Protein AF-A0A7G8BH97-F1 (afdb_monomer)

Secondary structure (DSSP, 8-state):
-PPPPHHHHHHHHHHHHTTS-TTTHHHHHHHHHHHHHHHHHHS-HHHHHHHHHHHHHHHHHHHHHHHHHHHHHTTTTTSSHHHHHHHHHHHHHHHHHHHHHSHHHHHHHSPPSSTTTTTEEEEEETT--SSPPS-EEHHHHHHHHHHTTTTEEEEEEEEEEEEEEE-SSS-EEEEEEEEEETTHHHHHT-TTS---GGG--SS-EEEEEHHHHHHHSTT-TT-TT-EEEETTEEEEEEEEEPTT---SSS--SEEEEE-HHHHTTS-TT-EEEEEEEE-GGG---TT--EEEEEEE-TTS-EEEEEEEEHHHHHHHHHHHHHHHHHHHHHHHHHHS-----B----TTT--HHHHHHHHHHHHHHHHHHHHHHHHHHHHHHTTSSSHHHHHHHHHHHHHHHHHHHHHHHHHTB-TTT-PBPEEEEEES---TTTS--SEEEEE-TTSS-EEEEESS--SS--S-EEE---GGGHHHH---STTS--

Foldseek 3Di:
DDQDPLVVLLVLLVVLLVLADPVCSVVLSVVLVVVLVVCPVPHDSNVSRVSSVCSNVVSNVNSVVVCVQVVVVVCPQVLALVSVLVVLQVLLVVLVVLLCVDLQNVLLVDPAQFDPLQLKWKKAFPPPPVARDLHDFQLNVVVCVPVVVVWFVDKKWWAWDWWWWDLVPPDTDTFTEIEMAQCPVVQRVGPQWDFQPVLDDPDKEKEFEPVCCCPRVVVDPPQAQDWTQIPNDTYGYGTYGHRSNDLDHDDGGMYTHDYPVVSVPDDRRDGTMMMTGTDPVPCPDPPDQKDKDWDQDPVRDITIMIIGRSNVSSCVLVVLLVVLLVVLVVCQVVPDPPDLFAEDDDPVQDDPVLQVVLVVSLVSLVVSQSSSQSSNLQSVLVVDPRSSVSSSVSSNVSSNVSVRVSSVLSSQADSRSRGGFDDWDFDDDLDPVHRDTQFTWTADLQQQWIKTQGPDQDPVRNTIYTDGDDPVCPCVNDPPDVPPDD

Organism: NCBI:txid2763107

Nearest PDB structures (foldseek):
  3ftj-assembly1_A  TM=6.880E-01  e=2.647E-05  Aggregatibacter actinomycetemcomitans
  5ws4-assembly1_B  TM=3.949E-01  e=1.319E-08  Acinetobacter baumannii
  5nik-assembly1_J  TM=3.940E-01  e=8.508E-07  Escherichia coli K-12
  5lj8-assembly2_B  TM=5.097E-01  e=2.513E-05  Escherichia coli K-12
  5xu1-assembly1_M  TM=3.498E-01  e=1.509E-06  Streptococcus pneumoniae R6

Mean predicted aligned error: 13.75 Å

Structure (mmCIF, N/CA/C/O backbone):
data_AF-A0A7G8BH97-F1
#
_entry.id   AF-A0A7G8BH97-F1
#
loop_
_atom_site.group_PDB
_atom_site.id
_atom_site.type_symbol
_atom_site.label_atom_id
_atom_site.label_alt_id
_atom_site.label_comp_id
_atom_site.label_asym_id
_atom_site.label_entity_id
_atom_site.label_seq_id
_atom_site.pdbx_PDB_ins_code
_atom_site.Cartn_x
_atom_site.Cartn_y
_atom_site.Cartn_z
_atom_site.occupancy
_atom_site.B_iso_or_equiv
_atom_site.auth_seq_id
_atom_site.auth_comp_id
_atom_site.auth_asym_id
_atom_site.auth_atom_id
_atom_site.pdbx_PDB_model_num
ATOM 1 N N . MET A 1 1 ? 49.726 -21.648 -3.087 1.00 52.53 1 MET A N 1
ATOM 2 C CA . MET A 1 1 ? 48.914 -22.779 -3.603 1.00 52.53 1 MET A CA 1
ATOM 3 C C . MET A 1 1 ? 49.781 -23.532 -4.598 1.00 52.53 1 MET A C 1
ATOM 5 O O . MET A 1 1 ? 50.508 -22.866 -5.314 1.00 52.53 1 MET A O 1
ATOM 9 N N . ARG A 1 2 ? 49.786 -24.873 -4.624 1.00 63.53 2 ARG A N 1
ATOM 10 C CA . ARG A 1 2 ? 50.615 -25.608 -5.601 1.00 63.53 2 ARG A CA 1
ATOM 11 C C . ARG A 1 2 ? 50.065 -25.394 -7.023 1.00 63.53 2 ARG A C 1
ATOM 13 O O . ARG A 1 2 ? 48.845 -25.481 -7.176 1.00 63.53 2 ARG A O 1
ATOM 20 N N . PRO A 1 3 ? 50.914 -25.141 -8.035 1.00 68.94 3 PRO A N 1
ATOM 21 C CA . PRO A 1 3 ? 50.463 -24.987 -9.412 1.00 68.94 3 PRO A CA 1
ATOM 22 C C . PRO A 1 3 ? 49.822 -26.284 -9.915 1.00 68.94 3 PRO A C 1
ATOM 24 O O . PRO A 1 3 ? 50.323 -27.387 -9.690 1.00 68.94 3 PRO A O 1
ATOM 27 N N . LEU A 1 4 ? 48.683 -26.139 -10.582 1.00 73.50 4 LEU A N 1
ATOM 28 C CA . LEU A 1 4 ? 47.936 -27.221 -11.200 1.00 73.50 4 LEU A CA 1
ATOM 29 C C . LEU A 1 4 ? 48.650 -27.635 -12.487 1.00 73.50 4 LEU A C 1
ATOM 31 O O . LEU A 1 4 ? 49.098 -26.780 -13.254 1.00 73.50 4 LEU A O 1
ATOM 35 N N . PRO A 1 5 ? 48.715 -28.938 -12.772 1.00 81.81 5 PRO A N 1
ATOM 36 C CA . PRO A 1 5 ? 49.214 -29.407 -14.050 1.00 81.81 5 PRO A CA 1
ATOM 37 C C . PRO A 1 5 ? 48.247 -29.017 -15.181 1.00 81.81 5 PRO A C 1
ATOM 39 O O . PRO A 1 5 ? 47.036 -28.906 -14.978 1.00 81.81 5 PRO A O 1
ATOM 42 N N . LEU A 1 6 ? 48.764 -28.866 -16.404 1.00 80.38 6 LEU A N 1
ATOM 43 C CA . LEU A 1 6 ? 48.004 -28.382 -17.567 1.00 80.38 6 LEU A CA 1
ATOM 44 C C . LEU A 1 6 ? 46.699 -29.164 -17.819 1.00 80.38 6 LEU A C 1
ATOM 46 O O . LEU A 1 6 ? 45.683 -28.580 -18.190 1.00 80.38 6 LEU A O 1
ATOM 50 N N . HIS A 1 7 ? 46.687 -30.477 -17.563 1.00 83.88 7 HIS A N 1
ATOM 51 C CA . HIS A 1 7 ? 45.486 -31.308 -17.698 1.00 83.88 7 HIS A CA 1
ATOM 52 C C . HIS A 1 7 ? 44.376 -30.932 -16.700 1.00 83.88 7 HIS A C 1
ATOM 54 O O . HIS A 1 7 ? 43.196 -31.003 -17.044 1.00 83.88 7 HIS A O 1
ATOM 60 N N . ALA A 1 8 ? 44.732 -30.479 -15.495 1.00 83.62 8 ALA A N 1
ATOM 61 C CA . ALA A 1 8 ? 43.777 -29.990 -14.507 1.00 83.62 8 ALA A CA 1
ATOM 62 C C . ALA A 1 8 ? 43.230 -28.604 -14.897 1.00 83.62 8 ALA A C 1
ATOM 64 O O . ALA A 1 8 ? 42.023 -28.387 -14.803 1.00 83.62 8 ALA A O 1
ATOM 65 N N . CYS A 1 9 ? 44.059 -27.710 -15.450 1.00 84.06 9 CYS A N 1
ATOM 66 C CA . CYS A 1 9 ? 43.582 -26.447 -16.035 1.00 84.06 9 CYS A CA 1
ATOM 67 C C . CYS A 1 9 ? 42.620 -26.688 -17.215 1.00 84.06 9 CYS A C 1
ATOM 69 O O . CYS A 1 9 ? 41.584 -26.036 -17.331 1.00 84.06 9 CYS A O 1
ATOM 71 N N . MET A 1 10 ? 42.891 -27.694 -18.051 1.00 86.56 10 MET A N 1
ATOM 72 C CA . MET A 1 10 ? 41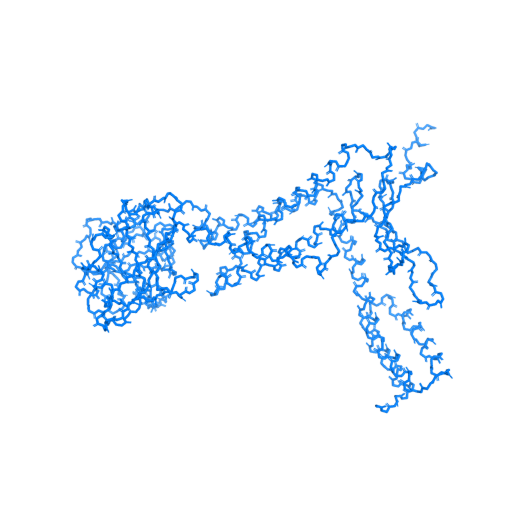.987 -28.103 -19.134 1.00 86.56 10 MET A CA 1
ATOM 73 C C . MET A 1 10 ? 40.655 -28.665 -18.617 1.00 86.56 10 MET A C 1
ATOM 75 O O . MET A 1 10 ? 39.614 -28.454 -19.245 1.00 86.56 10 MET A O 1
ATOM 79 N N . ALA A 1 11 ? 40.658 -29.366 -17.479 1.00 86.75 11 ALA A N 1
ATOM 80 C CA . ALA A 1 11 ? 39.432 -29.809 -16.820 1.00 86.75 11 ALA A CA 1
ATOM 81 C C . ALA A 1 11 ? 38.620 -28.615 -16.292 1.00 86.75 11 ALA A C 1
ATOM 83 O O . ALA A 1 11 ? 37.411 -28.562 -16.516 1.00 86.75 11 ALA A O 1
ATOM 84 N N . VAL A 1 12 ? 39.282 -27.621 -15.690 1.00 87.62 12 VAL A N 1
ATOM 85 C CA . VAL A 1 12 ? 38.661 -26.360 -15.250 1.00 87.62 12 VAL A CA 1
ATOM 86 C C . VAL A 1 12 ? 37.947 -25.653 -16.408 1.00 87.62 12 VAL A C 1
ATOM 88 O O . VAL A 1 12 ? 36.770 -25.320 -16.274 1.00 87.62 12 VAL A O 1
ATOM 91 N N . LEU A 1 13 ? 38.587 -25.524 -17.577 1.00 88.81 13 LEU A N 1
ATOM 92 C CA . LEU A 1 13 ? 37.951 -24.940 -18.768 1.00 88.81 13 LEU A CA 1
ATOM 93 C C . LEU A 1 13 ? 36.722 -25.733 -19.234 1.00 88.81 13 LEU A C 1
ATOM 95 O O . LEU A 1 13 ? 35.706 -25.149 -19.615 1.00 88.81 13 LEU A O 1
ATOM 99 N N . ARG A 1 14 ? 36.773 -27.072 -19.183 1.00 88.19 14 ARG A N 1
ATOM 100 C CA . ARG A 1 14 ? 35.616 -27.918 -19.527 1.00 88.19 14 ARG A CA 1
ATOM 101 C C . ARG A 1 14 ? 34.447 -27.689 -18.572 1.00 88.19 14 ARG A C 1
ATOM 103 O O . ARG A 1 14 ? 33.322 -27.567 -19.051 1.00 88.19 14 ARG A O 1
ATOM 110 N N . PHE A 1 15 ? 34.698 -27.582 -17.269 1.00 89.88 15 PHE A N 1
ATOM 111 C CA . PHE A 1 15 ? 33.651 -27.280 -16.291 1.00 89.88 15 PHE A CA 1
ATOM 112 C C . PHE A 1 15 ? 33.088 -25.865 -16.464 1.00 89.88 15 PHE A C 1
ATOM 114 O O . PHE A 1 15 ? 31.870 -25.698 -16.498 1.00 89.88 15 PHE A O 1
ATOM 121 N N . ALA A 1 16 ? 33.943 -24.859 -16.663 1.00 88.12 16 ALA A N 1
ATOM 122 C CA . ALA A 1 16 ? 33.507 -23.487 -16.923 1.00 88.12 16 ALA A CA 1
ATOM 123 C C . ALA A 1 16 ? 32.647 -23.381 -18.199 1.00 88.12 16 ALA A C 1
ATOM 125 O O . ALA A 1 16 ? 31.632 -22.684 -18.210 1.00 88.12 16 ALA A O 1
ATOM 126 N N . SER A 1 17 ? 32.960 -24.164 -19.239 1.00 89.88 17 SER A N 1
ATOM 127 C CA . SER A 1 17 ? 32.210 -24.169 -20.504 1.00 89.88 17 SER A CA 1
ATOM 128 C C . SER A 1 17 ? 30.733 -24.559 -20.370 1.00 89.88 17 SER A C 1
ATOM 130 O O . SER A 1 17 ? 29.916 -24.199 -21.218 1.00 89.88 17 SER A O 1
ATOM 132 N N . TRP A 1 18 ? 30.350 -25.274 -19.306 1.00 89.50 18 TRP A N 1
ATOM 133 C CA . TRP A 1 18 ? 28.951 -25.639 -19.059 1.00 89.50 18 TRP A CA 1
ATOM 134 C C . TRP A 1 18 ? 28.086 -24.430 -18.689 1.00 89.50 18 TRP A C 1
ATOM 136 O O . TRP A 1 18 ? 26.863 -24.464 -18.855 1.00 89.50 18 TRP A O 1
ATOM 146 N N . ILE A 1 19 ? 28.712 -23.343 -18.233 1.00 87.56 19 ILE A N 1
ATOM 147 C CA . ILE A 1 19 ? 28.041 -22.070 -17.976 1.00 87.56 19 ILE A CA 1
ATOM 148 C C . ILE A 1 19 ? 27.696 -21.375 -19.305 1.00 87.56 19 ILE A C 1
ATOM 150 O O . ILE A 1 19 ? 26.645 -20.736 -19.385 1.00 87.56 19 ILE A O 1
ATOM 154 N N . VAL A 1 20 ? 28.492 -21.565 -20.360 1.00 84.94 20 VAL A N 1
ATOM 155 C CA . VAL A 1 20 ? 28.268 -20.982 -21.693 1.00 84.94 20 VAL A CA 1
ATOM 156 C C . VAL A 1 20 ? 27.111 -21.696 -22.427 1.00 84.94 20 VAL A C 1
ATOM 158 O O . VAL A 1 20 ? 26.997 -22.932 -22.335 1.00 84.94 20 VAL A O 1
ATOM 161 N N . PRO A 1 21 ? 26.230 -20.956 -23.141 1.00 81.06 21 PRO A N 1
ATOM 162 C CA . PRO A 1 21 ? 25.197 -21.530 -24.009 1.00 81.06 21 PRO A CA 1
ATOM 163 C C . PRO A 1 21 ? 25.754 -22.536 -25.024 1.00 81.06 21 PRO A C 1
ATOM 165 O O . PRO A 1 21 ? 26.911 -22.460 -25.425 1.00 81.06 21 PRO A O 1
ATOM 168 N N . SER A 1 22 ? 24.936 -23.510 -25.433 1.00 81.81 22 SER A N 1
ATOM 169 C CA . SER A 1 22 ? 25.379 -24.631 -26.277 1.00 81.81 22 SER A CA 1
ATOM 170 C C . SER A 1 22 ? 25.891 -24.219 -27.657 1.00 81.81 22 SER A C 1
ATOM 172 O O . SER A 1 22 ? 26.728 -24.930 -28.209 1.00 81.81 22 SER A O 1
ATOM 174 N N . GLU A 1 23 ? 25.397 -23.103 -28.190 1.00 76.94 23 GLU A N 1
ATOM 175 C CA . GLU A 1 23 ? 25.738 -22.577 -29.517 1.00 76.94 23 GLU A CA 1
ATOM 176 C C . GLU A 1 23 ? 27.171 -22.019 -29.537 1.00 76.94 23 GLU A C 1
ATOM 178 O O . GLU A 1 23 ? 27.977 -22.436 -30.366 1.00 76.94 23 GLU A O 1
ATOM 183 N N . ASP A 1 24 ? 27.537 -21.214 -28.534 1.00 79.25 24 ASP A N 1
ATOM 184 C CA . ASP A 1 24 ? 28.844 -20.538 -28.463 1.00 79.25 24 ASP A CA 1
ATOM 185 C C . ASP A 1 24 ? 29.925 -21.357 -27.736 1.00 79.25 24 ASP A C 1
ATOM 187 O O . ASP A 1 24 ? 31.122 -21.088 -27.843 1.00 79.25 24 ASP A O 1
ATOM 191 N N . ARG A 1 25 ? 29.533 -22.409 -27.000 1.00 85.75 25 ARG A N 1
ATOM 192 C CA . ARG A 1 25 ? 30.443 -23.216 -26.163 1.00 85.75 25 ARG A CA 1
ATOM 193 C C . ARG A 1 25 ? 31.651 -23.757 -26.925 1.00 85.75 25 ARG A C 1
ATOM 195 O O . ARG A 1 25 ? 32.735 -23.865 -26.355 1.00 85.75 25 ARG A O 1
ATOM 202 N N . ARG A 1 26 ? 31.461 -24.171 -28.183 1.00 83.81 26 ARG A N 1
ATOM 203 C CA . ARG A 1 26 ? 32.534 -24.768 -28.999 1.00 83.81 26 ARG A CA 1
ATOM 204 C C . ARG A 1 26 ? 33.600 -23.748 -29.368 1.00 83.81 26 ARG A C 1
ATOM 206 O O . ARG A 1 26 ? 34.776 -24.101 -29.388 1.00 83.81 26 ARG A O 1
ATOM 213 N N . GLU A 1 27 ? 33.181 -22.531 -29.679 1.00 80.88 27 GLU A N 1
ATOM 214 C CA . GLU A 1 27 ? 34.065 -21.437 -30.057 1.00 80.88 27 GLU A CA 1
ATOM 215 C C . GLU A 1 27 ? 34.796 -20.889 -28.835 1.00 80.88 27 GLU A C 1
ATOM 217 O O . GLU A 1 27 ? 36.025 -20.902 -28.820 1.00 80.88 27 GLU A O 1
ATOM 222 N N . TRP A 1 28 ? 34.056 -20.624 -27.757 1.00 87.31 28 TRP A N 1
ATOM 223 C CA . TRP A 1 28 ? 34.606 -20.212 -26.466 1.00 87.31 28 TRP A CA 1
ATOM 224 C C . TRP A 1 28 ? 35.658 -21.196 -25.926 1.00 87.31 28 TRP A C 1
ATOM 226 O O . TRP A 1 28 ? 36.745 -20.810 -25.508 1.00 87.31 28 TRP A O 1
ATOM 236 N N . LEU A 1 29 ? 35.387 -22.510 -25.990 1.00 89.38 29 LEU A N 1
ATOM 237 C CA . LEU A 1 29 ? 36.363 -23.530 -25.584 1.00 89.38 29 LEU A CA 1
ATOM 238 C C . LEU A 1 29 ? 37.603 -23.563 -26.479 1.00 89.38 29 LEU A C 1
ATOM 240 O O . LEU A 1 29 ? 38.647 -24.030 -26.029 1.00 89.38 29 LEU A O 1
ATOM 244 N N . ARG A 1 30 ? 37.486 -23.196 -27.757 1.00 85.81 30 ARG A N 1
ATOM 245 C CA . ARG A 1 30 ? 38.610 -23.208 -28.699 1.00 85.81 30 ARG A CA 1
ATOM 246 C C . ARG A 1 30 ? 39.559 -22.055 -28.392 1.00 85.81 30 ARG A C 1
ATOM 248 O O . ARG A 1 30 ? 40.761 -22.286 -28.311 1.00 85.81 30 ARG A O 1
ATOM 255 N N . GLU A 1 31 ? 38.995 -20.877 -28.162 1.00 83.38 31 GLU A N 1
ATOM 256 C CA . GLU A 1 31 ? 39.698 -19.659 -27.764 1.00 83.38 31 GLU A CA 1
ATOM 257 C C . GLU A 1 31 ? 40.444 -19.855 -26.440 1.00 83.38 31 GLU A C 1
ATOM 259 O O . GLU A 1 31 ? 41.673 -19.846 -26.418 1.00 83.38 31 GLU A O 1
ATOM 264 N N . TRP A 1 32 ? 39.733 -20.220 -25.369 1.00 88.44 32 TRP A N 1
ATOM 265 C CA . TRP A 1 32 ? 40.340 -20.417 -24.047 1.00 88.44 32 TRP A CA 1
ATOM 266 C C . TRP A 1 32 ? 41.418 -21.508 -24.012 1.00 88.44 32 TRP A C 1
ATOM 268 O O . TRP A 1 32 ? 42.365 -21.431 -23.229 1.00 88.44 32 TRP A O 1
ATOM 278 N N . LYS A 1 33 ? 41.306 -22.544 -24.855 1.00 87.38 33 LYS A N 1
ATOM 279 C CA . LYS A 1 33 ? 42.363 -23.560 -24.989 1.00 87.38 33 LYS A CA 1
ATOM 280 C C . LYS A 1 33 ? 43.610 -23.009 -25.671 1.00 87.38 33 LYS A C 1
ATOM 282 O O . LYS A 1 33 ? 44.709 -23.379 -25.264 1.00 87.38 33 LYS A O 1
ATOM 287 N N . ALA A 1 34 ? 43.445 -22.179 -26.700 1.00 82.50 34 ALA A N 1
ATOM 288 C CA . ALA A 1 34 ? 44.563 -21.552 -27.396 1.00 82.50 34 ALA A CA 1
ATOM 289 C C . ALA A 1 34 ? 45.306 -20.585 -26.462 1.00 82.50 34 ALA A C 1
ATOM 291 O O . ALA A 1 34 ? 46.531 -20.647 -26.358 1.00 82.50 34 ALA A O 1
ATOM 292 N N . GLU A 1 35 ? 44.567 -19.776 -25.704 1.00 83.44 35 GLU A N 1
ATOM 293 C CA . GLU A 1 35 ? 45.145 -18.840 -24.739 1.00 83.44 35 GLU A CA 1
ATOM 294 C C . GLU A 1 35 ? 45.828 -19.551 -23.570 1.00 83.44 35 GLU A C 1
ATOM 296 O O . GLU A 1 35 ? 46.955 -19.210 -23.215 1.00 83.44 35 GLU A O 1
ATOM 301 N N . LEU A 1 36 ? 45.205 -20.595 -23.010 1.00 84.88 36 LEU A N 1
ATOM 302 C CA . LEU A 1 36 ? 45.817 -21.383 -21.939 1.00 84.88 36 LEU A CA 1
ATOM 303 C C . LEU A 1 36 ? 47.116 -22.054 -22.404 1.00 84.88 36 LEU A C 1
ATOM 305 O O . LEU A 1 36 ? 48.079 -22.104 -21.641 1.00 84.88 36 LEU A O 1
ATOM 309 N N . TRP A 1 37 ? 47.160 -22.560 -23.641 1.00 84.06 37 TRP A N 1
ATOM 310 C CA . TRP A 1 37 ? 48.375 -23.141 -24.215 1.00 84.06 37 TRP A CA 1
ATOM 311 C C . TRP A 1 37 ? 49.487 -22.093 -24.352 1.00 84.06 37 TRP A C 1
ATOM 313 O O . TRP A 1 37 ? 50.623 -22.360 -23.970 1.00 84.06 37 TRP A O 1
ATOM 323 N N . HIS A 1 38 ? 49.148 -20.883 -24.803 1.00 79.31 38 HIS A N 1
ATOM 324 C CA . HIS A 1 38 ? 50.090 -19.769 -24.922 1.00 79.31 38 HIS A CA 1
ATOM 325 C C . HIS A 1 38 ? 50.625 -19.300 -23.554 1.00 79.31 38 HIS A C 1
ATOM 327 O O . HIS A 1 38 ? 51.834 -19.145 -23.372 1.00 79.31 38 HIS A O 1
ATOM 333 N N . VAL A 1 39 ? 49.749 -19.140 -22.555 1.00 80.00 39 VAL A N 1
ATOM 334 C CA . VAL A 1 39 ? 50.135 -18.754 -21.184 1.00 80.00 39 VAL A CA 1
ATOM 335 C C . VAL A 1 39 ? 51.002 -19.830 -20.530 1.00 80.00 39 VAL A C 1
ATOM 337 O O . VAL A 1 39 ? 51.993 -19.503 -19.883 1.00 80.00 39 VAL A O 1
ATOM 340 N N . ALA A 1 40 ? 50.677 -21.109 -20.734 1.00 79.38 40 ALA A N 1
ATOM 341 C CA . ALA A 1 40 ? 51.441 -22.221 -20.177 1.00 79.38 40 ALA A CA 1
ATOM 342 C C . ALA A 1 40 ? 52.850 -22.369 -20.779 1.00 79.38 40 ALA A C 1
ATOM 344 O O . ALA A 1 40 ? 53.711 -22.966 -20.140 1.00 79.38 40 ALA A O 1
ATOM 345 N N . GLN A 1 41 ? 53.089 -21.854 -21.990 1.00 79.50 41 GLN A N 1
ATOM 346 C CA . GLN A 1 41 ? 54.410 -21.885 -22.625 1.00 79.50 41 GLN A CA 1
ATOM 347 C C . GLN A 1 41 ? 55.304 -20.711 -22.238 1.00 79.50 41 GLN A C 1
ATOM 349 O O . GLN A 1 41 ? 56.515 -20.878 -22.128 1.00 79.50 41 GLN A O 1
ATOM 354 N N . LEU A 1 42 ? 54.722 -19.525 -22.064 1.00 75.44 42 LEU A N 1
ATOM 355 C CA . LEU A 1 42 ? 55.487 -18.294 -21.864 1.00 75.44 42 LEU A CA 1
ATOM 356 C C . LEU A 1 42 ? 55.642 -17.900 -20.396 1.00 75.44 42 LEU A C 1
ATOM 358 O O . LEU A 1 42 ? 56.461 -17.036 -20.090 1.00 75.44 42 LEU A O 1
ATOM 362 N N . ARG A 1 43 ? 54.839 -18.472 -19.491 1.00 72.44 43 ARG A N 1
ATOM 363 C CA . ARG A 1 43 ? 54.747 -18.022 -18.096 1.00 72.44 43 ARG A CA 1
ATOM 364 C C . ARG A 1 43 ? 54.852 -19.165 -17.092 1.00 72.44 43 ARG A C 1
ATOM 366 O O . ARG A 1 43 ? 54.715 -20.338 -17.429 1.00 72.44 43 ARG A O 1
ATOM 373 N N . ALA A 1 44 ? 55.097 -18.809 -15.831 1.00 73.31 44 ALA A N 1
ATOM 374 C CA . ALA A 1 44 ? 55.190 -19.768 -14.736 1.00 73.31 44 ALA A CA 1
ATOM 375 C C . ALA A 1 44 ? 53.859 -20.515 -14.520 1.00 73.31 44 ALA A C 1
ATOM 377 O O . ALA A 1 44 ? 52.773 -19.964 -14.704 1.00 73.31 44 ALA A O 1
ATOM 378 N N . ALA A 1 45 ? 53.934 -21.769 -14.064 1.00 69.81 45 ALA A N 1
ATOM 379 C CA . ALA A 1 45 ? 52.766 -22.638 -13.894 1.00 69.81 45 ALA A CA 1
ATOM 380 C C . ALA A 1 45 ? 51.696 -22.067 -12.937 1.00 69.81 45 ALA A C 1
ATOM 382 O O . ALA A 1 45 ? 50.510 -22.357 -13.088 1.00 69.81 45 ALA A O 1
ATOM 383 N N . GLU A 1 46 ? 52.090 -21.226 -11.976 1.00 70.62 46 GLU A N 1
ATOM 384 C CA . GLU A 1 46 ? 51.161 -20.535 -11.074 1.00 70.62 46 GLU A CA 1
ATOM 385 C C . GLU A 1 46 ? 50.271 -19.529 -11.824 1.00 70.62 46 GLU A C 1
ATOM 387 O O . GLU A 1 46 ? 49.064 -19.473 -11.582 1.00 70.62 46 GLU A O 1
ATOM 392 N N . GLU A 1 47 ? 50.809 -18.819 -12.816 1.00 74.25 47 GLU A N 1
ATOM 393 C CA . GLU A 1 47 ? 50.038 -17.874 -13.630 1.00 74.25 47 GLU A CA 1
ATOM 394 C C . GLU A 1 47 ? 49.030 -18.585 -14.538 1.00 74.25 47 GLU A C 1
ATOM 396 O O . GLU A 1 47 ? 47.903 -18.118 -14.689 1.00 74.25 47 GLU A O 1
ATOM 401 N N . ALA A 1 48 ? 49.379 -19.763 -15.065 1.00 76.75 48 ALA A N 1
ATOM 402 C CA . ALA A 1 48 ? 48.456 -20.586 -15.849 1.00 76.75 48 ALA A CA 1
ATOM 403 C C . ALA A 1 48 ? 47.253 -21.072 -15.016 1.00 76.75 48 ALA A C 1
ATOM 405 O O . ALA A 1 48 ? 46.139 -21.184 -15.535 1.00 76.75 48 ALA A O 1
ATOM 406 N N . THR A 1 49 ? 47.444 -21.327 -13.715 1.00 80.25 49 THR A N 1
ATOM 407 C CA . THR A 1 49 ? 46.328 -21.679 -12.821 1.00 80.25 49 THR A CA 1
ATOM 408 C C . THR A 1 49 ? 45.407 -20.511 -12.520 1.00 80.25 49 THR A C 1
ATOM 410 O O . THR A 1 49 ? 44.186 -20.668 -12.573 1.00 80.25 49 THR A O 1
ATOM 413 N N . ALA A 1 50 ? 45.981 -19.339 -12.238 1.00 79.62 50 ALA A N 1
ATOM 414 C CA . ALA A 1 50 ? 45.218 -18.124 -11.997 1.00 79.62 50 ALA A CA 1
ATOM 415 C C . ALA A 1 50 ? 44.423 -17.730 -13.252 1.00 79.62 50 ALA A C 1
ATOM 417 O O . ALA A 1 50 ? 43.240 -17.400 -13.157 1.00 79.62 50 ALA A O 1
ATOM 418 N N . PHE A 1 51 ? 45.043 -17.868 -14.428 1.00 82.25 51 PHE A N 1
ATOM 419 C CA . PHE A 1 51 ? 44.410 -17.661 -15.725 1.00 82.25 51 PHE A CA 1
ATOM 420 C C . PHE A 1 51 ? 43.213 -18.601 -15.940 1.00 82.25 51 PHE A C 1
ATOM 422 O O . PHE A 1 51 ? 42.106 -18.135 -16.201 1.00 82.25 51 PHE A O 1
ATOM 429 N N . ALA A 1 52 ? 43.388 -19.913 -15.732 1.00 83.12 52 ALA A N 1
ATOM 430 C CA . ALA A 1 52 ? 42.299 -20.887 -15.860 1.00 83.12 52 ALA A CA 1
ATOM 431 C C . ALA A 1 52 ? 41.136 -20.623 -14.880 1.00 83.12 52 ALA A C 1
ATOM 433 O O . ALA A 1 52 ? 39.978 -20.868 -15.218 1.00 83.12 52 ALA A O 1
ATOM 434 N N . GLY A 1 53 ? 41.416 -20.081 -13.688 1.00 80.31 53 GLY A N 1
ATOM 435 C CA . GLY A 1 53 ? 40.388 -19.649 -12.734 1.00 80.31 53 GLY A CA 1
ATOM 436 C C . GLY A 1 53 ? 39.511 -18.497 -13.248 1.00 80.31 53 GLY A C 1
ATOM 437 O O . GLY A 1 53 ? 38.326 -18.427 -12.913 1.00 80.31 53 GLY A O 1
ATOM 438 N N . GLY A 1 54 ? 40.054 -17.637 -14.117 1.00 82.81 54 GLY A N 1
ATOM 439 C CA . GLY A 1 54 ? 39.325 -16.544 -14.769 1.00 82.81 54 GLY A CA 1
ATOM 440 C C . GLY A 1 54 ? 38.201 -17.011 -15.700 1.00 82.81 54 GLY A C 1
ATOM 441 O O . GLY A 1 54 ? 37.212 -16.296 -15.870 1.00 82.81 54 GLY A O 1
ATOM 442 N N . ALA A 1 55 ? 38.289 -18.241 -16.214 1.00 86.69 55 ALA A N 1
ATOM 443 C CA . ALA A 1 55 ? 37.340 -18.796 -17.176 1.00 86.69 55 ALA A CA 1
ATOM 444 C C . ALA A 1 55 ? 35.905 -18.910 -16.630 1.00 86.69 55 ALA A C 1
ATOM 446 O O . ALA A 1 55 ? 34.941 -18.760 -17.375 1.00 86.69 55 ALA A O 1
ATOM 447 N N . PHE A 1 56 ? 35.728 -19.127 -15.322 1.00 83.75 56 PHE A N 1
ATOM 448 C CA . PHE A 1 56 ? 34.392 -19.150 -14.709 1.00 83.75 56 PHE A CA 1
ATOM 449 C C . PHE A 1 56 ? 33.725 -17.775 -14.713 1.00 83.75 56 PHE A C 1
ATOM 451 O O . PHE A 1 56 ? 32.524 -17.664 -14.972 1.00 83.75 56 PHE A O 1
ATOM 458 N N . ARG A 1 57 ? 34.502 -16.725 -14.420 1.00 77.31 57 ARG A N 1
ATOM 459 C CA . ARG A 1 57 ? 34.013 -15.345 -14.434 1.00 77.31 57 ARG A CA 1
ATOM 460 C C . ARG A 1 57 ? 33.645 -14.937 -15.855 1.00 77.31 57 ARG A C 1
ATOM 462 O O . ARG A 1 57 ? 32.570 -14.379 -16.050 1.00 77.31 57 ARG A O 1
ATOM 469 N N . ASP A 1 58 ? 34.502 -15.257 -16.815 1.00 81.81 58 ASP A N 1
ATOM 470 C CA . ASP A 1 58 ? 34.272 -14.982 -18.230 1.00 81.81 58 ASP A CA 1
ATOM 471 C C . ASP A 1 58 ? 33.024 -15.706 -18.762 1.00 81.81 58 ASP A C 1
ATOM 473 O O . ASP A 1 58 ? 32.089 -15.067 -19.242 1.00 81.81 58 ASP A O 1
ATOM 477 N N . ALA A 1 59 ? 32.915 -17.018 -18.526 1.00 83.44 59 ALA A N 1
ATOM 478 C CA . ALA A 1 59 ? 31.747 -17.803 -18.920 1.00 83.44 59 ALA A CA 1
ATOM 479 C C . ALA A 1 59 ? 30.436 -17.281 -18.298 1.00 83.44 59 ALA A C 1
ATOM 481 O O . ALA A 1 59 ? 29.381 -17.293 -18.941 1.00 83.44 59 ALA A O 1
ATOM 482 N N . TYR A 1 60 ? 30.482 -16.807 -17.047 1.00 78.44 60 TYR A N 1
ATOM 483 C CA . TYR A 1 60 ? 29.332 -16.190 -16.384 1.00 78.44 60 TYR A CA 1
ATOM 484 C C . TYR A 1 60 ? 28.952 -14.840 -17.007 1.00 78.44 60 TYR A C 1
ATOM 486 O O . TYR A 1 60 ? 27.763 -14.593 -17.239 1.00 78.44 60 TYR A O 1
ATOM 494 N N . LEU A 1 61 ? 29.936 -13.984 -17.300 1.00 74.12 61 LEU A N 1
ATOM 495 C CA . LEU A 1 61 ? 29.719 -12.692 -17.954 1.00 74.12 61 LEU A CA 1
ATOM 496 C C . LEU A 1 61 ? 29.145 -12.880 -19.362 1.00 74.12 61 LEU A C 1
ATOM 498 O O . LEU A 1 61 ? 28.079 -12.332 -19.646 1.00 74.12 61 LEU A O 1
ATOM 502 N N . LEU A 1 62 ? 29.742 -13.761 -20.168 1.00 75.31 62 LEU A N 1
ATOM 503 C CA . LEU A 1 62 ? 29.267 -14.101 -21.508 1.00 75.31 62 LEU A CA 1
ATOM 504 C C . LEU A 1 62 ? 27.820 -14.609 -21.481 1.00 75.31 62 LEU A C 1
ATOM 506 O O . LEU A 1 62 ? 26.964 -14.115 -22.215 1.00 75.31 62 LEU A O 1
ATOM 510 N N . ARG A 1 63 ? 27.481 -15.538 -20.574 1.00 74.06 63 ARG A N 1
ATOM 511 C CA . ARG A 1 63 ? 26.094 -16.011 -20.417 1.00 74.06 63 ARG A CA 1
ATOM 512 C C . ARG A 1 63 ? 25.148 -14.875 -20.019 1.00 74.06 63 ARG A C 1
ATOM 514 O O . ARG A 1 63 ? 24.000 -14.844 -20.467 1.00 74.06 63 ARG A O 1
ATOM 521 N N . ALA A 1 64 ? 25.584 -13.960 -19.154 1.00 66.00 64 ALA A N 1
ATOM 522 C CA . ALA A 1 64 ? 24.783 -12.816 -18.732 1.00 66.00 64 ALA A CA 1
ATOM 523 C C . ALA A 1 64 ? 24.574 -11.794 -19.864 1.00 66.00 64 ALA A C 1
ATOM 525 O O . ALA A 1 64 ? 23.506 -11.177 -19.919 1.00 66.00 64 ALA A O 1
ATOM 526 N N . ASP A 1 65 ? 25.547 -11.619 -20.757 1.00 64.50 65 ASP A N 1
ATOM 527 C CA . ASP A 1 65 ? 25.461 -10.735 -21.922 1.00 64.50 65 ASP A CA 1
ATOM 528 C C . ASP A 1 65 ? 24.633 -11.349 -23.054 1.00 64.50 65 ASP A C 1
ATOM 530 O O . ASP A 1 65 ? 23.712 -10.699 -23.552 1.00 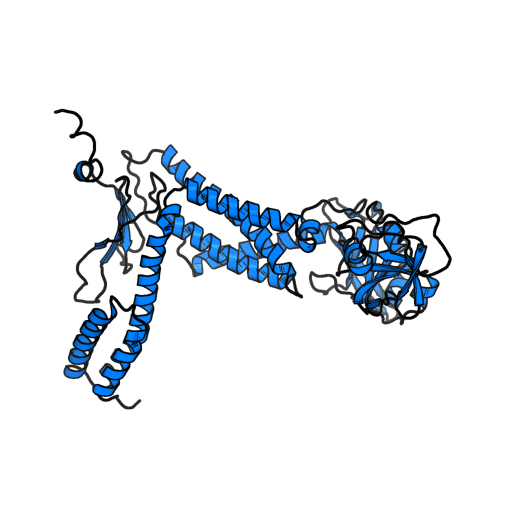64.50 65 ASP A O 1
ATOM 534 N N . LEU A 1 66 ? 24.817 -12.636 -23.352 1.00 63.12 66 LEU A N 1
ATOM 535 C CA . LEU A 1 66 ? 23.985 -13.372 -24.309 1.00 63.12 66 LEU A CA 1
ATOM 536 C C . LEU A 1 66 ? 22.528 -13.467 -23.844 1.00 63.12 66 LEU A C 1
ATOM 538 O O . LEU A 1 66 ? 21.609 -13.267 -24.634 1.00 63.12 66 LEU A O 1
ATOM 542 N N . ARG A 1 67 ? 22.270 -13.662 -22.542 1.00 58.94 67 ARG A N 1
ATOM 543 C CA . ARG A 1 67 ? 20.908 -13.554 -21.983 1.00 58.94 67 ARG A CA 1
ATOM 544 C C . ARG A 1 67 ? 20.328 -12.150 -22.141 1.00 58.94 67 ARG A C 1
ATOM 546 O O . ARG A 1 67 ? 19.135 -12.018 -22.407 1.00 58.94 67 ARG A O 1
ATOM 553 N N . ARG A 1 68 ? 21.140 -11.096 -21.993 1.00 55.12 68 ARG A N 1
ATOM 554 C CA . ARG A 1 68 ? 20.718 -9.705 -22.236 1.00 55.12 68 ARG A CA 1
ATOM 555 C C . ARG A 1 68 ? 20.442 -9.441 -23.720 1.00 55.12 68 ARG A C 1
ATOM 557 O O . ARG A 1 68 ? 19.524 -8.676 -24.013 1.00 55.12 68 ARG A O 1
ATOM 564 N N . ALA A 1 69 ? 21.183 -10.065 -24.633 1.00 51.78 69 ALA A N 1
ATOM 565 C CA . ALA A 1 69 ? 20.953 -9.999 -26.075 1.00 51.78 69 ALA A CA 1
ATOM 566 C C . ALA A 1 69 ? 19.698 -10.792 -26.492 1.00 51.78 69 ALA A C 1
ATOM 568 O O . ALA A 1 69 ? 18.813 -10.236 -27.137 1.00 51.78 69 ALA A O 1
ATOM 569 N N . GLY A 1 70 ? 19.545 -12.034 -26.026 1.00 49.06 70 GLY A N 1
ATOM 570 C CA . GLY A 1 70 ? 18.382 -12.890 -26.290 1.00 49.06 70 GLY A CA 1
ATOM 571 C C . GLY A 1 70 ? 17.083 -12.376 -25.659 1.00 49.06 70 GLY A C 1
ATOM 572 O O . GLY A 1 70 ? 16.029 -12.400 -26.289 1.00 49.06 70 GLY A O 1
ATOM 573 N N . SER A 1 71 ? 17.139 -11.786 -24.459 1.00 49.16 71 SER A N 1
ATOM 574 C CA . SER A 1 71 ? 15.983 -11.112 -23.843 1.00 49.16 71 SER A CA 1
ATOM 575 C C . SER A 1 71 ? 15.445 -9.963 -24.708 1.00 49.16 71 SER A C 1
ATOM 577 O O . SER A 1 71 ? 14.237 -9.718 -24.701 1.00 49.16 71 SER A O 1
ATOM 579 N N . ARG A 1 72 ? 16.295 -9.296 -25.504 1.00 51.72 72 ARG A N 1
ATOM 580 C CA . ARG A 1 72 ? 15.869 -8.228 -26.423 1.00 51.72 72 ARG A CA 1
ATOM 581 C C . ARG A 1 72 ? 15.083 -8.751 -27.636 1.00 51.72 72 ARG A C 1
ATOM 583 O O . ARG A 1 72 ? 14.316 -7.971 -28.196 1.00 51.72 72 ARG A O 1
ATOM 590 N N . SER A 1 73 ? 15.191 -10.034 -28.013 1.00 44.50 73 SER A N 1
ATOM 591 C CA . SER A 1 73 ? 14.447 -10.600 -29.157 1.00 44.50 73 SER A CA 1
ATOM 592 C C . SER A 1 73 ? 12.979 -10.919 -28.823 1.00 44.50 73 SER A C 1
ATOM 594 O O . SER A 1 73 ? 12.095 -10.678 -29.643 1.00 44.50 73 SER A O 1
ATOM 596 N N . SER A 1 74 ? 12.682 -11.317 -27.578 1.00 43.34 74 SER A N 1
ATOM 597 C CA . SER A 1 74 ? 11.307 -11.572 -27.091 1.00 43.34 74 SER A CA 1
ATOM 598 C C . SER A 1 74 ? 10.409 -10.318 -27.013 1.00 43.34 74 SER A C 1
ATOM 600 O O . SER A 1 74 ? 9.207 -10.402 -26.765 1.00 43.34 74 SER A O 1
ATOM 602 N N . HIS A 1 75 ? 10.965 -9.129 -27.267 1.00 51.50 75 HIS A N 1
ATOM 603 C CA . HIS A 1 75 ? 10.268 -7.842 -27.224 1.00 51.50 75 HIS A CA 1
ATOM 604 C C . HIS A 1 75 ? 9.663 -7.394 -28.560 1.00 51.50 75 HIS A C 1
ATOM 606 O O . HIS A 1 75 ? 9.337 -6.214 -28.707 1.00 51.50 75 HIS A O 1
ATOM 612 N N . ALA A 1 76 ? 9.442 -8.304 -29.515 1.00 49.47 76 ALA A N 1
ATOM 613 C CA . ALA A 1 76 ? 8.819 -7.960 -30.794 1.00 49.47 76 ALA A CA 1
ATOM 614 C C . ALA A 1 76 ? 7.488 -7.186 -30.635 1.00 49.47 76 ALA A C 1
ATOM 616 O O . ALA A 1 76 ? 7.244 -6.253 -31.396 1.00 49.47 76 ALA A O 1
ATOM 617 N N . VAL A 1 77 ? 6.709 -7.485 -29.584 1.00 49.12 77 VAL A N 1
ATOM 618 C CA . VAL A 1 77 ? 5.448 -6.801 -29.221 1.00 49.12 77 VAL A CA 1
ATOM 619 C C . VAL A 1 77 ? 5.668 -5.497 -28.420 1.00 49.12 77 VAL A C 1
ATOM 621 O O . VAL A 1 77 ? 4.826 -4.607 -28.444 1.00 49.12 77 VAL A O 1
ATOM 624 N N . ARG A 1 78 ? 6.812 -5.301 -27.744 1.00 58.72 78 ARG A N 1
ATOM 625 C CA . ARG A 1 78 ? 7.106 -4.082 -26.944 1.00 58.72 78 ARG A CA 1
ATOM 626 C C . ARG A 1 78 ? 7.905 -3.008 -27.686 1.00 58.72 78 ARG A C 1
ATOM 628 O O . ARG A 1 78 ? 8.244 -1.980 -27.087 1.00 58.72 78 ARG A O 1
ATOM 635 N N . SER A 1 79 ? 8.212 -3.204 -28.973 1.00 69.69 79 SER A N 1
ATOM 636 C CA . SER A 1 79 ? 8.924 -2.174 -29.736 1.00 69.69 79 SER A CA 1
ATOM 637 C C . SER A 1 79 ? 8.105 -0.902 -29.868 1.00 69.69 79 SER A C 1
ATOM 639 O O . SER A 1 79 ? 8.665 0.179 -29.683 1.00 69.69 79 SER A O 1
ATOM 641 N N . SER A 1 80 ? 6.789 -1.029 -30.067 1.00 86.88 80 SER A N 1
ATOM 642 C CA . SER A 1 80 ? 5.896 0.120 -30.181 1.00 86.88 80 SER A CA 1
ATOM 643 C C . SER A 1 80 ? 5.778 0.884 -28.857 1.00 86.88 80 SER A C 1
ATOM 645 O O . SER A 1 80 ? 5.530 0.267 -27.815 1.00 86.88 80 SER A O 1
ATOM 647 N N . PRO A 1 81 ? 5.903 2.227 -28.866 1.00 90.00 81 PRO A N 1
ATOM 648 C CA . PRO A 1 81 ? 5.677 3.038 -27.674 1.00 90.00 81 PRO A CA 1
ATOM 649 C C . PRO A 1 81 ? 4.230 2.918 -27.172 1.00 90.00 81 PRO A C 1
ATOM 651 O O . PRO A 1 81 ? 4.009 2.926 -25.965 1.00 90.00 81 PRO A O 1
ATOM 654 N N . VAL A 1 82 ? 3.259 2.732 -28.074 1.00 90.44 82 VAL A N 1
ATOM 655 C CA . VAL A 1 82 ? 1.841 2.569 -27.712 1.00 90.44 82 VAL A CA 1
ATOM 656 C C . VAL A 1 82 ? 1.628 1.261 -26.958 1.00 90.44 82 VAL A C 1
ATOM 658 O O . VAL A 1 82 ? 1.063 1.273 -25.872 1.00 90.44 82 VAL A O 1
ATOM 661 N N . LEU A 1 83 ? 2.149 0.144 -27.475 1.00 90.19 83 LEU A N 1
ATOM 662 C CA . LEU A 1 83 ? 2.032 -1.159 -26.809 1.00 90.19 83 LEU A CA 1
ATOM 663 C C . LEU A 1 83 ? 2.751 -1.174 -25.454 1.00 90.19 83 LEU A C 1
ATOM 665 O O . LEU A 1 83 ? 2.262 -1.781 -24.505 1.00 90.19 83 LEU A O 1
ATOM 669 N N . CYS A 1 84 ? 3.874 -0.458 -25.334 1.00 90.81 84 CYS A N 1
ATOM 670 C CA . CYS A 1 84 ? 4.554 -0.260 -24.056 1.00 90.81 84 CYS A CA 1
ATOM 671 C C . CYS A 1 84 ? 3.639 0.440 -23.035 1.00 90.81 84 CYS A C 1
ATOM 673 O O . CYS A 1 84 ? 3.421 -0.099 -21.950 1.00 90.81 84 CYS A O 1
ATOM 675 N N . LEU A 1 85 ? 3.039 1.581 -23.397 1.00 94.00 85 LEU A N 1
ATOM 676 C CA . LEU A 1 85 ? 2.115 2.297 -22.510 1.00 94.00 85 LEU A CA 1
ATOM 677 C C . LEU A 1 85 ? 0.861 1.486 -22.192 1.00 94.00 85 LEU A C 1
ATOM 679 O O . LEU A 1 85 ? 0.468 1.446 -21.034 1.00 94.00 85 LEU A O 1
ATOM 683 N N . LEU A 1 86 ? 0.272 0.798 -23.174 1.00 94.44 86 LEU A N 1
ATOM 684 C CA . LEU A 1 86 ? -0.884 -0.071 -22.948 1.00 94.44 86 LEU A CA 1
ATOM 685 C C . LEU A 1 86 ? -0.551 -1.198 -21.969 1.00 94.44 86 LEU A C 1
ATOM 687 O O . LEU A 1 86 ? -1.335 -1.464 -21.068 1.00 94.44 86 LEU A O 1
ATOM 691 N N . SER A 1 87 ? 0.626 -1.820 -22.082 1.00 92.62 87 SER A N 1
ATOM 692 C CA . SER A 1 87 ? 1.038 -2.859 -21.133 1.00 92.62 87 SER A CA 1
ATOM 693 C C . SER A 1 87 ? 1.212 -2.320 -19.710 1.00 92.62 87 SER A C 1
ATOM 695 O O . SER A 1 87 ? 0.785 -2.967 -18.760 1.00 92.62 87 SER A O 1
ATOM 697 N N . LEU A 1 88 ? 1.777 -1.118 -19.552 1.00 94.38 88 LEU A N 1
ATOM 698 C CA . LEU A 1 88 ? 1.915 -0.472 -18.244 1.00 94.38 88 LEU A CA 1
ATOM 699 C C . LEU A 1 88 ? 0.562 -0.042 -17.677 1.00 94.38 88 LEU A C 1
ATOM 701 O O . LEU A 1 88 ? 0.330 -0.207 -16.484 1.00 94.38 88 LEU A O 1
ATOM 705 N N . LEU A 1 89 ? -0.332 0.463 -18.529 1.00 96.19 89 LEU A N 1
ATOM 706 C CA . LEU A 1 89 ? -1.698 0.808 -18.158 1.00 96.19 89 LEU A CA 1
ATOM 707 C C . LEU A 1 89 ? -2.456 -0.431 -17.685 1.00 96.19 89 LEU A C 1
ATOM 709 O O . LEU A 1 89 ? -3.068 -0.387 -16.628 1.00 96.19 89 LEU A O 1
ATOM 713 N N . MET A 1 90 ? -2.363 -1.547 -18.410 1.00 96.00 90 MET A N 1
ATOM 714 C CA . MET A 1 90 ? -2.976 -2.807 -17.993 1.00 96.00 90 MET A CA 1
ATOM 715 C C . MET A 1 90 ? -2.432 -3.278 -16.645 1.00 96.00 90 MET A C 1
ATOM 717 O O . MET A 1 90 ? -3.220 -3.626 -15.774 1.00 96.00 90 MET A O 1
ATOM 721 N N . THR A 1 91 ? -1.115 -3.227 -16.428 1.00 94.88 91 THR A N 1
ATOM 722 C CA . THR A 1 91 ? -0.528 -3.564 -15.122 1.00 94.88 91 THR A CA 1
ATOM 723 C C . THR A 1 91 ? -1.051 -2.649 -14.013 1.00 94.88 91 THR A C 1
ATOM 725 O O . THR A 1 91 ? -1.440 -3.149 -12.963 1.00 94.88 91 THR A O 1
ATOM 728 N N . ALA A 1 92 ? -1.120 -1.334 -14.252 1.00 95.94 92 ALA A N 1
ATOM 729 C CA . ALA A 1 92 ? -1.637 -0.365 -13.286 1.00 95.94 92 ALA A CA 1
ATOM 730 C C . ALA A 1 92 ? -3.123 -0.599 -12.961 1.00 95.94 92 ALA A C 1
ATOM 732 O O . ALA A 1 92 ? -3.518 -0.560 -11.796 1.00 95.94 92 ALA A O 1
ATOM 733 N N . LEU A 1 93 ? -3.941 -0.889 -13.978 1.00 96.94 93 LEU A N 1
ATOM 734 C CA . LEU A 1 93 ? -5.360 -1.203 -13.817 1.00 96.94 93 LEU A CA 1
ATOM 735 C C . LEU A 1 93 ? -5.570 -2.518 -13.066 1.00 96.94 93 LEU A C 1
ATOM 737 O O . LEU A 1 93 ? -6.435 -2.579 -12.201 1.00 96.94 93 LEU A O 1
ATOM 741 N N . VAL A 1 94 ? -4.768 -3.549 -13.346 1.00 96.25 94 VAL A N 1
ATOM 742 C CA . VAL A 1 94 ? -4.830 -4.828 -12.623 1.00 96.25 94 VAL A CA 1
ATOM 743 C C . VAL A 1 94 ? -4.439 -4.642 -11.159 1.00 96.25 94 VAL A C 1
ATOM 745 O O . VAL A 1 94 ? -5.174 -5.100 -10.289 1.00 96.25 94 VAL A O 1
ATOM 748 N N . SER A 1 95 ? -3.344 -3.930 -10.867 1.00 94.81 95 SER A N 1
ATOM 749 C CA . SER A 1 95 ? -2.949 -3.648 -9.480 1.00 94.81 95 SER A CA 1
ATOM 750 C C . SER A 1 95 ? -3.997 -2.820 -8.737 1.00 94.81 95 SER A C 1
ATOM 752 O O . SER A 1 95 ? -4.303 -3.100 -7.587 1.00 94.81 95 SER A O 1
ATOM 754 N N . LEU A 1 96 ? -4.608 -1.833 -9.400 1.00 94.44 96 LEU A N 1
ATOM 755 C CA . LEU A 1 96 ? -5.676 -1.042 -8.793 1.00 94.44 96 LEU A CA 1
ATOM 756 C C . LEU A 1 96 ? -6.942 -1.884 -8.568 1.00 94.44 96 LEU A C 1
ATOM 758 O O . LEU A 1 96 ? -7.582 -1.777 -7.527 1.00 94.44 96 LEU A O 1
ATOM 762 N N . GLY A 1 97 ? -7.305 -2.729 -9.534 1.00 93.88 97 GLY A N 1
ATOM 763 C CA . GLY A 1 97 ? -8.455 -3.624 -9.437 1.00 93.88 97 GLY A CA 1
ATOM 764 C C . GLY A 1 97 ? -8.319 -4.613 -8.282 1.00 93.88 97 GLY A C 1
ATOM 765 O O . GLY A 1 97 ? -9.267 -4.785 -7.519 1.00 93.88 97 GLY A O 1
ATOM 766 N N . LEU A 1 98 ? -7.132 -5.203 -8.103 1.00 93.00 98 LEU A N 1
ATOM 767 C CA . LEU A 1 98 ? -6.828 -6.057 -6.952 1.00 93.00 98 LEU A CA 1
ATOM 768 C C . LEU A 1 98 ? -6.987 -5.295 -5.632 1.00 93.00 98 LEU A C 1
ATOM 770 O O . LEU A 1 98 ? -7.674 -5.796 -4.740 1.00 93.00 98 LEU A O 1
ATOM 774 N N . ALA A 1 99 ? -6.495 -4.058 -5.556 1.00 91.00 99 ALA A N 1
ATOM 775 C CA . ALA A 1 99 ? -6.633 -3.227 -4.364 1.00 91.00 99 ALA A CA 1
ATOM 776 C C . ALA A 1 99 ? -8.092 -2.876 -4.004 1.00 91.00 99 ALA A C 1
ATOM 778 O O . ALA A 1 99 ? -8.416 -2.657 -2.838 1.00 91.00 99 ALA A O 1
ATOM 779 N N . TYR A 1 100 ? -9.011 -2.860 -4.977 1.00 89.81 100 TYR A N 1
ATOM 780 C CA . TYR A 1 100 ? -10.448 -2.699 -4.715 1.00 89.81 100 TYR A CA 1
ATOM 781 C C . TYR A 1 100 ? -11.161 -3.997 -4.317 1.00 89.81 100 TYR A C 1
ATOM 783 O O . TYR A 1 100 ? -12.233 -3.931 -3.710 1.00 89.81 100 TYR A O 1
ATOM 791 N N . VAL A 1 101 ? -10.610 -5.161 -4.672 1.00 88.31 101 VAL A N 1
ATOM 792 C CA . VAL A 1 101 ? -11.204 -6.480 -4.394 1.00 88.31 101 VAL A CA 1
ATOM 793 C C . VAL A 1 101 ? -10.717 -7.041 -3.058 1.00 88.31 101 VAL A C 1
ATOM 795 O O . VAL A 1 101 ? -11.496 -7.670 -2.339 1.00 88.31 101 VAL A O 1
ATOM 798 N N . LEU A 1 102 ? -9.450 -6.817 -2.706 1.00 85.62 102 LEU A N 1
ATOM 799 C CA . LEU A 1 102 ? -8.848 -7.340 -1.484 1.00 85.62 102 LEU A CA 1
ATOM 800 C C . LEU A 1 102 ? -9.308 -6.531 -0.254 1.00 85.62 102 LEU A C 1
ATOM 802 O O . LEU A 1 102 ? -9.058 -5.327 -0.188 1.00 85.62 102 LEU A O 1
ATOM 806 N N . PRO A 1 103 ? -9.928 -7.161 0.768 1.00 76.31 103 PRO A N 1
ATOM 807 C CA . PRO A 1 103 ? -10.479 -6.440 1.924 1.00 76.31 103 PRO A CA 1
ATOM 808 C C . PRO A 1 103 ? -9.438 -5.612 2.690 1.00 76.31 103 PRO A C 1
ATOM 810 O O . PRO A 1 103 ? -9.730 -4.519 3.167 1.00 76.31 103 PRO A O 1
ATOM 813 N N . GLY A 1 104 ? -8.203 -6.120 2.787 1.00 75.69 104 GLY A N 1
ATOM 814 C CA . GLY A 1 104 ? -7.129 -5.464 3.537 1.00 75.69 104 GLY A CA 1
ATOM 815 C C . GLY A 1 104 ? -6.691 -4.118 2.949 1.00 75.69 104 GLY A C 1
ATOM 816 O O . GLY A 1 104 ? -6.351 -3.213 3.704 1.00 75.69 104 GLY A O 1
ATOM 817 N N . THR A 1 105 ? -6.727 -3.967 1.623 1.00 82.06 105 THR A N 1
ATOM 818 C CA . THR A 1 105 ? -6.277 -2.754 0.914 1.00 82.06 105 THR A CA 1
ATOM 819 C C . THR A 1 105 ? -7.438 -1.866 0.484 1.00 82.06 105 THR A C 1
ATOM 821 O O . THR A 1 105 ? -7.331 -0.640 0.477 1.00 82.06 105 THR A O 1
ATOM 824 N N . ARG A 1 106 ? -8.619 -2.443 0.261 1.00 84.38 106 ARG A N 1
ATOM 825 C CA . ARG A 1 106 ? -9.846 -1.687 -0.010 1.00 84.38 106 ARG A CA 1
ATOM 826 C C . ARG A 1 106 ? -10.163 -0.665 1.087 1.00 84.38 106 ARG A C 1
ATOM 828 O O . ARG A 1 106 ? -10.562 0.464 0.790 1.00 84.38 106 ARG A O 1
ATOM 835 N N . GLY A 1 107 ? -9.944 -1.034 2.352 1.00 78.00 107 GLY A N 1
ATOM 836 C CA . GLY A 1 107 ? -10.162 -0.164 3.510 1.00 78.00 107 GLY A CA 1
ATOM 837 C C . GLY A 1 107 ? -9.250 1.070 3.568 1.00 78.00 107 GLY A C 1
ATOM 838 O O . GLY A 1 107 ? -9.614 2.048 4.218 1.00 78.00 107 GLY A O 1
ATOM 839 N N . THR A 1 108 ? -8.106 1.076 2.878 1.00 81.25 108 THR A N 1
ATOM 840 C CA . THR A 1 108 ? -7.218 2.252 2.810 1.00 81.25 108 THR A CA 1
ATOM 841 C C . THR A 1 108 ? -7.584 3.193 1.662 1.00 81.25 108 THR A C 1
ATOM 843 O O . THR A 1 108 ? -7.301 4.385 1.738 1.00 81.25 108 THR A O 1
ATOM 846 N N . LEU A 1 109 ? -8.226 2.681 0.604 1.00 83.50 109 LEU A N 1
ATOM 847 C CA . LEU A 1 109 ? -8.649 3.471 -0.562 1.00 83.50 109 LEU A CA 1
ATOM 848 C C . LEU A 1 109 ? -9.991 4.177 -0.360 1.00 83.50 109 LEU A C 1
ATOM 850 O O . LEU A 1 109 ? -10.213 5.268 -0.885 1.00 83.50 109 LEU A O 1
ATOM 854 N N . LEU A 1 110 ? -10.909 3.546 0.369 1.00 83.25 110 LEU A N 1
ATOM 855 C CA . LEU A 1 110 ? -12.236 4.099 0.615 1.00 83.25 110 LEU A CA 1
ATOM 856 C C . LEU A 1 110 ? -12.207 5.153 1.733 1.00 83.25 110 LEU A C 1
ATOM 858 O O . LEU A 1 110 ? -11.405 5.043 2.662 1.00 83.25 110 LEU A O 1
ATOM 862 N N . PRO A 1 111 ? -13.122 6.140 1.729 1.00 81.12 111 PRO A N 1
ATOM 863 C CA . PRO A 1 111 ? -13.274 7.062 2.853 1.00 81.12 111 PRO A CA 1
ATOM 864 C C . PRO A 1 111 ? -13.595 6.302 4.147 1.00 81.12 111 PRO A C 1
ATOM 866 O O . PRO A 1 111 ? -14.185 5.218 4.104 1.00 81.12 111 PRO A O 1
ATOM 869 N N . SER A 1 112 ? -13.177 6.855 5.290 1.00 81.38 112 SER A N 1
ATOM 870 C CA . SER A 1 112 ? -13.429 6.255 6.608 1.00 81.38 112 SER A CA 1
ATOM 871 C C . SER A 1 112 ? -14.934 6.059 6.841 1.00 81.38 112 SER A C 1
ATOM 873 O O . SER A 1 112 ? -15.701 6.976 6.544 1.00 81.38 112 SER A O 1
ATOM 875 N N . PRO A 1 113 ? -15.371 4.906 7.383 1.00 84.06 113 PRO A N 1
ATOM 876 C CA . PRO A 1 113 ? -16.773 4.655 7.698 1.00 84.06 113 PRO A CA 1
ATOM 877 C C . PRO A 1 113 ? -17.214 5.349 8.995 1.00 84.06 113 PRO A C 1
ATOM 879 O O . PRO A 1 113 ? -18.405 5.332 9.308 1.00 84.06 113 PRO A O 1
ATOM 882 N N . TYR A 1 114 ? -16.275 5.906 9.767 1.00 86.75 114 TYR A N 1
ATOM 883 C CA . TYR A 1 114 ? -16.536 6.515 11.070 1.00 86.75 114 TYR A CA 1
ATOM 884 C C . TYR A 1 114 ? -16.947 7.972 10.935 1.00 86.75 114 TYR A C 1
ATOM 886 O O . TYR A 1 114 ? -16.313 8.750 10.210 1.00 86.75 114 TYR A O 1
ATOM 894 N N . ARG A 1 115 ? -17.981 8.353 11.684 1.00 81.19 115 ARG A N 1
ATOM 895 C CA . ARG A 1 115 ? -18.403 9.744 11.767 1.00 81.19 115 ARG A CA 1
ATOM 896 C C . ARG A 1 115 ? -17.368 10.542 12.551 1.00 81.19 115 ARG A C 1
ATOM 898 O O . ARG A 1 115 ? -16.945 10.155 13.639 1.00 81.19 115 ARG A O 1
ATOM 905 N N . ASP A 1 116 ? -16.949 11.651 11.949 1.00 78.88 116 ASP A N 1
ATOM 906 C CA . ASP A 1 116 ? -15.913 12.530 12.484 1.00 78.88 116 ASP A CA 1
ATOM 907 C C . ASP A 1 116 ? -14.620 11.785 12.877 1.00 78.88 116 ASP A C 1
ATOM 909 O O . ASP A 1 116 ? -14.119 11.858 13.996 1.00 78.88 116 ASP A O 1
ATOM 913 N N . ALA A 1 117 ? -14.044 11.058 11.915 1.00 78.56 117 ALA A N 1
ATOM 914 C CA . ALA A 1 117 ? -12.794 10.311 12.095 1.00 78.56 117 ALA A CA 1
ATOM 915 C C . ALA A 1 117 ? -11.580 11.174 12.520 1.00 78.56 117 ALA A C 1
ATOM 917 O O . ALA A 1 117 ? -10.507 10.629 12.769 1.00 78.56 117 ALA A O 1
ATOM 918 N N . ARG A 1 118 ? -11.723 12.507 12.562 1.00 77.25 118 ARG A N 1
ATOM 919 C CA . ARG A 1 118 ? -10.695 13.433 13.054 1.00 77.25 118 ARG A CA 1
ATOM 920 C C . ARG A 1 118 ? -10.639 13.449 14.580 1.00 77.25 118 ARG A C 1
ATOM 922 O O . ARG A 1 118 ? -9.541 13.429 15.120 1.00 77.25 118 ARG A O 1
ATOM 929 N N . THR A 1 119 ? -11.793 13.462 15.251 1.00 85.06 119 THR A N 1
ATOM 930 C CA . THR A 1 119 ? -11.879 13.452 16.724 1.00 85.06 119 THR A CA 1
ATOM 931 C C . THR A 1 119 ? -11.710 12.053 17.307 1.00 85.06 119 THR A C 1
ATOM 933 O O . THR A 1 119 ? -11.383 11.914 18.484 1.00 85.06 119 THR A O 1
ATOM 936 N N . LEU A 1 120 ? -11.888 11.016 16.485 1.00 88.94 120 LEU A N 1
ATOM 937 C CA . LEU A 1 120 ? -11.653 9.630 16.866 1.00 88.94 120 LEU A CA 1
ATOM 938 C C . LEU A 1 120 ? -10.153 9.300 16.844 1.00 88.94 120 LEU A C 1
ATOM 940 O O . LEU A 1 120 ? -9.507 9.341 15.790 1.00 88.94 120 LEU A O 1
ATOM 944 N N . VAL A 1 121 ? -9.616 8.932 18.005 1.00 88.69 121 VAL A N 1
ATOM 945 C CA . VAL A 1 121 ? -8.200 8.607 18.197 1.00 88.69 121 VAL A CA 1
ATOM 946 C C . VAL A 1 121 ? -8.009 7.226 18.799 1.00 88.69 121 VAL A C 1
ATOM 948 O O . VAL A 1 121 ? -8.818 6.755 19.597 1.00 88.69 121 VAL A O 1
ATOM 951 N N . VAL A 1 122 ? -6.900 6.591 18.436 1.00 89.19 122 VAL A N 1
ATOM 952 C CA . VAL A 1 122 ? -6.386 5.403 19.115 1.00 89.19 122 VAL A CA 1
ATOM 953 C C . VAL A 1 122 ? -5.254 5.844 20.030 1.00 89.19 122 VAL A C 1
ATOM 955 O O . VAL A 1 122 ? -4.349 6.564 19.604 1.00 89.19 122 VAL A O 1
ATOM 958 N N . VAL A 1 123 ? -5.316 5.425 21.289 1.00 87.00 123 VAL A N 1
ATOM 959 C CA . VAL A 1 123 ? -4.283 5.711 22.283 1.00 87.00 123 VAL A CA 1
ATOM 960 C C . VAL A 1 123 ? -3.254 4.587 22.269 1.00 87.00 123 VAL A C 1
ATOM 962 O O . VAL A 1 123 ? -3.587 3.421 22.489 1.00 87.00 123 VAL A O 1
ATOM 965 N N . ALA A 1 124 ? -1.999 4.951 22.041 1.00 82.94 124 ALA A N 1
ATOM 966 C CA . ALA A 1 124 ? -0.840 4.074 22.112 1.00 82.94 124 ALA A CA 1
ATOM 967 C C . ALA A 1 124 ? 0.179 4.635 23.113 1.00 82.94 124 ALA A C 1
ATOM 969 O O . ALA A 1 124 ? 0.233 5.837 23.370 1.00 82.94 124 ALA A O 1
ATOM 970 N N . ARG A 1 125 ? 0.993 3.771 23.715 1.00 83.06 125 ARG A N 1
ATOM 971 C CA . ARG A 1 125 ? 2.052 4.197 24.640 1.00 83.06 125 ARG A CA 1
ATOM 972 C C . ARG A 1 125 ? 3.219 4.811 23.858 1.00 83.06 125 ARG A C 1
ATOM 974 O O . ARG A 1 125 ? 3.612 4.263 22.833 1.00 83.06 125 ARG A O 1
ATOM 981 N N . ASN A 1 126 ? 3.782 5.935 24.315 1.00 71.69 126 ASN A N 1
ATOM 982 C CA . ASN A 1 126 ? 4.912 6.565 23.615 1.00 71.69 126 ASN A CA 1
ATOM 983 C C . ASN A 1 126 ? 6.080 5.573 23.470 1.00 71.69 126 ASN A C 1
ATOM 985 O O . ASN A 1 126 ? 6.400 4.841 24.404 1.00 71.69 126 ASN A O 1
ATOM 989 N N . GLY A 1 127 ? 6.718 5.563 22.297 1.00 58.66 127 GLY A N 1
ATOM 990 C CA . GLY A 1 127 ? 7.800 4.625 21.978 1.00 58.66 127 GLY A CA 1
ATOM 991 C C . GLY A 1 127 ? 7.331 3.268 21.444 1.00 58.66 127 GLY A C 1
ATOM 992 O O . GLY A 1 127 ? 8.172 2.467 21.041 1.00 58.66 127 GLY A O 1
ATOM 993 N N . SER A 1 128 ? 6.018 3.005 21.371 1.00 53.75 128 SER A N 1
ATOM 994 C CA . SER A 1 128 ? 5.516 1.923 20.523 1.00 53.75 128 SER A CA 1
ATOM 995 C C . SER A 1 128 ? 5.808 2.248 19.053 1.00 53.75 128 SER A C 1
ATOM 997 O O . SER A 1 128 ? 5.702 3.405 18.648 1.00 53.75 128 SER A O 1
ATOM 999 N N . SER A 1 129 ? 6.158 1.234 18.260 1.00 50.59 129 SER A N 1
ATOM 1000 C CA . SER A 1 129 ? 6.295 1.307 16.795 1.00 50.59 129 SER A CA 1
ATOM 1001 C C . SER A 1 129 ? 5.141 2.067 16.117 1.00 50.59 129 SER A C 1
ATOM 1003 O O . SER A 1 129 ? 4.055 2.153 16.684 1.00 50.59 129 SER A O 1
ATOM 1005 N N . HIS A 1 130 ? 5.327 2.521 14.872 1.00 53.09 130 HIS A N 1
ATOM 1006 C CA . HIS A 1 130 ? 4.269 3.154 14.061 1.00 53.09 130 HIS A CA 1
ATOM 1007 C C . HIS A 1 130 ? 2.956 2.340 14.008 1.00 53.09 130 HIS A C 1
ATOM 1009 O O . HIS A 1 130 ? 1.870 2.916 13.971 1.00 53.09 130 HIS A O 1
ATOM 1015 N N . THR A 1 131 ? 3.019 1.004 14.114 1.00 58.25 131 THR A N 1
ATOM 1016 C CA . THR A 1 131 ? 1.834 0.187 14.404 1.00 58.25 131 THR A CA 1
ATOM 1017 C C . THR A 1 131 ? 1.404 0.306 15.866 1.00 58.25 131 THR A C 1
ATOM 1019 O O . THR A 1 131 ? 2.187 -0.047 16.759 1.00 58.25 131 THR A O 1
ATOM 1022 N N . PRO A 1 132 ? 0.136 0.653 16.140 1.00 63.12 132 PRO A N 1
ATOM 1023 C CA . PRO A 1 132 ? -0.413 0.567 17.483 1.00 63.12 132 PRO A CA 1
ATOM 1024 C C . PRO A 1 132 ? -0.334 -0.883 17.929 1.00 63.12 132 PRO A C 1
ATOM 1026 O O . PRO A 1 132 ? -0.867 -1.779 17.271 1.00 63.12 132 PRO A O 1
ATOM 1029 N N . SER A 1 133 ? 0.346 -1.110 19.041 1.00 70.06 133 SER A N 1
ATOM 1030 C CA . SER A 1 133 ? 0.323 -2.390 19.736 1.00 70.06 133 SER A CA 1
ATOM 1031 C C . SER A 1 133 ? -0.679 -2.306 20.882 1.00 70.06 133 SER A C 1
ATOM 1033 O O . SER A 1 133 ? -0.977 -1.221 21.384 1.00 70.06 133 SER A O 1
ATOM 1035 N N . ALA A 1 134 ? -1.217 -3.454 21.289 1.00 78.88 134 ALA A N 1
ATOM 1036 C CA . ALA A 1 134 ? -2.020 -3.546 22.499 1.00 78.88 134 ALA A CA 1
ATOM 1037 C C . ALA A 1 134 ? -1.099 -3.284 23.701 1.00 78.88 134 ALA A C 1
ATOM 1039 O O . ALA A 1 134 ? -0.452 -4.201 24.199 1.00 78.88 134 ALA A O 1
ATOM 1040 N N . SER A 1 135 ? -0.962 -2.019 24.095 1.00 80.94 135 SER A N 1
ATOM 1041 C CA . SER A 1 135 ? 0.022 -1.563 25.085 1.00 80.94 135 SER A CA 1
ATOM 1042 C C . SER A 1 135 ? -0.608 -0.989 26.351 1.00 80.94 135 SER A C 1
ATOM 1044 O O . SER A 1 135 ? 0.118 -0.606 27.271 1.00 80.94 135 SER A O 1
ATOM 1046 N N . ILE A 1 136 ? -1.936 -0.851 26.376 1.00 86.12 136 ILE A N 1
ATOM 1047 C CA . ILE A 1 136 ? -2.661 -0.234 27.485 1.00 86.12 136 ILE A CA 1
ATOM 1048 C C . ILE A 1 136 ? -3.275 -1.333 28.336 1.00 86.12 136 ILE A C 1
ATOM 1050 O O . ILE A 1 136 ? -4.034 -2.161 27.830 1.00 86.12 136 ILE A O 1
ATOM 1054 N N . SER A 1 137 ? -2.937 -1.347 29.621 1.00 86.56 137 SER A N 1
ATOM 1055 C CA . SER A 1 137 ? -3.543 -2.280 30.563 1.00 86.56 137 SER A CA 1
ATOM 1056 C C . SER A 1 137 ? -4.960 -1.843 30.927 1.00 86.56 137 SER A C 1
ATOM 1058 O O . SER A 1 137 ? -5.302 -0.657 30.922 1.00 86.56 137 SER A O 1
ATOM 1060 N N . LEU A 1 138 ? -5.802 -2.804 31.293 1.00 82.75 138 LEU A N 1
ATOM 1061 C CA . LEU A 1 138 ? -7.167 -2.495 31.695 1.00 82.75 138 LEU A CA 1
ATOM 1062 C C . LEU A 1 138 ? -7.226 -1.613 32.956 1.00 82.75 138 LEU A C 1
ATOM 1064 O O . LEU A 1 138 ? -8.116 -0.772 33.079 1.00 82.75 138 LEU A O 1
ATOM 1068 N N . GLY A 1 139 ? -6.273 -1.769 33.880 1.00 82.19 139 GLY A N 1
ATOM 1069 C CA . GLY A 1 139 ? -6.162 -0.898 35.054 1.00 82.19 139 GLY A CA 1
ATOM 1070 C C . GLY A 1 139 ? -5.959 0.576 34.683 1.00 82.19 139 GLY A C 1
ATOM 1071 O O . GLY A 1 139 ? -6.612 1.451 35.253 1.00 82.19 139 GLY A O 1
ATOM 1072 N N . GLU A 1 140 ? -5.122 0.848 33.681 1.00 85.19 140 GLU A N 1
ATOM 1073 C CA . GLU A 1 140 ? -4.891 2.204 33.168 1.00 85.19 140 GLU A CA 1
ATOM 1074 C C . GLU A 1 140 ? -6.132 2.779 32.492 1.00 85.19 140 GLU A C 1
ATOM 1076 O O . GLU A 1 140 ? -6.505 3.918 32.765 1.00 85.19 140 GLU A O 1
ATOM 1081 N N . PHE A 1 141 ? -6.825 1.974 31.682 1.00 85.81 141 PHE A N 1
ATOM 1082 C CA . PHE A 1 141 ? -8.093 2.377 31.076 1.00 85.81 141 PHE A CA 1
ATOM 1083 C C . PHE A 1 141 ? -9.117 2.821 32.137 1.00 85.81 141 PHE A C 1
ATOM 1085 O O . PHE A 1 141 ? -9.720 3.886 32.004 1.00 85.81 141 PHE A O 1
ATOM 1092 N N . ARG A 1 142 ? -9.258 2.066 33.239 1.00 81.94 142 ARG A N 1
ATOM 1093 C CA . ARG A 1 142 ? -10.169 2.419 34.350 1.00 81.94 142 ARG A CA 1
ATOM 1094 C C . ARG A 1 142 ? -9.781 3.712 35.058 1.00 81.94 142 ARG A C 1
ATOM 1096 O O . ARG A 1 142 ? -10.650 4.416 35.579 1.00 81.94 142 ARG A O 1
ATOM 1103 N N . TYR A 1 143 ? -8.484 3.992 35.150 1.00 82.69 143 TYR A N 1
ATOM 1104 C CA . TYR A 1 143 ? -7.999 5.252 35.698 1.00 82.69 143 TYR A CA 1
ATOM 1105 C C . TYR A 1 143 ? -8.348 6.408 34.753 1.00 82.69 143 TYR A C 1
ATOM 1107 O O . TYR A 1 143 ? -8.931 7.398 35.192 1.00 82.69 143 TYR A O 1
ATOM 1115 N N . TRP A 1 144 ? -8.103 6.258 33.449 1.00 82.56 144 TRP A N 1
ATOM 1116 C CA . TRP A 1 144 ? -8.412 7.292 32.457 1.00 82.56 144 TRP A CA 1
ATOM 1117 C C . TRP A 1 144 ? -9.894 7.602 32.355 1.00 82.56 144 TRP A C 1
ATOM 1119 O O . TRP A 1 144 ? -10.250 8.777 32.317 1.00 82.56 144 TRP A O 1
ATOM 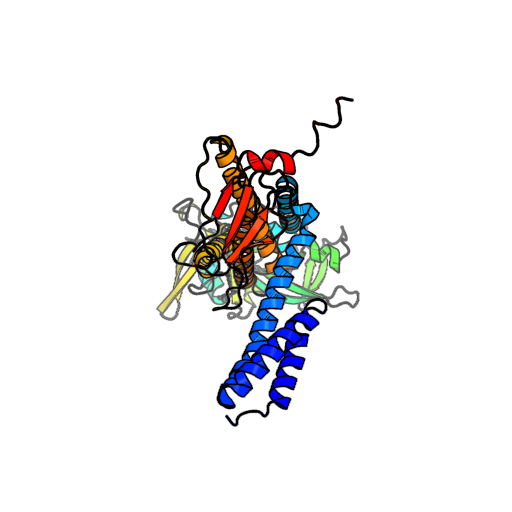1129 N N . GLN A 1 145 ? -10.758 6.589 32.389 1.00 80.19 145 GLN A N 1
ATOM 1130 C CA . GLN A 1 145 ? -12.208 6.784 32.341 1.00 80.19 145 GLN A CA 1
ATOM 1131 C C . GLN A 1 145 ? -12.709 7.741 33.442 1.00 80.19 145 GLN A C 1
ATOM 1133 O O . GLN A 1 145 ? -13.686 8.461 33.247 1.00 80.19 145 GLN A O 1
ATOM 1138 N N . ARG A 1 146 ? -12.005 7.798 34.582 1.00 79.62 146 ARG A N 1
ATOM 1139 C CA . ARG A 1 146 ? -12.269 8.746 35.674 1.00 79.62 146 ARG A CA 1
ATOM 1140 C C . ARG A 1 146 ? -11.477 10.049 35.541 1.00 79.62 146 ARG A C 1
ATOM 1142 O O . ARG A 1 146 ? -12.038 11.120 35.732 1.00 79.62 146 ARG A O 1
ATOM 1149 N N . ALA A 1 147 ? -10.189 9.970 35.214 1.00 77.06 147 ALA A N 1
ATOM 1150 C CA . ALA A 1 147 ? -9.267 11.107 35.262 1.00 77.06 147 ALA A CA 1
ATOM 1151 C C . ALA A 1 147 ? -9.305 12.023 34.021 1.00 77.06 147 ALA A C 1
ATOM 1153 O O . ALA A 1 147 ? -8.847 13.159 34.091 1.00 77.06 147 ALA A O 1
ATOM 1154 N N . THR A 1 148 ? -9.823 11.554 32.881 1.00 72.38 148 THR A N 1
ATOM 1155 C CA . THR A 1 148 ? -9.688 12.243 31.577 1.00 72.38 148 THR A CA 1
ATOM 1156 C C . THR A 1 148 ? -10.997 12.802 31.008 1.00 72.38 148 THR A C 1
ATOM 1158 O O . THR A 1 148 ? -11.063 13.128 29.823 1.00 72.38 148 THR A O 1
ATOM 1161 N N . GLN A 1 149 ? -12.021 12.996 31.849 1.00 72.12 149 GLN A N 1
ATOM 1162 C CA . GLN A 1 149 ? -13.341 13.515 31.442 1.00 72.12 149 GLN A CA 1
ATOM 1163 C C . GLN A 1 149 ? -13.293 14.909 30.780 1.00 72.12 149 GLN A C 1
ATOM 1165 O O . GLN A 1 149 ? -14.171 15.259 29.996 1.00 72.12 149 GLN A O 1
ATOM 1170 N N . GLY A 1 150 ? -12.254 15.706 31.055 1.00 75.31 150 GLY A N 1
ATOM 1171 C CA . GLY A 1 150 ? -12.026 16.998 30.395 1.00 75.31 150 GLY A CA 1
ATOM 1172 C C . GLY A 1 150 ? -11.334 16.914 29.028 1.00 75.31 150 GLY A C 1
ATOM 1173 O O . GLY A 1 150 ? -11.284 17.913 28.321 1.00 75.31 150 GLY A O 1
ATOM 1174 N N . VAL A 1 151 ? -10.781 15.754 28.652 1.00 79.69 151 VAL A N 1
ATOM 1175 C CA . VAL A 1 151 ? -9.997 15.565 27.415 1.00 79.69 151 VAL A CA 1
ATOM 1176 C C . VAL A 1 151 ? -10.767 14.747 26.385 1.00 79.69 151 VAL A C 1
ATOM 1178 O O . VAL A 1 151 ? -10.820 15.100 25.203 1.00 79.69 151 VAL A O 1
ATOM 1181 N N . PHE A 1 152 ? -11.393 13.663 26.837 1.00 85.69 152 PHE A N 1
ATOM 1182 C CA . PHE A 1 152 ? -12.177 12.775 25.994 1.00 85.69 152 PHE A CA 1
ATOM 1183 C C . PHE A 1 152 ? -13.652 12.873 26.364 1.00 85.69 152 PHE A C 1
ATOM 1185 O O . PHE A 1 152 ? -14.016 12.895 27.536 1.00 85.69 152 PHE A O 1
ATOM 1192 N N . SER A 1 153 ? -14.494 12.937 25.340 1.00 85.44 153 SER A N 1
ATOM 1193 C CA . SER A 1 153 ? -15.952 12.887 25.487 1.00 85.44 153 SER A CA 1
ATOM 1194 C C . SER A 1 153 ? -16.451 11.471 25.771 1.00 85.44 153 SER A C 1
ATOM 1196 O O . SER A 1 153 ? -17.398 11.300 26.530 1.00 85.44 153 SER A O 1
ATOM 1198 N N . ASP A 1 154 ? -15.792 10.467 25.191 1.00 87.88 154 ASP A N 1
ATOM 1199 C CA . ASP A 1 154 ? -16.103 9.054 25.382 1.00 87.88 154 ASP A CA 1
ATOM 1200 C C . ASP A 1 154 ? -14.846 8.201 25.115 1.00 87.88 154 ASP A C 1
ATOM 1202 O O . ASP A 1 154 ? -13.960 8.605 24.346 1.00 87.88 154 ASP A O 1
ATOM 1206 N N . LEU A 1 155 ? -14.746 7.044 25.777 1.00 90.12 155 LEU A N 1
ATOM 1207 C CA . LEU A 1 155 ? -13.636 6.096 25.661 1.00 90.12 155 LEU A CA 1
ATOM 1208 C C . LEU A 1 155 ? -14.145 4.654 25.640 1.00 90.12 155 LEU A C 1
ATOM 1210 O O . LEU A 1 155 ? -14.980 4.262 26.452 1.00 90.12 155 LEU A O 1
ATOM 1214 N N . ALA A 1 156 ? -13.546 3.830 24.788 1.00 90.75 156 ALA A N 1
ATOM 1215 C CA . ALA A 1 156 ? -13.799 2.401 24.721 1.00 90.75 156 ALA A CA 1
ATOM 1216 C C . ALA A 1 156 ? -12.489 1.609 24.765 1.00 90.75 156 ALA A C 1
ATOM 1218 O O . ALA A 1 156 ? -11.481 1.993 24.166 1.00 90.75 156 ALA A O 1
ATOM 1219 N N . PHE A 1 157 ? -12.527 0.472 25.451 1.00 90.75 157 PHE A N 1
ATOM 1220 C CA . PHE A 1 157 ? -11.433 -0.493 25.486 1.00 90.75 157 PHE A CA 1
ATOM 1221 C C . PHE A 1 157 ? -11.795 -1.691 24.622 1.00 90.75 157 PHE A C 1
ATOM 1223 O O . PHE A 1 157 ? -12.933 -2.165 24.661 1.00 90.75 157 PHE A O 1
ATOM 1230 N N . TYR A 1 158 ? -10.825 -2.215 23.878 1.00 91.19 158 TYR A N 1
ATOM 1231 C CA . TYR A 1 158 ? -10.966 -3.524 23.260 1.00 91.19 158 TYR A CA 1
ATOM 1232 C C . TYR A 1 158 ? -9.665 -4.317 23.285 1.00 91.19 158 TYR A C 1
ATOM 1234 O O . TYR A 1 158 ? -8.566 -3.780 23.160 1.00 91.19 158 TYR A O 1
ATOM 1242 N N . GLN A 1 159 ? -9.798 -5.630 23.400 1.00 90.25 159 GLN A N 1
ATOM 1243 C CA . GLN A 1 159 ? -8.706 -6.581 23.314 1.00 90.25 159 GLN A CA 1
ATOM 1244 C C . GLN A 1 159 ? -9.030 -7.621 22.249 1.00 90.25 159 GLN A C 1
ATOM 1246 O O . GLN A 1 159 ? -10.142 -8.142 22.184 1.00 90.25 159 GLN A O 1
ATOM 1251 N N . ILE A 1 160 ? -8.037 -7.958 21.433 1.00 89.31 160 ILE A N 1
ATOM 1252 C CA . ILE A 1 160 ? -8.167 -9.012 20.432 1.00 89.31 160 ILE A CA 1
ATOM 1253 C C . ILE A 1 160 ? -7.680 -10.324 21.038 1.00 89.31 160 ILE A C 1
ATOM 1255 O O . ILE A 1 160 ? -6.527 -10.435 21.456 1.00 89.31 160 ILE A O 1
ATOM 1259 N N . VAL A 1 161 ? -8.558 -11.322 21.072 1.00 88.06 161 VAL A N 1
ATOM 1260 C CA . VAL A 1 161 ? -8.268 -12.667 21.574 1.00 88.06 161 VAL A CA 1
ATOM 1261 C C . VAL A 1 161 ? -8.585 -13.705 20.506 1.00 88.06 161 VAL A C 1
ATOM 1263 O O . VAL A 1 161 ? -9.619 -13.635 19.848 1.00 88.06 161 VAL A O 1
ATOM 1266 N N . ARG A 1 162 ? -7.712 -14.702 20.339 1.00 87.50 162 ARG A N 1
ATOM 1267 C CA . ARG A 1 162 ? -7.997 -15.851 19.467 1.00 87.50 162 ARG A CA 1
ATOM 1268 C C . ARG A 1 162 ? -8.761 -16.913 20.234 1.00 87.50 162 ARG A C 1
ATOM 1270 O O . ARG A 1 162 ? -8.317 -17.325 21.310 1.00 87.50 162 ARG A O 1
ATOM 1277 N N . ARG A 1 163 ? -9.929 -17.309 19.736 1.00 85.44 163 ARG A N 1
ATOM 1278 C CA . ARG A 1 163 ? -10.848 -18.232 20.412 1.00 85.44 163 ARG A CA 1
ATOM 1279 C C . ARG A 1 163 ? -11.561 -19.122 19.414 1.00 85.44 163 ARG A C 1
ATOM 1281 O O . ARG A 1 163 ? -11.801 -18.723 18.283 1.00 85.44 163 ARG A O 1
ATOM 1288 N N . GLN A 1 164 ? -11.906 -20.323 19.853 1.00 84.00 164 GLN A N 1
ATOM 1289 C CA . GLN A 1 164 ? -12.690 -21.252 19.055 1.00 84.00 164 GLN A CA 1
ATOM 1290 C C . GLN A 1 164 ? -14.182 -20.943 19.206 1.00 84.00 164 GLN A C 1
ATOM 1292 O O . GLN A 1 164 ? -14.654 -20.663 20.310 1.00 84.00 164 GLN A O 1
ATOM 1297 N N . LEU A 1 165 ? -14.907 -20.984 18.091 1.00 81.06 165 LEU A N 1
ATOM 1298 C CA . LEU A 1 165 ? -16.365 -20.907 18.057 1.00 81.06 165 LEU A CA 1
ATOM 1299 C C . LEU A 1 165 ? -16.955 -22.297 17.834 1.00 81.06 165 LEU A C 1
ATOM 1301 O O . LEU A 1 165 ? -16.640 -22.954 16.838 1.00 81.06 165 LEU A O 1
ATOM 1305 N N . HIS A 1 166 ? -17.879 -22.691 18.710 1.00 76.38 166 HIS A N 1
ATOM 1306 C CA . HIS A 1 166 ? -18.665 -23.913 18.566 1.00 76.38 166 HIS A CA 1
ATOM 1307 C C . HIS A 1 166 ? -19.972 -23.603 17.833 1.00 76.38 166 HIS A C 1
ATOM 1309 O O . HIS A 1 166 ? -20.910 -23.039 18.394 1.00 76.38 166 HIS A O 1
ATOM 1315 N N . THR A 1 167 ? -20.056 -23.991 16.561 1.00 67.12 167 THR A N 1
ATOM 1316 C CA . THR A 1 167 ? -21.242 -23.764 15.705 1.00 67.12 167 THR A CA 1
ATOM 1317 C C . THR A 1 167 ? -22.340 -24.828 15.879 1.00 67.12 167 THR A C 1
ATOM 1319 O O . THR A 1 167 ? -23.351 -24.823 15.173 1.00 67.12 167 THR A O 1
ATOM 1322 N N . GLY A 1 168 ? -22.156 -25.768 16.813 1.00 64.44 168 GLY A N 1
ATOM 1323 C CA . GLY A 1 168 ? -23.067 -26.892 17.062 1.00 64.44 168 GLY A CA 1
ATOM 1324 C C . GLY A 1 168 ? -22.995 -28.022 16.024 1.00 64.44 168 GLY A C 1
ATOM 1325 O O . GLY A 1 168 ? -23.514 -29.096 16.288 1.00 64.44 168 GLY A O 1
ATOM 1326 N N . HIS A 1 169 ? -22.317 -27.821 14.885 1.00 63.25 169 HIS A N 1
ATOM 1327 C CA . HIS A 1 169 ? -22.154 -28.812 13.804 1.00 63.25 169 HIS A CA 1
ATOM 1328 C C . HIS A 1 169 ? -20.798 -29.553 13.851 1.00 63.25 169 HIS A C 1
ATOM 1330 O O . HIS A 1 169 ? -20.347 -30.100 12.851 1.00 63.25 169 HIS A O 1
ATOM 1336 N N . GLY A 1 170 ? -20.115 -29.553 15.002 1.00 56.25 170 GLY A N 1
ATOM 1337 C CA . GLY A 1 170 ? -18.869 -30.306 15.226 1.00 56.25 170 GLY A CA 1
ATOM 1338 C C . GLY A 1 170 ? -17.578 -29.675 14.684 1.00 56.25 170 GLY A C 1
ATOM 1339 O O . GLY A 1 170 ? -16.500 -30.142 15.032 1.00 56.25 170 GLY A O 1
ATOM 1340 N N . ALA A 1 171 ? -17.647 -28.600 13.892 1.00 61.41 171 ALA A N 1
ATOM 1341 C CA . ALA A 1 171 ? -16.461 -27.866 13.447 1.00 61.41 171 ALA A CA 1
ATOM 1342 C C . ALA A 1 171 ? -16.116 -26.721 14.418 1.00 61.41 171 ALA A C 1
ATOM 1344 O O . ALA A 1 171 ? -16.891 -25.770 14.563 1.00 61.41 171 ALA A O 1
ATOM 1345 N N . GLU A 1 172 ? -14.947 -26.803 15.061 1.00 73.69 172 GLU A N 1
ATOM 1346 C CA . GLU A 1 172 ? -14.343 -25.695 15.808 1.00 73.69 172 GLU A CA 1
ATOM 1347 C C . GLU A 1 172 ? -13.613 -24.761 14.841 1.00 73.69 172 GLU A C 1
ATOM 1349 O O . GLU A 1 172 ? -12.680 -25.165 14.146 1.00 73.69 172 GLU A O 1
ATOM 1354 N N . LEU A 1 173 ? -14.035 -23.498 14.791 1.00 81.12 173 LEU A N 1
ATOM 1355 C CA . LEU A 1 173 ? -13.392 -22.478 13.965 1.00 81.12 173 LEU A CA 1
ATOM 1356 C C . LEU A 1 173 ? -12.576 -21.543 14.858 1.00 81.12 173 LEU A C 1
ATOM 1358 O O . LEU A 1 173 ? -13.140 -20.925 15.759 1.00 81.12 173 LEU A O 1
ATOM 1362 N N . GLU A 1 174 ? -11.269 -21.422 14.612 1.00 86.62 174 GLU A N 1
ATOM 1363 C CA . GLU A 1 174 ? -10.443 -20.410 15.280 1.00 86.62 174 GLU A CA 1
ATOM 1364 C C . GLU A 1 174 ? -10.794 -19.021 14.731 1.00 86.62 174 GLU A C 1
ATOM 1366 O O . GLU A 1 174 ? -10.746 -18.778 13.523 1.00 86.62 174 GLU A O 1
ATOM 1371 N N . LEU A 1 175 ? -11.169 -18.117 15.631 1.00 88.88 175 LEU A N 1
ATOM 1372 C CA . LEU A 1 175 ? -11.604 -16.761 15.333 1.00 88.88 175 LEU A CA 1
ATOM 1373 C C . LEU A 1 175 ? -10.788 -15.745 16.111 1.00 88.88 175 LEU A C 1
ATOM 1375 O O . LEU A 1 175 ? -10.467 -15.945 17.283 1.00 88.88 175 LEU A O 1
ATOM 1379 N N . SER A 1 176 ? -10.536 -14.606 15.478 1.00 90.88 176 SER A N 1
ATOM 1380 C CA . SER A 1 176 ? -10.056 -13.409 16.153 1.00 90.88 176 SER A CA 1
ATOM 1381 C C . SER A 1 176 ? -11.247 -12.603 16.672 1.00 90.88 176 SER A C 1
ATOM 1383 O O . SER A 1 176 ? -12.007 -12.031 15.891 1.00 90.88 176 SER A O 1
ATOM 1385 N N . VAL A 1 177 ? -11.442 -12.562 17.988 1.00 91.19 177 VAL A N 1
ATOM 1386 C CA . VAL A 1 177 ? -12.578 -11.886 18.627 1.00 91.19 177 VAL A CA 1
ATOM 1387 C C . VAL A 1 177 ? -12.096 -10.615 19.311 1.00 91.19 177 VAL A C 1
ATOM 1389 O O . VAL A 1 177 ? -11.197 -10.663 20.150 1.00 91.19 177 VAL A O 1
ATOM 1392 N N . ALA A 1 178 ? -12.706 -9.478 18.979 1.00 92.06 178 ALA A N 1
ATOM 1393 C CA . ALA A 1 178 ? -12.527 -8.248 19.736 1.00 92.06 178 ALA A CA 1
ATOM 1394 C C . ALA A 1 178 ? -13.488 -8.257 20.923 1.00 92.06 178 ALA A C 1
ATOM 1396 O O . ALA A 1 178 ? -14.687 -8.046 20.752 1.00 92.06 178 ALA A O 1
ATOM 1397 N N . ARG A 1 179 ? -12.965 -8.509 22.122 1.00 90.56 179 ARG A N 1
ATOM 1398 C CA . ARG A 1 179 ? -13.702 -8.278 23.367 1.00 90.56 179 ARG A CA 1
ATOM 1399 C C . ARG A 1 179 ? -13.626 -6.805 23.693 1.00 90.56 179 ARG A C 1
ATOM 1401 O O . ARG A 1 179 ? -12.518 -6.273 23.770 1.00 90.56 179 ARG A O 1
ATOM 1408 N N . SER A 1 180 ? -14.759 -6.147 23.863 1.00 90.88 180 SER A N 1
ATOM 1409 C CA . SER A 1 180 ? -14.786 -4.706 24.073 1.00 90.88 180 SER A CA 1
ATOM 1410 C C . SER A 1 180 ? -15.801 -4.276 25.112 1.00 90.88 180 SER A C 1
ATOM 1412 O O . SER A 1 180 ? -16.739 -5.005 25.429 1.00 90.88 180 SER A O 1
ATOM 1414 N N . SER A 1 181 ? -15.648 -3.039 25.578 1.00 88.50 181 SER A N 1
ATOM 1415 C CA . SER A 1 181 ? -16.717 -2.349 26.290 1.00 88.50 181 SER A CA 1
ATOM 1416 C C . SER A 1 181 ? -17.955 -2.185 25.400 1.00 88.50 181 SER A C 1
ATOM 1418 O O . SER A 1 181 ? -17.851 -2.047 24.175 1.00 88.50 181 SER A O 1
ATOM 1420 N N . GLY A 1 182 ? -19.139 -2.204 26.017 1.00 85.38 182 GLY A N 1
ATOM 1421 C CA . GLY A 1 182 ? -20.423 -2.113 25.316 1.00 85.38 182 GLY A CA 1
ATOM 1422 C C . GLY A 1 182 ? -20.596 -0.847 24.470 1.00 85.38 182 GLY A C 1
ATOM 1423 O O . GLY A 1 182 ? -21.244 -0.884 23.428 1.00 85.38 182 GLY A O 1
ATOM 1424 N N . ASN A 1 183 ? -19.946 0.254 24.856 1.00 87.69 183 ASN A N 1
ATOM 1425 C CA . ASN A 1 183 ? -19.984 1.528 24.137 1.00 87.69 183 ASN A CA 1
ATOM 1426 C C . ASN A 1 183 ? -19.051 1.597 22.909 1.00 87.69 183 ASN A C 1
ATOM 1428 O O . ASN A 1 183 ? -19.010 2.626 22.240 1.00 87.69 183 ASN A O 1
ATOM 1432 N N . LEU A 1 184 ? -18.286 0.545 22.575 1.00 89.44 184 LEU A N 1
ATOM 1433 C CA . LEU A 1 184 ? -17.345 0.605 21.446 1.00 89.44 184 LEU A CA 1
ATOM 1434 C C . LEU A 1 184 ? -18.048 0.949 20.124 1.00 89.44 184 LEU A C 1
ATOM 1436 O O . LEU A 1 184 ? -17.570 1.796 19.373 1.00 89.44 184 LEU A O 1
ATOM 1440 N N . LEU A 1 185 ? -19.173 0.298 19.818 1.00 89.00 185 LEU A N 1
ATOM 1441 C CA . LEU A 1 185 ? -19.860 0.523 18.543 1.00 89.00 185 LEU A CA 1
ATOM 1442 C C . LEU A 1 185 ? -20.582 1.872 18.506 1.00 89.00 185 LEU A C 1
ATOM 1444 O O . LEU A 1 185 ? -20.588 2.515 17.455 1.00 89.00 185 LEU A O 1
ATOM 1448 N N . SER A 1 186 ? -21.128 2.325 19.641 1.00 87.19 186 SER A N 1
ATOM 1449 C CA . SER A 1 186 ? -21.712 3.664 19.752 1.00 87.19 186 SER A CA 1
ATOM 1450 C C . SER A 1 186 ? -20.647 4.743 19.574 1.00 87.19 186 SER A C 1
ATOM 1452 O O . SER A 1 186 ? -20.885 5.688 18.833 1.00 87.19 186 SER A O 1
ATOM 1454 N N . LEU A 1 187 ? -19.446 4.556 20.137 1.00 88.00 187 LEU A N 1
ATOM 1455 C CA . LEU A 1 187 ? -18.317 5.476 19.979 1.00 88.00 187 LEU A CA 1
ATOM 1456 C C . LEU A 1 187 ? -17.906 5.644 18.509 1.00 88.00 187 LEU A C 1
ATOM 1458 O O . LEU A 1 187 ? -17.555 6.746 18.092 1.00 88.00 187 LEU A O 1
ATOM 1462 N N . LEU A 1 188 ? -17.949 4.576 17.706 1.00 87.38 188 LEU A N 1
ATOM 1463 C CA . LEU A 1 188 ? -17.590 4.617 16.281 1.00 87.38 188 LEU A CA 1
ATOM 1464 C C . LEU A 1 188 ? -18.621 5.348 15.405 1.00 87.38 188 LEU A C 1
ATOM 1466 O O . LEU A 1 188 ? -18.283 5.732 14.280 1.00 87.38 188 LEU A O 1
ATOM 1470 N N . GLU A 1 189 ? -19.852 5.522 15.902 1.00 82.06 189 GLU A N 1
ATOM 1471 C CA . GLU A 1 189 ? -20.964 6.223 15.246 1.00 82.06 189 GLU A CA 1
ATOM 1472 C C . GLU A 1 189 ? -21.096 5.888 13.749 1.00 82.06 189 GLU A C 1
ATOM 1474 O O . GLU A 1 189 ? -21.089 6.766 12.882 1.00 82.06 189 GLU A O 1
ATOM 1479 N N . THR A 1 190 ? -21.165 4.598 13.410 1.00 78.56 190 THR A N 1
ATOM 1480 C CA . THR A 1 190 ? -21.204 4.158 12.010 1.00 78.56 190 THR A CA 1
ATOM 1481 C C . THR A 1 190 ? -22.406 3.277 11.702 1.00 78.56 190 THR A C 1
ATOM 1483 O O . THR A 1 190 ? -22.682 2.296 12.385 1.00 78.56 190 THR A O 1
ATOM 1486 N N . ALA A 1 191 ? -23.055 3.548 10.566 1.00 80.38 191 ALA A N 1
ATOM 1487 C CA . ALA A 1 191 ? -24.089 2.684 9.987 1.00 80.38 191 ALA A CA 1
ATOM 1488 C C . ALA A 1 191 ? -23.529 1.354 9.432 1.00 80.38 191 ALA A C 1
ATOM 1490 O O . ALA A 1 191 ? -24.231 0.606 8.741 1.00 80.38 191 ALA A O 1
ATOM 1491 N N . SER A 1 192 ? -22.238 1.094 9.650 1.00 81.81 192 SER A N 1
ATOM 1492 C CA . SER A 1 192 ? -21.553 -0.131 9.244 1.00 81.81 192 SER A CA 1
ATOM 1493 C C . SER A 1 192 ? -21.722 -1.265 10.254 1.00 81.81 192 SER A C 1
ATOM 1495 O O . SER A 1 192 ? -21.489 -2.412 9.889 1.00 81.81 192 SER A O 1
ATOM 1497 N N . PHE A 1 193 ? -22.185 -0.969 11.470 1.00 81.75 193 PHE A N 1
ATOM 1498 C CA . PHE A 1 193 ? -22.564 -1.958 12.477 1.00 81.75 193 PHE A CA 1
ATOM 1499 C C . PHE A 1 193 ? -24.069 -1.855 12.754 1.00 81.75 193 PHE A C 1
ATOM 1501 O O . PHE A 1 193 ? -24.468 -1.181 13.699 1.00 81.75 193 PHE A O 1
ATOM 1508 N N . PRO A 1 194 ? -24.930 -2.461 11.917 1.00 76.94 194 PRO A N 1
ATOM 1509 C CA . PRO A 1 194 ? -26.350 -2.530 12.223 1.00 76.94 194 PRO A CA 1
ATOM 1510 C C . PRO A 1 194 ? -26.538 -3.427 13.451 1.00 76.94 194 PRO A C 1
ATOM 1512 O O . PRO A 1 194 ? -26.296 -4.633 13.385 1.00 76.94 194 PRO A O 1
ATOM 1515 N N . VAL A 1 195 ? -26.931 -2.824 14.569 1.00 71.56 195 VAL A N 1
ATOM 1516 C CA . VAL A 1 195 ? -27.305 -3.528 15.797 1.00 71.56 195 VAL A CA 1
ATOM 1517 C C . VAL A 1 195 ? -28.822 -3.487 15.914 1.00 71.56 195 VAL A C 1
ATOM 1519 O O . VAL A 1 195 ? -29.441 -2.446 15.705 1.00 71.56 195 VAL A O 1
ATOM 1522 N N . ALA A 1 196 ? -29.433 -4.632 16.202 1.00 66.81 196 ALA A N 1
ATOM 1523 C CA . ALA A 1 196 ? -30.860 -4.702 16.466 1.00 66.81 196 ALA A CA 1
ATOM 1524 C C . ALA A 1 196 ? -31.158 -4.200 17.890 1.00 66.81 196 ALA A C 1
ATOM 1526 O O . ALA A 1 196 ? -31.077 -4.971 18.844 1.00 66.81 196 ALA A O 1
ATOM 1527 N N . ASP A 1 197 ? -31.545 -2.927 18.026 1.00 60.59 197 ASP A N 1
ATOM 1528 C CA . ASP A 1 197 ? -31.886 -2.304 19.321 1.00 60.59 197 ASP A CA 1
ATOM 1529 C C . ASP A 1 197 ? -32.985 -3.069 20.084 1.00 60.59 197 ASP A C 1
ATOM 1531 O O . ASP A 1 197 ? -32.989 -3.119 21.311 1.00 60.59 197 ASP A O 1
ATOM 1535 N N . HIS A 1 198 ? -33.894 -3.739 19.368 1.00 53.41 198 HIS A N 1
ATOM 1536 C CA . HIS A 1 198 ? -34.993 -4.513 19.961 1.00 53.41 198 HIS A CA 1
ATOM 1537 C C . HIS A 1 198 ? -34.557 -5.859 20.570 1.00 53.41 198 HIS A C 1
ATOM 1539 O O . HIS A 1 198 ? -35.366 -6.529 21.207 1.00 53.41 198 HIS A O 1
ATOM 1545 N N . LEU A 1 199 ? -33.301 -6.270 20.372 1.00 58.84 199 LEU A N 1
ATOM 1546 C CA . LEU A 1 199 ? -32.736 -7.511 20.910 1.00 58.84 199 LEU A CA 1
ATOM 1547 C C . LEU A 1 199 ? -31.768 -7.249 22.072 1.00 58.84 199 LEU A C 1
ATOM 1549 O O . LEU A 1 199 ? -31.039 -8.152 22.465 1.00 58.84 199 LEU A O 1
ATOM 1553 N N . ALA A 1 200 ? -31.723 -6.043 22.640 1.00 58.16 200 ALA A N 1
ATOM 1554 C CA . ALA A 1 200 ? -30.849 -5.741 23.771 1.00 58.16 200 ALA A CA 1
ATOM 1555 C C . ALA A 1 200 ? -31.299 -6.480 25.053 1.00 58.16 200 ALA A C 1
ATOM 1557 O O . ALA A 1 200 ? -32.025 -5.946 25.887 1.00 58.16 200 ALA A O 1
ATOM 1558 N N . THR A 1 201 ? -30.871 -7.732 25.222 1.00 61.94 201 THR A N 1
ATOM 1559 C CA . THR A 1 201 ? -31.031 -8.504 26.465 1.00 61.94 201 THR A CA 1
ATOM 1560 C C . THR A 1 201 ? -29.828 -8.316 27.385 1.00 61.94 201 THR A C 1
ATOM 1562 O O . THR A 1 201 ? -28.710 -8.104 26.911 1.00 61.94 201 THR A O 1
ATOM 1565 N N . ALA A 1 202 ? -30.028 -8.483 28.695 1.00 65.25 202 ALA A N 1
ATOM 1566 C CA . ALA A 1 202 ? -28.942 -8.556 29.669 1.00 65.25 202 ALA A CA 1
ATOM 1567 C C . ALA A 1 202 ? -28.027 -9.766 29.369 1.00 65.25 202 ALA A C 1
ATOM 1569 O O . ALA A 1 202 ? -28.413 -10.912 29.593 1.00 65.25 202 ALA A O 1
ATOM 1570 N N . GLY A 1 203 ? -26.830 -9.525 28.822 1.00 77.44 203 GLY A N 1
ATOM 1571 C CA . GLY A 1 203 ? -25.850 -10.568 28.493 1.00 77.44 203 GLY A CA 1
ATOM 1572 C C . GLY A 1 203 ? -24.819 -10.137 27.437 1.00 77.44 203 GLY A C 1
ATOM 1573 O O . GLY A 1 203 ? -24.927 -9.034 26.904 1.00 77.44 203 GLY A O 1
ATOM 1574 N N . PRO A 1 204 ? -23.813 -10.981 27.125 1.00 84.38 204 PRO A N 1
ATOM 1575 C CA . PRO A 1 204 ? -22.823 -10.700 26.087 1.00 84.38 204 PRO A CA 1
ATOM 1576 C C . PRO A 1 204 ? -23.470 -10.626 24.708 1.00 84.38 204 PRO A C 1
ATOM 1578 O O . PRO A 1 204 ? -24.164 -11.557 24.280 1.00 84.38 204 PRO A O 1
ATOM 1581 N N . GLN A 1 205 ? -23.198 -9.539 23.996 1.00 89.50 205 GLN A N 1
ATOM 1582 C CA . GLN A 1 205 ? -23.741 -9.313 22.665 1.00 89.50 205 GLN A CA 1
ATOM 1583 C C . GLN A 1 205 ? -22.644 -9.511 21.621 1.00 89.50 205 GLN A C 1
ATOM 1585 O O . GLN A 1 205 ? -21.541 -8.987 21.752 1.00 89.50 205 GLN A O 1
ATOM 1590 N N . LEU A 1 206 ? -22.937 -10.286 20.582 1.00 91.25 206 LEU A N 1
ATOM 1591 C CA . LEU A 1 206 ? -21.994 -10.645 19.533 1.00 91.25 206 LEU A CA 1
ATOM 1592 C C . LEU A 1 206 ? -22.400 -9.993 18.211 1.00 91.25 206 LEU A C 1
ATOM 1594 O O . LEU A 1 206 ? -23.524 -10.158 17.735 1.00 91.25 206 LEU A O 1
ATOM 1598 N N . VAL A 1 207 ? -21.461 -9.302 17.578 1.00 93.12 207 VAL A N 1
ATOM 1599 C CA . VAL A 1 207 ? -21.594 -8.831 16.198 1.00 93.12 207 VAL A CA 1
ATOM 1600 C C . VAL A 1 207 ? -20.629 -9.617 15.324 1.00 93.12 207 VAL A C 1
ATOM 1602 O O . VAL A 1 207 ? -19.447 -9.739 15.642 1.00 93.12 207 VAL A O 1
ATOM 1605 N N . LEU A 1 208 ? -21.122 -10.166 14.217 1.00 93.31 208 LEU A N 1
ATOM 1606 C CA . LEU A 1 208 ? -20.310 -10.950 13.284 1.00 93.31 208 LEU A CA 1
ATOM 1607 C C . LEU A 1 208 ? -19.790 -10.071 12.148 1.00 93.31 208 LEU A C 1
ATOM 1609 O O . LEU A 1 208 ? -20.473 -9.150 11.712 1.00 93.31 208 LEU A O 1
ATOM 1613 N N . SER A 1 209 ? -18.615 -10.373 11.602 1.00 93.50 209 SER A N 1
ATOM 1614 C CA . SER A 1 209 ? -18.210 -9.809 10.307 1.00 93.50 209 SER A CA 1
ATOM 1615 C C . SER A 1 209 ? -19.003 -10.437 9.149 1.00 93.50 209 SER A C 1
ATOM 1617 O O . SER A 1 209 ? -19.374 -11.611 9.216 1.00 93.50 209 SER A O 1
ATOM 1619 N N . ASP A 1 210 ? -19.208 -9.701 8.044 1.00 91.94 210 ASP A N 1
ATOM 1620 C CA . ASP A 1 210 ? -19.803 -10.250 6.803 1.00 91.94 210 ASP A CA 1
ATOM 1621 C C . ASP A 1 210 ? -19.064 -11.516 6.323 1.00 91.94 210 ASP A C 1
ATOM 1623 O O . ASP A 1 210 ? -19.692 -12.471 5.870 1.00 91.94 210 ASP A O 1
ATOM 1627 N N . ALA A 1 211 ? -17.734 -11.562 6.474 1.00 90.00 211 ALA A N 1
ATOM 1628 C CA . ALA A 1 211 ? -16.923 -12.719 6.099 1.00 90.00 211 ALA A CA 1
ATOM 1629 C C . ALA A 1 211 ? -17.215 -13.947 6.977 1.00 90.00 211 ALA A C 1
ATOM 1631 O O . ALA A 1 211 ? -17.412 -15.046 6.451 1.00 90.00 211 ALA A O 1
ATOM 1632 N N . LEU A 1 212 ? -17.284 -13.769 8.301 1.00 91.50 212 LEU A N 1
ATOM 1633 C CA . LEU A 1 212 ? -17.605 -14.849 9.230 1.00 91.50 212 LEU A CA 1
ATOM 1634 C C . LEU A 1 212 ? -19.040 -15.349 9.041 1.00 91.50 212 LEU A C 1
ATOM 1636 O O . LEU A 1 212 ? -19.261 -16.556 8.998 1.00 91.50 212 LEU A O 1
ATOM 1640 N N . TRP A 1 213 ? -20.000 -14.440 8.871 1.00 92.88 213 TRP A N 1
ATOM 1641 C CA . TRP A 1 213 ? -21.400 -14.783 8.623 1.00 92.88 213 TRP A CA 1
ATOM 1642 C C . TRP A 1 213 ? -21.573 -15.639 7.358 1.00 92.88 213 TRP A C 1
ATOM 1644 O O . TRP A 1 213 ? -22.238 -16.674 7.388 1.00 92.88 213 TRP A O 1
ATOM 1654 N N . ARG A 1 214 ? -20.895 -15.285 6.259 1.00 92.06 214 ARG A N 1
ATOM 1655 C CA . ARG A 1 214 ? -20.910 -16.088 5.024 1.00 92.06 214 ARG A CA 1
ATOM 1656 C C . ARG A 1 214 ? -20.213 -17.437 5.186 1.00 92.06 214 ARG A C 1
ATOM 1658 O O . ARG A 1 214 ? -20.723 -18.439 4.698 1.00 92.06 214 ARG A O 1
ATOM 1665 N N . ARG A 1 215 ? -19.050 -17.461 5.847 1.00 90.25 215 ARG A N 1
ATOM 1666 C CA . ARG A 1 215 ? -18.197 -18.656 5.952 1.00 90.25 215 ARG A CA 1
ATOM 1667 C C . ARG A 1 215 ? -18.719 -19.684 6.956 1.00 90.25 215 ARG A C 1
ATOM 1669 O O . ARG A 1 215 ? -18.661 -20.870 6.665 1.00 90.25 215 ARG A O 1
ATOM 1676 N N . ALA A 1 216 ? -19.176 -19.242 8.126 1.00 88.94 216 ALA A N 1
ATOM 1677 C CA . ALA A 1 216 ? -19.562 -20.119 9.236 1.00 88.94 216 ALA A CA 1
ATOM 1678 C C . ALA A 1 216 ? -21.080 -20.300 9.382 1.00 88.94 216 ALA A C 1
ATOM 1680 O O . ALA A 1 216 ? -21.519 -21.296 9.946 1.00 88.94 216 ALA A O 1
ATOM 1681 N N . PHE A 1 217 ? -21.879 -19.354 8.882 1.00 90.50 217 PHE A N 1
ATOM 1682 C CA . PHE A 1 217 ? -23.340 -19.370 9.011 1.00 90.50 217 PHE A CA 1
ATOM 1683 C C . PHE A 1 217 ? -24.055 -19.356 7.653 1.00 90.50 217 PHE A C 1
ATOM 1685 O O . PHE A 1 217 ? -25.249 -19.085 7.597 1.00 90.50 217 PHE A O 1
ATOM 1692 N N . HIS A 1 218 ? -23.335 -19.629 6.557 1.00 90.75 218 HIS A N 1
ATOM 1693 C CA . HIS A 1 218 ? -23.878 -19.745 5.196 1.00 90.75 218 HIS A CA 1
ATOM 1694 C C . HIS A 1 218 ? -24.746 -18.559 4.741 1.00 90.75 218 HIS A C 1
ATOM 1696 O O . HIS A 1 218 ? -25.649 -18.726 3.927 1.00 90.75 218 HIS A O 1
ATOM 1702 N N . ALA A 1 219 ? -24.452 -17.355 5.243 1.00 91.75 219 ALA A N 1
ATOM 1703 C CA . ALA A 1 219 ? -25.234 -16.149 4.978 1.00 91.75 219 ALA A CA 1
ATOM 1704 C C . ALA A 1 219 ? -26.725 -16.258 5.377 1.00 91.75 219 ALA A C 1
ATOM 1706 O O . ALA A 1 219 ? -27.587 -15.692 4.707 1.00 91.75 219 ALA A O 1
ATOM 1707 N N . ASP A 1 220 ? -27.026 -16.971 6.469 1.00 92.25 220 ASP A N 1
ATOM 1708 C CA . ASP A 1 220 ? -28.384 -17.113 7.004 1.00 92.25 220 ASP A CA 1
ATOM 1709 C C . ASP A 1 220 ? -29.000 -15.742 7.370 1.00 92.25 220 ASP A C 1
ATOM 1711 O O . ASP A 1 220 ? -28.483 -15.065 8.269 1.00 92.25 220 ASP A O 1
ATOM 1715 N N . PRO A 1 221 ? -30.093 -15.306 6.712 1.00 90.06 221 PRO A N 1
ATOM 1716 C CA . PRO A 1 221 ? -30.738 -14.029 7.008 1.00 90.06 221 PRO A CA 1
ATOM 1717 C C . PRO A 1 221 ? -31.445 -14.004 8.374 1.00 90.06 221 PRO A C 1
ATOM 1719 O O . PRO A 1 221 ? -31.716 -12.919 8.883 1.00 90.06 221 PRO A O 1
ATOM 1722 N N . HIS A 1 222 ? -31.701 -15.159 9.000 1.00 90.25 222 HIS A N 1
ATOM 1723 C CA . HIS A 1 222 ? -32.357 -15.275 10.310 1.00 90.25 222 HIS A CA 1
ATOM 1724 C C . HIS A 1 222 ? -31.358 -15.418 11.468 1.00 90.25 222 HIS A C 1
ATOM 1726 O O . HIS A 1 222 ? -31.706 -15.887 12.548 1.00 90.25 222 HIS A O 1
ATOM 1732 N N . ILE A 1 223 ? -30.099 -15.017 11.261 1.00 90.38 223 ILE A N 1
ATOM 1733 C CA . ILE A 1 223 ? -29.032 -15.201 12.252 1.00 90.38 223 ILE A CA 1
ATOM 1734 C C . ILE A 1 223 ? -29.193 -14.334 13.516 1.00 90.38 223 ILE A C 1
ATOM 1736 O O . ILE A 1 223 ? -28.622 -14.647 14.561 1.00 90.38 223 ILE A O 1
ATOM 1740 N N . LEU A 1 224 ? -29.948 -13.237 13.434 1.00 91.31 224 LEU A N 1
ATOM 1741 C CA . LEU A 1 224 ? -30.155 -12.315 14.552 1.00 91.31 224 LEU A CA 1
ATOM 1742 C C . LEU A 1 224 ? -30.975 -12.979 15.669 1.00 91.31 224 LEU A C 1
ATOM 1744 O O . LEU A 1 224 ? -31.955 -13.669 15.409 1.00 91.31 224 LEU A O 1
ATOM 1748 N N . GLY A 1 225 ? -30.568 -12.775 16.921 1.00 88.19 225 GLY A N 1
ATOM 1749 C CA . GLY A 1 225 ? -31.160 -13.405 18.105 1.00 88.19 225 GLY A CA 1
ATOM 1750 C C . GLY A 1 225 ? -30.653 -14.825 18.380 1.00 88.19 225 GLY A C 1
ATOM 1751 O O . GLY A 1 225 ? -30.916 -15.378 19.448 1.00 88.19 225 GLY A O 1
ATOM 1752 N N . ARG A 1 226 ? -29.881 -15.428 17.465 1.00 89.56 226 ARG A N 1
ATOM 1753 C CA . ARG A 1 226 ? -29.293 -16.752 17.689 1.00 89.56 226 ARG A CA 1
ATOM 1754 C C . ARG A 1 226 ? -28.225 -16.687 18.778 1.00 89.56 226 ARG A C 1
ATOM 1756 O O . ARG A 1 226 ? -27.347 -15.826 18.761 1.00 89.56 226 ARG A O 1
ATOM 1763 N N . VAL A 1 227 ? -28.268 -17.647 19.697 1.00 89.06 227 VAL A N 1
ATOM 1764 C CA . VAL A 1 227 ? -27.268 -17.800 20.759 1.00 89.06 227 VAL A CA 1
ATOM 1765 C C . VAL A 1 227 ? -26.180 -18.765 20.304 1.00 89.06 227 VAL A C 1
ATOM 1767 O O . VAL A 1 227 ? -26.469 -19.855 19.807 1.00 89.06 227 VAL A O 1
ATOM 1770 N N . VAL A 1 228 ? -24.927 -18.369 20.494 1.00 88.75 228 VAL A N 1
ATOM 1771 C CA . VAL A 1 228 ? -23.744 -19.192 20.233 1.00 88.75 228 VAL A CA 1
ATOM 1772 C C . VAL A 1 228 ? -22.907 -19.332 21.496 1.00 88.75 228 VAL A C 1
ATOM 1774 O O . VAL A 1 228 ? -22.949 -18.476 22.380 1.00 88.75 228 VAL A O 1
ATOM 1777 N N . PHE A 1 229 ? -22.147 -20.422 21.579 1.00 87.31 229 PHE A N 1
ATOM 1778 C CA . PHE A 1 229 ? -21.164 -20.609 22.638 1.00 87.31 229 PHE A CA 1
ATOM 1779 C C . PHE A 1 229 ? -19.802 -20.106 22.173 1.00 87.31 229 PHE A C 1
ATOM 1781 O O . PHE A 1 229 ? -19.244 -20.594 21.190 1.00 87.31 229 PHE A O 1
ATOM 1788 N N . LEU A 1 230 ? -19.276 -19.120 22.891 1.00 84.62 230 LEU A N 1
ATOM 1789 C CA . LEU A 1 230 ? -17.983 -18.508 22.632 1.00 84.62 230 LEU A CA 1
ATOM 1790 C C . LEU A 1 230 ? -17.294 -18.280 23.978 1.00 84.62 230 LEU A C 1
ATOM 1792 O O . LEU A 1 230 ? -17.902 -17.758 24.905 1.00 84.62 230 LEU A O 1
ATOM 1796 N N . MET A 1 231 ? -16.030 -18.690 24.106 1.00 78.44 231 MET A N 1
ATOM 1797 C CA . MET A 1 231 ? -15.265 -18.556 25.362 1.00 78.44 231 MET A CA 1
ATOM 1798 C C . MET A 1 231 ? -15.901 -19.246 26.583 1.00 78.44 231 MET A C 1
ATOM 1800 O O . MET A 1 231 ? -15.704 -18.805 27.710 1.00 78.44 231 MET A O 1
ATOM 1804 N N . GLY A 1 232 ? -16.642 -20.337 26.366 1.00 78.19 232 GLY A N 1
ATOM 1805 C CA . GLY A 1 232 ? -17.338 -21.054 27.441 1.00 78.19 232 GLY A CA 1
ATOM 1806 C C . GLY A 1 232 ? -18.635 -20.384 27.902 1.00 78.19 232 GLY A C 1
ATOM 1807 O O . GLY A 1 232 ? -19.252 -20.848 28.856 1.00 78.19 232 GLY A O 1
ATOM 1808 N N . GLU A 1 233 ? -19.082 -19.332 27.214 1.00 81.06 233 GLU A N 1
ATOM 1809 C CA . GLU A 1 233 ? -20.263 -18.560 27.584 1.00 81.06 233 GLU A CA 1
ATOM 1810 C C . GLU A 1 233 ? -21.254 -18.422 26.428 1.00 81.06 233 GLU A C 1
ATOM 1812 O O . GLU A 1 233 ? -20.899 -18.521 25.252 1.00 81.06 233 GLU A O 1
ATOM 1817 N N . LYS A 1 234 ? -22.520 -18.176 26.775 1.00 87.88 234 LYS A N 1
ATOM 1818 C CA . LYS A 1 234 ? -23.584 -17.899 25.810 1.00 87.88 234 LYS A CA 1
ATOM 1819 C C . LYS A 1 234 ? -23.527 -16.429 25.397 1.00 87.88 234 LYS A C 1
ATOM 1821 O O . LYS A 1 234 ? -23.711 -15.554 26.240 1.00 87.88 234 LYS A O 1
ATOM 1826 N N . ALA A 1 235 ? -23.330 -16.175 24.108 1.00 88.69 235 ALA A N 1
ATOM 1827 C CA . ALA A 1 235 ? -23.397 -14.846 23.510 1.00 88.69 235 ALA A CA 1
ATOM 1828 C C . ALA A 1 235 ? -24.491 -14.809 22.439 1.00 88.69 235 ALA A C 1
ATOM 1830 O O . ALA A 1 235 ? -24.636 -15.753 21.657 1.00 88.69 235 ALA A O 1
ATOM 1831 N N . MET A 1 236 ? -25.270 -13.730 22.400 1.00 90.56 236 MET A N 1
ATOM 1832 C CA . MET A 1 236 ? -26.353 -13.576 21.429 1.00 90.56 236 MET A CA 1
ATOM 1833 C C . MET A 1 236 ? -25.906 -12.744 20.235 1.00 90.56 236 MET A C 1
ATOM 1835 O O . MET A 1 236 ? -25.328 -11.674 20.405 1.00 90.56 236 MET A O 1
ATOM 1839 N N . ILE A 1 237 ? -26.210 -13.209 19.025 1.00 91.88 237 ILE A N 1
ATOM 1840 C CA . ILE A 1 237 ? -25.898 -12.482 17.797 1.00 91.88 237 ILE A CA 1
ATOM 1841 C C . ILE A 1 237 ? -26.906 -11.345 17.609 1.00 91.88 237 ILE A C 1
ATOM 1843 O O . ILE A 1 237 ? -28.093 -11.587 17.412 1.00 91.88 237 ILE A O 1
ATOM 1847 N N . ILE A 1 238 ? -26.428 -10.105 17.642 1.00 91.12 238 ILE A N 1
ATOM 1848 C CA . ILE A 1 238 ? -27.258 -8.887 17.561 1.00 91.12 238 ILE A CA 1
ATOM 1849 C C . ILE A 1 238 ? -27.105 -8.131 16.236 1.00 91.12 238 ILE A C 1
ATOM 1851 O O . ILE A 1 238 ? -27.858 -7.195 15.969 1.00 91.12 238 ILE A O 1
ATOM 1855 N N . GLY A 1 239 ? -26.136 -8.518 15.403 1.00 91.06 239 GLY A N 1
ATOM 1856 C CA . GLY A 1 239 ? -25.845 -7.816 14.159 1.00 91.06 239 GLY A CA 1
ATOM 1857 C C . GLY A 1 239 ? -24.793 -8.498 13.291 1.00 91.06 239 GLY A C 1
ATOM 1858 O O . GLY A 1 239 ? -24.005 -9.328 13.753 1.00 91.06 239 GLY A O 1
ATOM 1859 N N . VAL A 1 240 ? -24.759 -8.090 12.022 1.00 93.31 240 VAL A N 1
ATOM 1860 C CA . VAL A 1 240 ? -23.693 -8.429 11.071 1.00 93.31 240 VAL A CA 1
ATOM 1861 C C . VAL A 1 240 ? -23.101 -7.131 10.534 1.00 93.31 240 VAL A C 1
ATOM 1863 O O . VAL A 1 240 ? -23.791 -6.324 9.913 1.00 93.31 240 VAL A O 1
ATOM 1866 N N . ALA A 1 241 ? -21.813 -6.921 10.779 1.00 91.81 241 ALA A N 1
ATOM 1867 C CA . ALA A 1 241 ? -21.084 -5.760 10.308 1.00 91.81 241 ALA A CA 1
ATOM 1868 C C . ALA A 1 241 ? -20.967 -5.769 8.779 1.00 91.81 241 ALA A C 1
ATOM 1870 O O . ALA A 1 241 ? -20.669 -6.797 8.161 1.00 91.81 241 ALA A O 1
ATOM 1871 N N . LYS A 1 242 ? -21.136 -4.595 8.166 1.00 89.62 242 LYS A N 1
ATOM 1872 C CA . LYS A 1 242 ? -20.870 -4.386 6.741 1.00 89.62 242 LYS A CA 1
ATOM 1873 C C . LYS A 1 242 ? -19.394 -4.649 6.434 1.00 89.62 242 LYS A C 1
ATOM 1875 O 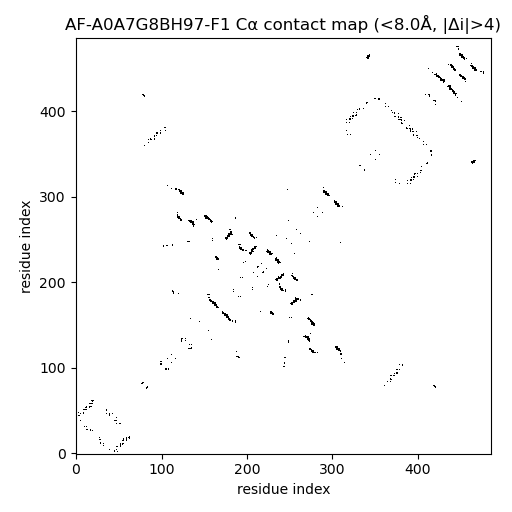O . LYS A 1 242 ? -18.521 -4.590 7.301 1.00 89.62 242 LYS A O 1
ATOM 1880 N N . ARG A 1 243 ? -19.102 -4.901 5.158 1.00 85.12 243 ARG A N 1
ATOM 1881 C CA . ARG A 1 243 ? -17.717 -5.008 4.681 1.00 85.12 243 ARG A CA 1
ATOM 1882 C C . ARG A 1 243 ? -16.947 -3.733 5.014 1.00 85.12 243 ARG A C 1
ATOM 1884 O O . ARG A 1 243 ? -17.483 -2.637 4.874 1.00 85.12 243 ARG A O 1
ATOM 1891 N N . ASP A 1 244 ? -15.701 -3.903 5.445 1.00 78.69 244 ASP A N 1
ATOM 1892 C CA . ASP A 1 244 ? -14.766 -2.813 5.748 1.00 78.69 244 ASP A CA 1
ATOM 1893 C C . ASP A 1 244 ? -15.233 -1.861 6.874 1.00 78.69 244 ASP A C 1
ATOM 1895 O O . ASP A 1 244 ? -14.738 -0.735 6.981 1.00 78.69 244 ASP A O 1
ATOM 1899 N N . ALA A 1 245 ? -16.169 -2.314 7.727 1.00 85.00 245 ALA A N 1
ATOM 1900 C CA . ALA A 1 245 ? -16.664 -1.582 8.901 1.00 85.00 245 ALA A CA 1
ATOM 1901 C C . ALA A 1 245 ? -15.578 -1.346 9.966 1.00 85.00 245 ALA A C 1
ATOM 1903 O O . ALA A 1 245 ? -15.630 -0.372 10.719 1.00 85.00 245 ALA A O 1
ATOM 1904 N N . TRP A 1 246 ? -14.593 -2.243 10.033 1.00 87.31 246 TRP A N 1
ATOM 1905 C CA . TRP A 1 246 ? -13.509 -2.205 11.005 1.00 87.31 246 TRP A CA 1
ATOM 1906 C C . TRP A 1 246 ? -12.200 -1.764 10.358 1.00 87.31 246 TRP A C 1
ATOM 1908 O O . TRP A 1 246 ? -11.665 -2.449 9.489 1.00 87.31 246 TRP A O 1
ATOM 1918 N N . ARG A 1 247 ? -11.699 -0.606 10.791 1.00 83.25 247 ARG A N 1
ATOM 1919 C CA . ARG A 1 247 ? -10.439 0.019 10.362 1.00 83.25 247 ARG A CA 1
ATOM 1920 C C . ARG A 1 247 ? -9.568 0.441 11.544 1.00 83.25 247 ARG A C 1
ATOM 1922 O O . ARG A 1 247 ? -8.681 1.277 11.399 1.00 83.25 247 ARG A O 1
ATOM 1929 N N . LEU A 1 248 ? -9.861 -0.102 12.719 1.00 85.94 248 LEU A N 1
ATOM 1930 C CA . LEU A 1 248 ? -9.026 0.044 13.900 1.00 85.94 248 LEU A CA 1
ATOM 1931 C C . LEU A 1 248 ? -7.940 -1.046 13.917 1.00 85.94 248 LEU A C 1
ATOM 1933 O O . LEU A 1 248 ? -8.063 -2.039 13.193 1.00 85.94 248 LEU A O 1
ATOM 1937 N N . PRO A 1 249 ? -6.873 -0.870 14.715 1.00 83.31 249 PRO A N 1
ATOM 1938 C CA . PRO A 1 249 ? -5.790 -1.840 14.809 1.00 83.31 249 PRO A CA 1
ATOM 1939 C C . PRO A 1 249 ? -6.245 -3.277 15.089 1.00 83.31 249 PRO A C 1
ATOM 1941 O O . PRO A 1 249 ? -7.083 -3.553 15.944 1.00 83.31 249 PRO A O 1
ATOM 1944 N N . GLY A 1 250 ? -5.620 -4.203 14.363 1.00 79.94 250 GLY A N 1
ATOM 1945 C CA . GLY A 1 250 ? -5.823 -5.641 14.489 1.00 79.94 250 GLY A CA 1
ATOM 1946 C C . GLY A 1 250 ? -7.017 -6.199 13.703 1.00 79.94 250 GLY A C 1
ATOM 1947 O O . GLY A 1 250 ? -8.023 -5.536 13.454 1.00 79.94 250 GLY A O 1
ATOM 1948 N N . ARG A 1 251 ? -6.869 -7.454 13.263 1.00 82.56 251 ARG A N 1
ATOM 1949 C CA . ARG A 1 251 ? -7.872 -8.171 12.461 1.00 82.56 251 ARG A CA 1
ATOM 1950 C C . ARG A 1 251 ? -8.902 -8.825 13.377 1.00 82.56 251 ARG A C 1
ATOM 1952 O O . ARG A 1 251 ? -8.522 -9.495 14.336 1.00 82.56 251 ARG A O 1
ATOM 1959 N N . VAL A 1 252 ? -10.183 -8.648 13.065 1.00 89.25 252 VAL A N 1
ATOM 1960 C CA . VAL A 1 252 ? -11.307 -9.082 13.902 1.00 89.25 252 VAL A CA 1
ATOM 1961 C C . VAL A 1 252 ? -12.355 -9.779 13.038 1.00 89.25 252 VAL A C 1
ATOM 1963 O O . VAL A 1 252 ? -12.803 -9.224 12.036 1.00 89.25 252 VAL A O 1
ATOM 1966 N N . ASP A 1 253 ? -12.749 -10.984 13.440 1.00 91.25 253 ASP A N 1
ATOM 1967 C CA . ASP A 1 253 ? -13.807 -11.776 12.809 1.00 91.25 253 ASP A CA 1
ATOM 1968 C C . ASP A 1 253 ? -15.175 -11.550 13.477 1.00 91.25 253 ASP A C 1
ATOM 1970 O O . ASP A 1 253 ? -16.207 -11.672 12.807 1.00 91.25 253 ASP A O 1
ATOM 1974 N N . ALA A 1 254 ? -15.186 -11.218 14.775 1.00 92.50 254 ALA A N 1
ATOM 1975 C CA . ALA A 1 254 ? -16.382 -10.909 15.559 1.00 92.50 254 ALA A CA 1
ATOM 1976 C C . ALA A 1 254 ? -16.091 -9.939 16.722 1.00 92.50 254 ALA A C 1
ATOM 1978 O O . ALA A 1 254 ? -14.992 -9.944 17.279 1.00 92.50 254 ALA A O 1
ATOM 1979 N N . TRP A 1 255 ? -17.092 -9.155 17.124 1.00 93.31 255 TRP A N 1
ATOM 1980 C CA . TRP A 1 255 ? -17.033 -8.229 18.262 1.00 93.31 255 TRP A CA 1
ATOM 1981 C C . TRP A 1 255 ? -17.931 -8.731 19.384 1.00 93.31 255 TRP A C 1
ATOM 1983 O O . TRP A 1 255 ? -19.136 -8.873 19.181 1.00 93.31 255 TRP A O 1
ATOM 1993 N N . LEU A 1 256 ? -17.345 -8.998 20.548 1.00 91.69 256 LEU A N 1
ATOM 1994 C CA . LEU A 1 256 ? -18.059 -9.354 21.767 1.00 91.69 256 LEU A CA 1
ATOM 1995 C C . LEU A 1 256 ? -18.166 -8.104 22.641 1.00 91.69 256 LEU A C 1
ATOM 1997 O O . LEU A 1 256 ? -17.182 -7.679 23.247 1.00 91.69 256 LEU A O 1
ATOM 2001 N N . LEU A 1 257 ? -19.358 -7.518 22.668 1.00 89.88 257 LEU A N 1
ATOM 2002 C CA . LEU A 1 257 ? -19.688 -6.356 23.476 1.00 89.88 257 LEU A CA 1
ATOM 2003 C C . LEU A 1 257 ? -20.071 -6.836 24.871 1.00 89.88 257 LEU A C 1
ATOM 2005 O O . LEU A 1 257 ? -21.052 -7.565 25.053 1.00 89.88 257 LEU A O 1
ATOM 2009 N N . GLU A 1 258 ? -19.269 -6.438 25.848 1.00 85.25 258 GLU A N 1
ATOM 2010 C CA . GLU A 1 258 ? -19.453 -6.799 27.243 1.00 85.25 258 GLU A CA 1
ATOM 2011 C C . GLU A 1 258 ? -19.836 -5.563 28.057 1.00 85.25 258 GLU A C 1
ATOM 2013 O O . GLU A 1 258 ? -19.341 -4.454 27.832 1.00 85.25 258 GLU A O 1
ATOM 2018 N N . ASP A 1 259 ? -20.732 -5.763 29.020 1.00 79.88 259 ASP A N 1
ATOM 2019 C CA . ASP A 1 259 ? -21.065 -4.731 29.995 1.00 79.88 259 ASP A CA 1
ATOM 2020 C C . ASP A 1 259 ? -19.837 -4.371 30.850 1.00 79.88 259 ASP A C 1
ATOM 2022 O O . ASP A 1 259 ? -18.921 -5.182 31.036 1.00 79.88 259 ASP A O 1
ATOM 2026 N N . GLN A 1 260 ? -19.822 -3.154 31.389 1.00 70.88 260 GLN A N 1
ATOM 2027 C CA . GLN A 1 260 ? -18.709 -2.608 32.159 1.00 70.88 260 GLN A CA 1
ATOM 2028 C C . GLN A 1 260 ? -18.331 -3.515 33.335 1.00 70.88 260 GLN A C 1
ATOM 2030 O O . GLN A 1 260 ? -17.152 -3.808 33.526 1.00 70.88 260 GLN A O 1
ATOM 2035 N N . SER A 1 261 ? -19.329 -4.061 34.034 1.00 69.94 261 SER A N 1
ATOM 2036 C CA . SER A 1 261 ? -19.155 -5.026 35.128 1.00 69.94 261 SER A CA 1
ATOM 2037 C C . SER A 1 261 ? -18.360 -6.275 34.718 1.00 69.94 261 SER A C 1
ATOM 2039 O O . SER A 1 261 ? -17.569 -6.809 35.493 1.00 69.94 261 SER A O 1
ATOM 2041 N N . ARG A 1 262 ? -18.519 -6.734 33.472 1.00 72.88 262 ARG A N 1
ATOM 2042 C CA . ARG A 1 262 ? -17.849 -7.927 32.938 1.00 72.88 262 ARG A CA 1
ATOM 2043 C C . ARG A 1 262 ? -16.457 -7.621 32.432 1.00 72.88 262 ARG A C 1
ATOM 2045 O O . ARG A 1 262 ? -15.531 -8.378 32.718 1.00 72.88 262 ARG A O 1
ATOM 2052 N N . VAL A 1 263 ? -16.289 -6.492 31.750 1.00 68.62 263 VAL A N 1
ATOM 2053 C CA . VAL A 1 263 ? -14.958 -5.987 31.404 1.00 68.62 263 VAL A CA 1
ATOM 2054 C C . VAL A 1 263 ? -14.134 -5.818 32.685 1.00 68.62 263 VAL A C 1
ATOM 2056 O O . VAL A 1 263 ? -12.958 -6.167 32.709 1.00 68.62 263 VAL A O 1
ATOM 2059 N N . GLU A 1 264 ? -14.751 -5.405 33.795 1.00 67.19 264 GLU A N 1
ATOM 2060 C CA . GLU A 1 264 ? -14.094 -5.263 35.096 1.00 67.19 264 GLU A CA 1
ATOM 2061 C C . GLU A 1 264 ? -13.591 -6.574 35.728 1.00 67.19 264 GLU A C 1
ATOM 2063 O O . GLU A 1 264 ? -12.649 -6.538 36.528 1.00 67.19 264 GLU A O 1
ATOM 2068 N N . THR A 1 265 ? -14.136 -7.728 35.336 1.00 70.81 265 THR A N 1
ATOM 2069 C CA . THR A 1 265 ? -13.664 -9.042 35.814 1.00 70.81 265 THR A CA 1
ATOM 2070 C C . THR A 1 265 ? -12.388 -9.531 35.125 1.00 70.81 265 THR A C 1
ATOM 2072 O O . THR A 1 265 ? -11.753 -10.473 35.599 1.00 70.81 265 THR A O 1
ATOM 2075 N N . LEU A 1 266 ? -11.974 -8.896 34.024 1.00 70.12 266 LEU A N 1
ATOM 2076 C CA . LEU A 1 266 ? -10.718 -9.222 33.351 1.00 70.12 266 LEU A CA 1
ATOM 2077 C C . LEU A 1 266 ? -9.509 -8.885 34.234 1.00 70.12 266 LEU A C 1
ATOM 2079 O O . LEU A 1 266 ? -9.514 -7.913 34.996 1.00 70.12 266 LEU A O 1
ATOM 2083 N N . ALA A 1 267 ? -8.439 -9.673 34.088 1.00 72.19 267 ALA A N 1
ATOM 2084 C CA . ALA A 1 267 ? -7.185 -9.440 34.794 1.00 72.19 267 ALA A CA 1
ATOM 2085 C C . ALA A 1 267 ? -6.664 -8.025 34.501 1.00 72.19 267 ALA A C 1
ATOM 2087 O O . ALA A 1 267 ? -6.515 -7.649 33.344 1.00 72.19 267 ALA A O 1
ATOM 2088 N N . ALA A 1 268 ? -6.328 -7.251 35.537 1.00 69.56 268 ALA A N 1
ATOM 2089 C CA . ALA A 1 268 ? -5.929 -5.847 35.387 1.00 69.56 268 ALA A CA 1
ATOM 2090 C C . ALA A 1 268 ? -4.728 -5.631 34.442 1.00 69.56 268 ALA A C 1
ATOM 2092 O O . ALA A 1 268 ? -4.602 -4.565 33.842 1.00 69.56 268 ALA A O 1
ATOM 2093 N N . GLN A 1 269 ? -3.876 -6.651 34.288 1.00 74.38 269 GLN A N 1
ATOM 2094 C CA . GLN A 1 269 ? -2.705 -6.663 33.406 1.00 74.38 269 GLN A CA 1
ATOM 2095 C C . GLN A 1 269 ? -3.032 -6.992 31.938 1.00 74.38 269 GLN A C 1
ATOM 2097 O O . GLN A 1 269 ? -2.131 -6.996 31.103 1.00 74.38 269 GLN A O 1
ATOM 2102 N N . SER A 1 270 ? -4.292 -7.286 31.594 1.00 81.00 270 SER A N 1
ATOM 2103 C CA . SER A 1 270 ? -4.677 -7.572 30.213 1.00 81.00 270 SER A CA 1
ATOM 2104 C C . SER A 1 270 ? -4.420 -6.349 29.338 1.00 81.00 270 SER A C 1
ATOM 2106 O O . SER A 1 270 ? -5.006 -5.287 29.566 1.00 81.00 270 SER A O 1
ATOM 2108 N N . LEU A 1 271 ? -3.552 -6.512 28.343 1.00 87.12 271 LEU A N 1
ATOM 2109 C CA . LEU A 1 271 ? -3.217 -5.454 27.404 1.00 87.12 271 LEU A CA 1
ATOM 2110 C C . LEU A 1 271 ? -4.221 -5.418 26.254 1.00 87.12 271 LEU A C 1
ATOM 2112 O O . LEU A 1 271 ? -4.541 -6.449 25.656 1.00 87.12 271 LEU A O 1
ATOM 2116 N N . GLY A 1 272 ? -4.681 -4.218 25.929 1.00 88.00 272 GLY A N 1
ATOM 2117 C CA . GLY A 1 272 ? -5.575 -3.959 24.815 1.00 88.00 272 GLY A CA 1
ATOM 2118 C C . GLY A 1 272 ? -5.305 -2.609 24.173 1.00 88.00 272 GLY A C 1
ATOM 2119 O O . GLY A 1 272 ? -4.281 -1.957 24.402 1.00 88.00 272 GLY A O 1
ATOM 2120 N N . PHE A 1 273 ? -6.251 -2.217 23.339 1.00 90.12 273 PHE A N 1
ATOM 2121 C CA . PHE A 1 273 ? -6.304 -0.943 22.656 1.00 90.12 273 PHE A CA 1
ATOM 2122 C C . PHE A 1 273 ? -7.355 -0.059 23.316 1.00 90.12 273 PHE A C 1
ATOM 2124 O O . PHE A 1 273 ? -8.406 -0.537 23.750 1.00 90.12 273 PHE A O 1
ATOM 2131 N N . VAL A 1 274 ? -7.091 1.243 23.335 1.00 90.75 274 VAL A N 1
ATOM 2132 C CA . VAL A 1 274 ? -8.064 2.245 23.767 1.00 90.75 274 VAL A CA 1
ATOM 2133 C C . VAL A 1 274 ? -8.391 3.142 22.588 1.00 90.75 274 VAL A C 1
ATOM 2135 O O . VAL A 1 274 ? -7.499 3.676 21.927 1.00 90.75 274 VAL A O 1
ATOM 2138 N N . VAL A 1 275 ? -9.682 3.291 22.326 1.00 91.62 275 VAL A N 1
ATOM 2139 C CA . VAL A 1 275 ? -10.227 4.234 21.352 1.00 91.62 275 VAL A CA 1
ATOM 2140 C C . VAL A 1 275 ? -10.929 5.317 22.138 1.00 91.62 275 VAL A C 1
ATOM 2142 O O . VAL A 1 275 ? -11.666 5.020 23.074 1.00 91.62 275 VAL A O 1
ATOM 2145 N N . ALA A 1 276 ? -10.708 6.567 21.771 1.00 90.25 276 ALA A N 1
ATOM 2146 C CA . ALA A 1 276 ? -11.328 7.690 22.444 1.00 90.25 276 ALA A CA 1
ATOM 2147 C C . ALA A 1 276 ? -11.799 8.729 21.436 1.00 90.25 276 ALA A C 1
ATOM 2149 O O . ALA A 1 276 ? -11.260 8.843 20.332 1.00 90.25 276 ALA A O 1
ATOM 2150 N N . ARG A 1 277 ? -12.799 9.511 21.832 1.00 90.06 277 ARG A N 1
ATOM 2151 C CA . ARG A 1 277 ? -13.229 10.692 21.089 1.00 90.06 277 ARG A CA 1
ATOM 2152 C C . ARG A 1 277 ? -12.752 11.940 21.813 1.00 90.06 277 ARG A C 1
ATOM 2154 O O . ARG A 1 277 ? -13.259 12.271 22.886 1.00 90.06 277 ARG A O 1
ATOM 2161 N N . ILE A 1 278 ? -11.783 12.632 21.222 1.00 87.69 278 ILE A N 1
ATOM 2162 C CA . ILE A 1 278 ? -11.264 13.902 21.738 1.00 87.69 278 ILE A CA 1
ATOM 2163 C C . ILE A 1 278 ? -12.357 14.965 21.655 1.00 87.69 278 ILE A C 1
ATOM 2165 O O . ILE A 1 278 ? -13.102 15.030 20.674 1.00 87.69 278 ILE A O 1
ATOM 2169 N N . GLN A 1 279 ? -12.449 15.812 22.681 1.00 84.62 279 GLN A N 1
ATOM 2170 C CA . GLN A 1 279 ? -13.358 16.951 22.638 1.00 84.62 279 GLN A CA 1
ATOM 2171 C C . GLN A 1 279 ? -12.983 17.899 21.482 1.00 84.62 279 GLN A C 1
ATOM 2173 O O . GLN A 1 279 ? -11.821 18.296 21.378 1.00 84.62 279 GLN A O 1
ATOM 2178 N N . PRO A 1 280 ? -13.940 18.340 20.645 1.00 78.06 280 PRO A N 1
ATOM 2179 C CA . PRO A 1 280 ? -13.645 19.186 19.486 1.00 78.06 280 PRO A CA 1
ATOM 2180 C C . PRO A 1 280 ? -12.882 20.473 19.828 1.00 78.06 280 PRO A C 1
ATOM 2182 O O . PRO A 1 280 ? -12.056 20.921 19.041 1.00 78.06 280 PRO A O 1
ATOM 2185 N N . ALA A 1 281 ? -13.110 21.035 21.022 1.00 78.31 281 ALA A N 1
ATOM 2186 C CA . ALA A 1 281 ? -12.427 22.237 21.507 1.00 78.31 281 ALA A CA 1
ATOM 2187 C C . ALA A 1 281 ? -10.907 22.056 21.695 1.00 78.31 281 ALA A C 1
ATOM 2189 O O . ALA A 1 281 ? -10.159 23.029 21.635 1.00 78.31 281 ALA A O 1
ATOM 2190 N N . LEU A 1 282 ? -10.445 20.820 21.912 1.00 74.75 282 LEU A N 1
ATOM 2191 C CA . LEU A 1 282 ? -9.028 20.485 22.076 1.00 74.75 282 LEU A CA 1
ATOM 2192 C C . LEU A 1 282 ? -8.324 20.197 20.746 1.00 74.75 282 LEU A C 1
ATOM 2194 O O . LEU A 1 282 ? -7.096 20.139 20.711 1.00 74.75 282 LEU A O 1
ATOM 2198 N N . VAL A 1 283 ? -9.067 20.053 19.646 1.00 71.44 283 VAL A N 1
ATOM 2199 C CA . VAL A 1 283 ? -8.492 19.901 18.305 1.00 71.44 283 VAL A CA 1
ATOM 2200 C C . VAL A 1 283 ? -8.069 21.287 17.812 1.00 71.44 283 VAL A C 1
ATOM 2202 O O . VAL A 1 283 ? -8.849 22.021 17.209 1.00 71.44 283 VAL A O 1
ATOM 2205 N N . ARG A 1 284 ? -6.822 21.673 18.117 1.00 64.88 284 ARG A N 1
ATOM 2206 C CA . ARG A 1 284 ? -6.319 23.050 17.940 1.00 64.88 284 ARG A CA 1
ATOM 2207 C C . ARG A 1 284 ? -6.135 23.448 16.475 1.00 64.88 284 ARG A C 1
ATOM 2209 O O . ARG A 1 284 ? -6.210 24.632 16.156 1.00 64.88 284 ARG A O 1
ATOM 2216 N N . SER A 1 285 ? -5.899 22.489 15.576 1.00 60.31 285 SER A N 1
ATOM 2217 C CA . SER A 1 285 ? -5.783 22.747 14.137 1.00 60.31 285 SER A CA 1
ATOM 2218 C C . SER A 1 285 ? -6.351 21.612 13.285 1.00 60.31 285 SER A C 1
ATOM 2220 O O . SER A 1 285 ? -6.327 20.443 13.660 1.00 60.31 285 SER A O 1
ATOM 2222 N N . ALA A 1 286 ? -6.811 21.945 12.075 1.00 56.94 286 ALA A N 1
ATOM 2223 C CA . ALA A 1 286 ? -7.312 20.964 11.109 1.00 56.94 286 ALA A CA 1
ATOM 2224 C C . ALA A 1 286 ? -6.228 20.000 10.573 1.00 56.94 286 ALA A C 1
ATOM 2226 O O . ALA A 1 286 ? -6.569 19.071 9.830 1.00 56.94 286 ALA A O 1
ATOM 2227 N N . THR A 1 287 ? -4.958 20.253 10.901 1.00 58.81 287 THR A N 1
ATOM 2228 C CA . THR A 1 287 ? -3.761 19.530 10.446 1.00 58.81 287 THR A CA 1
ATOM 2229 C C . THR A 1 287 ? -3.116 18.663 11.524 1.00 58.81 287 THR A C 1
ATOM 2231 O O . THR A 1 287 ? -2.298 17.817 11.179 1.00 58.81 287 THR A O 1
ATOM 2234 N N . GLU A 1 288 ? -3.463 18.844 12.801 1.00 66.88 288 GLU A N 1
ATOM 2235 C CA . GLU A 1 288 ? -2.992 17.959 13.870 1.00 66.88 288 GLU A CA 1
ATOM 2236 C C . GLU A 1 288 ? -3.676 16.592 13.740 1.00 66.88 288 GLU A C 1
ATOM 2238 O O . GLU A 1 288 ? -4.895 16.471 13.848 1.00 66.88 288 GLU A O 1
ATOM 2243 N N . GLU A 1 289 ? -2.878 15.563 13.449 1.00 70.88 289 GLU A N 1
ATOM 2244 C CA . GLU A 1 289 ? -3.328 14.169 13.323 1.00 70.88 289 GLU A CA 1
ATOM 2245 C C . GLU A 1 289 ? -2.833 13.288 14.490 1.00 70.88 289 GLU A C 1
ATOM 2247 O O . GLU A 1 289 ? -3.229 12.126 14.597 1.00 70.88 289 GLU A O 1
ATOM 2252 N N . SER A 1 290 ? -1.996 13.839 15.375 1.00 77.69 290 SER A N 1
ATOM 2253 C CA . SER A 1 290 ? -1.451 13.169 16.557 1.00 77.69 290 SER A CA 1
ATOM 2254 C C . SER A 1 290 ? -1.305 14.141 17.727 1.00 77.69 290 SER A C 1
ATOM 2256 O O . SER A 1 290 ? -0.801 15.250 17.546 1.00 77.69 290 SER A O 1
ATOM 2258 N N . TRP A 1 291 ? -1.657 13.693 18.928 1.00 78.56 291 TRP A N 1
ATOM 2259 C CA . TRP A 1 291 ? -1.523 14.442 20.176 1.00 78.56 291 TRP A CA 1
ATOM 2260 C C . TRP A 1 291 ? -0.739 13.624 21.190 1.00 78.56 291 TRP A C 1
ATOM 2262 O O . TRP A 1 291 ? -0.877 12.405 21.246 1.00 78.56 291 TRP A O 1
ATOM 2272 N N . HIS A 1 292 ? 0.055 14.291 22.022 1.00 81.12 292 HIS A N 1
ATOM 2273 C CA . HIS A 1 292 ? 0.719 13.637 23.141 1.00 81.12 292 HIS A CA 1
ATOM 2274 C C . HIS A 1 292 ? -0.023 13.937 24.436 1.00 81.12 292 HIS A C 1
ATOM 2276 O O . HIS A 1 292 ? -0.269 15.089 24.788 1.00 81.12 292 HIS A O 1
ATOM 2282 N N . MET A 1 293 ? -0.379 12.867 25.128 1.00 80.81 293 MET A N 1
ATOM 2283 C CA . MET A 1 293 ? -1.029 12.863 26.424 1.00 80.81 293 MET A CA 1
ATOM 2284 C C . MET A 1 293 ? -0.010 12.419 27.467 1.00 80.81 293 MET A C 1
ATOM 2286 O O . MET A 1 293 ? 0.761 11.489 27.247 1.00 80.81 293 MET A O 1
ATOM 2290 N N . VAL A 1 294 ? -0.017 13.080 28.614 1.00 81.69 294 VAL A N 1
ATOM 2291 C CA . VAL A 1 294 ? 0.905 12.807 29.709 1.00 81.69 294 VAL A CA 1
ATOM 2292 C C . VAL A 1 294 ? 0.062 12.538 30.944 1.00 81.69 294 VAL A C 1
ATOM 2294 O O . VAL A 1 294 ? -0.738 13.386 31.334 1.00 81.69 294 VAL A O 1
ATOM 2297 N N . VAL A 1 295 ? 0.195 11.343 31.516 1.00 80.25 295 VAL A N 1
ATOM 2298 C CA . VAL A 1 295 ? -0.644 10.891 32.628 1.00 80.25 295 VAL A CA 1
ATOM 2299 C C . VAL A 1 295 ? 0.236 10.567 33.836 1.00 80.25 295 VAL A C 1
ATOM 2301 O O . VAL A 1 295 ? 1.152 9.746 33.705 1.00 80.25 295 VAL A O 1
ATOM 2304 N N . PRO A 1 296 ? -0.010 11.189 35.004 1.00 79.25 296 PRO A N 1
ATOM 2305 C CA . PRO A 1 296 ? 0.687 10.837 36.235 1.00 79.25 296 PRO A CA 1
ATOM 2306 C C . PRO A 1 296 ? 0.273 9.435 36.697 1.00 79.25 296 PRO A C 1
ATOM 2308 O O . PRO A 1 296 ? -0.905 9.078 36.658 1.00 79.25 296 PRO A O 1
ATOM 2311 N N . GLN A 1 297 ? 1.246 8.638 37.126 1.00 76.06 297 GLN A N 1
ATOM 2312 C CA . GLN A 1 297 ? 1.031 7.312 37.694 1.00 76.06 297 GLN A CA 1
ATOM 2313 C C . GLN A 1 297 ? 1.041 7.348 39.228 1.00 76.06 297 GLN A C 1
ATOM 2315 O O . GLN A 1 297 ? 1.516 8.295 39.854 1.00 76.06 297 GLN A O 1
ATOM 2320 N N . ASN A 1 298 ? 0.527 6.277 39.841 1.00 72.56 298 ASN A N 1
ATOM 2321 C CA . ASN A 1 298 ? 0.448 6.140 41.299 1.00 72.56 298 ASN A CA 1
ATOM 2322 C C . ASN A 1 298 ? 1.826 6.082 41.985 1.00 72.56 298 ASN A C 1
ATOM 2324 O O . ASN A 1 298 ? 1.917 6.351 43.177 1.00 72.56 298 ASN A O 1
ATOM 2328 N N . ASP A 1 299 ? 2.882 5.727 41.251 1.00 75.81 299 ASP A N 1
ATOM 2329 C CA . ASP A 1 299 ? 4.269 5.675 41.729 1.00 75.81 299 ASP A CA 1
ATOM 2330 C C . ASP A 1 299 ? 4.991 7.037 41.645 1.00 75.81 299 ASP A C 1
ATOM 2332 O O . ASP A 1 299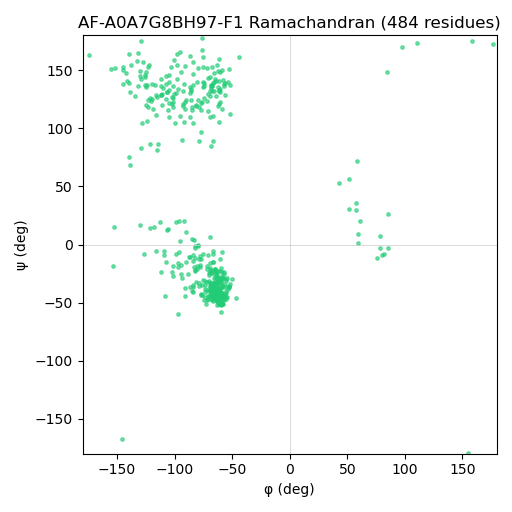 ? 6.185 7.125 41.925 1.00 75.81 299 ASP A O 1
ATOM 2336 N N . GLY A 1 300 ? 4.282 8.102 41.249 1.00 74.12 300 GLY A N 1
ATOM 2337 C CA . GLY A 1 300 ? 4.844 9.438 41.040 1.00 74.12 300 GLY A CA 1
ATOM 2338 C C . GLY A 1 300 ? 5.590 9.600 39.713 1.00 74.12 300 GLY A C 1
ATOM 2339 O O . GLY A 1 300 ? 6.031 10.706 39.396 1.00 74.12 300 GLY A O 1
ATOM 2340 N N . SER A 1 301 ? 5.713 8.534 38.914 1.00 81.38 301 SER A N 1
ATOM 2341 C CA . SER A 1 301 ? 6.225 8.618 37.551 1.00 81.38 301 SER A CA 1
ATOM 2342 C C . SER A 1 301 ? 5.170 9.191 36.607 1.00 81.38 301 SER A C 1
ATOM 2344 O O . SER A 1 301 ? 3.985 9.316 36.928 1.00 81.38 301 SER A O 1
ATOM 2346 N N . VAL A 1 302 ? 5.604 9.556 35.406 1.00 80.50 302 VAL A N 1
ATOM 2347 C CA . VAL A 1 302 ? 4.723 10.112 34.390 1.00 80.50 302 VAL A CA 1
ATOM 2348 C C . VAL A 1 302 ? 4.825 9.258 33.13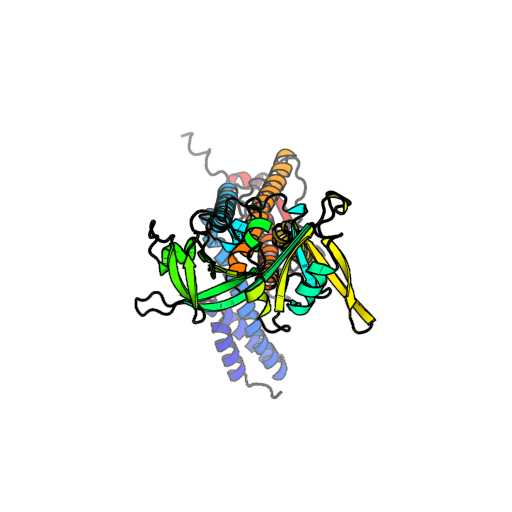7 1.00 80.50 302 VAL A C 1
ATOM 2350 O O . VAL A 1 302 ? 5.914 9.063 32.599 1.00 80.50 302 VAL A O 1
ATOM 2353 N N . ALA A 1 303 ? 3.691 8.750 32.659 1.00 81.38 303 ALA A N 1
ATOM 2354 C CA . ALA A 1 303 ? 3.633 7.998 31.414 1.00 81.38 303 ALA A CA 1
ATOM 2355 C C . ALA A 1 303 ? 3.165 8.884 30.257 1.00 81.38 303 ALA A C 1
ATOM 2357 O O . ALA A 1 303 ? 2.154 9.582 30.347 1.00 81.38 303 ALA A O 1
ATOM 2358 N N . GLY A 1 304 ? 3.917 8.837 29.157 1.00 82.44 304 GLY A N 1
ATOM 2359 C CA . GLY A 1 304 ? 3.559 9.484 27.901 1.00 82.44 304 GLY A CA 1
ATOM 2360 C C . GLY A 1 304 ? 2.787 8.543 26.979 1.00 82.44 304 GLY A C 1
ATOM 2361 O O . GLY A 1 304 ? 3.153 7.378 26.804 1.00 82.44 304 GLY A O 1
ATOM 2362 N N . PHE A 1 305 ? 1.753 9.073 26.343 1.00 83.44 305 PHE A N 1
ATOM 2363 C CA . PHE A 1 305 ? 0.893 8.382 25.395 1.00 83.44 305 PHE A CA 1
ATOM 2364 C C . PHE A 1 305 ? 0.743 9.216 24.125 1.00 83.44 305 PHE A C 1
ATOM 2366 O O . PHE A 1 305 ? 0.697 10.445 24.174 1.00 83.44 305 PHE A O 1
ATOM 2373 N N . ALA A 1 306 ? 0.655 8.542 22.987 1.00 84.38 306 ALA A N 1
ATOM 2374 C CA . ALA A 1 306 ? 0.327 9.122 21.700 1.00 84.38 306 ALA A CA 1
ATOM 2375 C C . ALA A 1 306 ? -1.139 8.811 21.384 1.00 84.38 306 ALA A C 1
ATOM 2377 O O . ALA A 1 306 ? -1.542 7.653 21.302 1.00 84.38 306 ALA A O 1
ATOM 2378 N N . CYS A 1 307 ? -1.937 9.852 21.198 1.00 83.88 307 CYS A N 1
ATOM 2379 C CA . CYS A 1 307 ? -3.287 9.776 20.664 1.00 83.88 307 CYS A CA 1
ATOM 2380 C C . CYS A 1 307 ? -3.197 10.039 19.165 1.00 83.88 307 CYS A C 1
ATOM 2382 O O . CYS A 1 307 ? -2.900 11.159 18.757 1.00 83.88 307 CYS A O 1
ATOM 2384 N N . VAL A 1 308 ? -3.435 9.030 18.338 1.00 84.25 308 VAL A N 1
ATOM 2385 C CA . VAL A 1 308 ? -3.290 9.141 16.883 1.00 84.25 308 VAL A CA 1
ATOM 2386 C C . VAL A 1 308 ? -4.663 9.044 16.237 1.00 84.25 308 VAL A C 1
ATOM 2388 O O . VAL A 1 308 ? -5.433 8.126 16.524 1.00 84.25 308 VAL A O 1
ATOM 2391 N N . SER A 1 309 ? -4.989 9.997 15.366 1.00 84.19 309 SER A N 1
ATOM 2392 C CA . SER A 1 309 ? -6.263 10.009 14.648 1.00 84.19 309 SER A CA 1
ATOM 2393 C C . SER A 1 309 ? -6.405 8.774 13.764 1.00 84.19 309 SER A C 1
ATOM 2395 O O . SER A 1 309 ? -5.475 8.388 13.056 1.00 84.19 309 SER A O 1
ATOM 2397 N N . VAL A 1 310 ? -7.611 8.204 13.703 1.00 82.06 310 VAL A N 1
ATOM 2398 C CA . VAL A 1 310 ? -7.898 7.078 12.797 1.00 82.06 310 VAL A CA 1
ATOM 2399 C C . VAL A 1 310 ? -7.625 7.436 11.330 1.00 82.06 310 VAL A C 1
ATOM 2401 O O . VAL A 1 310 ? -7.236 6.587 10.527 1.00 82.06 310 VAL A O 1
ATOM 2404 N N . LYS A 1 311 ? -7.754 8.719 10.973 1.00 78.94 311 LYS A N 1
ATOM 2405 C CA . LYS A 1 311 ? -7.409 9.227 9.641 1.00 78.94 311 LYS A CA 1
ATOM 2406 C C . LYS A 1 311 ? -5.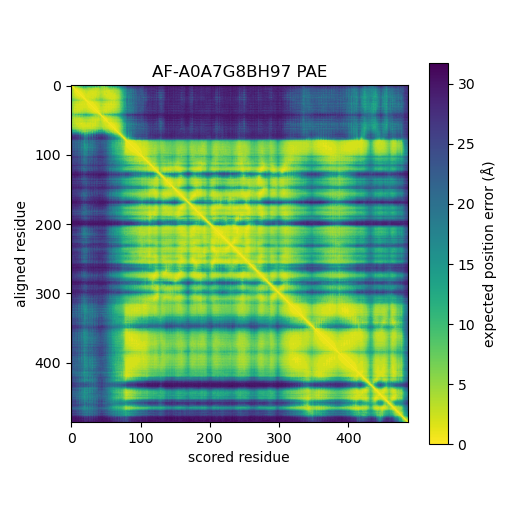917 9.077 9.311 1.00 78.94 311 LYS A C 1
ATOM 2408 O O . LYS A 1 311 ? -5.586 8.871 8.143 1.00 78.94 311 LYS A O 1
ATOM 2413 N N . HIS A 1 312 ? -5.040 9.161 10.309 1.00 78.44 312 HIS A N 1
ATOM 2414 C CA . HIS A 1 312 ? -3.598 9.017 10.129 1.00 78.44 312 HIS A CA 1
ATOM 2415 C C . HIS A 1 312 ? -3.237 7.604 9.650 1.00 78.44 312 HIS A C 1
ATOM 2417 O O . HIS A 1 312 ? -2.536 7.449 8.650 1.00 78.44 312 HIS A O 1
ATOM 2423 N N . TYR A 1 313 ? -3.827 6.568 10.261 1.00 75.12 313 TYR A N 1
ATOM 2424 C CA . TYR A 1 313 ? -3.600 5.170 9.865 1.00 75.12 313 TYR A CA 1
ATOM 2425 C C . TYR A 1 313 ? -4.027 4.867 8.427 1.00 75.12 313 TYR A C 1
ATOM 2427 O O . TYR A 1 313 ? -3.418 4.030 7.767 1.00 75.12 313 TYR A O 1
ATOM 2435 N N . ALA A 1 314 ? -5.033 5.572 7.899 1.00 75.00 314 ALA A N 1
ATOM 2436 C CA . ALA A 1 314 ? -5.424 5.430 6.497 1.00 75.00 314 ALA A CA 1
ATOM 2437 C C . ALA A 1 314 ? -4.364 5.984 5.522 1.00 75.00 314 ALA A C 1
ATOM 2439 O O . ALA A 1 314 ? -4.308 5.562 4.368 1.00 75.00 314 ALA A O 1
ATOM 2440 N N . ARG A 1 315 ? -3.527 6.933 5.966 1.00 79.38 315 ARG A N 1
ATOM 2441 C CA . ARG A 1 315 ? -2.473 7.566 5.158 1.00 79.38 315 ARG A CA 1
ATOM 2442 C C . ARG A 1 315 ? -1.108 6.909 5.314 1.00 79.38 315 ARG A C 1
ATOM 2444 O O . ARG A 1 315 ? -0.312 6.998 4.381 1.00 79.38 315 ARG A O 1
ATOM 2451 N N . GLU A 1 316 ? -0.847 6.245 6.438 1.00 80.50 316 GLU A N 1
ATOM 2452 C CA . GLU A 1 316 ? 0.442 5.601 6.724 1.00 80.50 316 GLU A CA 1
ATOM 2453 C C . GLU A 1 316 ? 1.000 4.752 5.568 1.00 80.50 316 GLU A C 1
ATOM 2455 O O . GLU A 1 316 ? 2.165 4.956 5.213 1.00 80.50 316 GLU A O 1
ATOM 2460 N N . PRO A 1 317 ? 0.220 3.881 4.891 1.00 87.50 317 PRO A N 1
ATOM 2461 C CA . PRO A 1 317 ? 0.759 3.083 3.792 1.00 87.50 317 PRO A CA 1
ATOM 2462 C C . PRO A 1 317 ? 1.326 3.936 2.649 1.00 87.50 317 PRO A C 1
ATOM 2464 O O . PRO A 1 317 ? 2.319 3.562 2.028 1.00 87.50 317 PRO A O 1
ATOM 2467 N N . PHE A 1 318 ? 0.742 5.106 2.381 1.00 90.31 318 PHE A N 1
ATOM 2468 C CA . PHE A 1 318 ? 1.238 6.027 1.357 1.00 90.31 318 PHE A CA 1
ATOM 2469 C C . PHE A 1 318 ? 2.491 6.783 1.812 1.00 90.31 318 PHE A C 1
ATOM 2471 O O . PHE A 1 318 ? 3.347 7.094 0.984 1.00 90.31 318 PHE A O 1
ATOM 2478 N N . VAL A 1 319 ? 2.633 7.038 3.116 1.00 89.31 319 VAL A N 1
ATOM 2479 C CA . VAL A 1 319 ? 3.853 7.618 3.700 1.00 89.31 319 VAL A CA 1
ATOM 2480 C C . VAL A 1 319 ? 5.011 6.627 3.595 1.00 89.31 319 VAL A C 1
ATOM 2482 O O . VAL A 1 319 ? 6.070 6.991 3.083 1.00 89.31 319 VAL A O 1
ATOM 2485 N N . PHE A 1 320 ? 4.802 5.361 3.975 1.00 90.62 320 PHE A N 1
ATOM 2486 C CA . PHE A 1 320 ? 5.805 4.304 3.800 1.00 90.62 320 PHE A CA 1
ATOM 2487 C C . PHE A 1 320 ? 6.173 4.107 2.332 1.00 90.62 320 PHE A C 1
ATOM 2489 O O . PHE A 1 320 ? 7.353 3.971 2.003 1.00 90.62 320 PHE A O 1
ATOM 2496 N N . PHE A 1 321 ? 5.184 4.153 1.436 1.00 94.69 321 PHE A N 1
ATOM 2497 C CA . PHE A 1 321 ? 5.436 4.118 0.002 1.00 94.69 321 PHE A CA 1
ATOM 2498 C C . PHE A 1 321 ? 6.333 5.280 -0.448 1.00 94.69 321 PHE A C 1
ATOM 2500 O O . PHE A 1 321 ? 7.347 5.046 -1.102 1.00 94.69 321 PHE A O 1
ATOM 2507 N N . ALA A 1 322 ? 5.989 6.520 -0.086 1.00 95.00 322 ALA A N 1
ATOM 2508 C CA . ALA A 1 322 ? 6.753 7.704 -0.469 1.00 95.00 322 ALA A CA 1
ATOM 2509 C C . ALA A 1 322 ? 8.187 7.655 0.078 1.00 95.00 322 ALA A C 1
ATOM 2511 O O . ALA A 1 322 ? 9.136 7.943 -0.652 1.00 95.00 322 ALA A O 1
ATOM 2512 N N . PHE A 1 323 ? 8.350 7.225 1.330 1.00 95.56 323 PHE A N 1
ATOM 2513 C CA . PHE A 1 323 ? 9.653 7.035 1.957 1.00 95.56 323 PHE A CA 1
ATOM 2514 C C . PHE A 1 323 ? 10.494 5.975 1.228 1.00 95.56 323 PHE A C 1
ATOM 2516 O O . PHE A 1 323 ? 11.623 6.251 0.824 1.00 95.56 323 PHE A O 1
ATOM 2523 N N . ALA A 1 324 ? 9.942 4.785 0.974 1.00 96.69 324 ALA A N 1
ATOM 2524 C CA . ALA A 1 324 ? 10.646 3.723 0.254 1.00 96.69 324 ALA A CA 1
ATOM 2525 C C . ALA A 1 324 ? 10.962 4.103 -1.204 1.00 96.69 324 ALA A C 1
ATOM 2527 O O . ALA A 1 324 ? 12.042 3.787 -1.708 1.00 96.69 324 ALA A O 1
ATOM 2528 N N . ALA A 1 325 ? 10.056 4.814 -1.881 1.00 96.06 325 ALA A N 1
ATOM 2529 C CA . ALA A 1 325 ? 10.282 5.334 -3.225 1.00 96.06 325 ALA A CA 1
ATOM 2530 C C . ALA A 1 325 ? 11.398 6.393 -3.246 1.00 96.06 325 ALA A C 1
ATOM 2532 O O . ALA A 1 325 ? 12.232 6.375 -4.152 1.00 96.06 325 ALA A O 1
ATOM 2533 N N . LEU A 1 326 ? 11.466 7.269 -2.236 1.00 97.25 326 LEU A N 1
ATOM 2534 C CA . LEU A 1 326 ? 12.560 8.227 -2.066 1.00 97.25 326 LEU A CA 1
ATOM 2535 C C . LEU A 1 326 ? 13.899 7.508 -1.863 1.00 97.25 326 LEU A C 1
ATOM 2537 O O . LEU A 1 326 ? 14.873 7.837 -2.537 1.00 97.25 326 LEU A O 1
ATOM 2541 N N . LEU A 1 327 ? 13.946 6.489 -1.001 1.00 97.00 327 LEU A N 1
ATOM 2542 C CA . LEU A 1 327 ? 15.146 5.668 -0.821 1.00 97.00 327 LEU A CA 1
ATOM 2543 C C . LEU A 1 327 ? 15.570 4.990 -2.129 1.00 97.00 327 LEU A C 1
ATOM 2545 O O . LEU A 1 327 ? 16.755 4.977 -2.459 1.00 97.00 327 LEU A O 1
ATOM 2549 N N . ALA A 1 328 ? 14.620 4.470 -2.910 1.00 96.12 328 ALA A N 1
ATOM 2550 C CA . ALA A 1 328 ? 14.909 3.881 -4.214 1.00 96.12 328 ALA A CA 1
ATOM 2551 C C . ALA A 1 328 ? 15.465 4.916 -5.210 1.00 96.12 328 ALA A C 1
ATOM 2553 O O . ALA A 1 328 ? 16.387 4.598 -5.961 1.00 96.12 328 ALA A O 1
ATOM 2554 N N . LEU A 1 329 ? 14.954 6.154 -5.202 1.00 94.75 329 LEU A N 1
ATOM 2555 C CA . LEU A 1 329 ? 15.489 7.258 -6.009 1.00 94.75 329 LEU A CA 1
ATOM 2556 C C . LEU A 1 329 ? 16.912 7.641 -5.587 1.00 94.75 329 LEU A C 1
ATOM 2558 O O . LEU A 1 329 ? 17.755 7.855 -6.454 1.00 94.75 329 LEU A O 1
ATOM 2562 N N . LEU A 1 330 ? 17.200 7.675 -4.283 1.00 95.56 330 LEU A N 1
ATOM 2563 C CA . LEU A 1 330 ? 18.540 7.948 -3.751 1.00 95.56 330 LEU A CA 1
ATOM 2564 C C . LEU A 1 330 ? 19.531 6.814 -4.048 1.00 95.56 330 LEU A C 1
ATOM 2566 O O . LEU A 1 330 ? 20.705 7.074 -4.296 1.00 95.56 330 LEU A O 1
ATOM 2570 N N . ALA A 1 331 ? 19.066 5.563 -4.078 1.00 93.56 331 ALA A N 1
ATOM 2571 C CA . ALA A 1 331 ? 19.872 4.399 -4.449 1.00 93.56 331 ALA A CA 1
ATOM 2572 C C . ALA A 1 331 ? 20.066 4.257 -5.972 1.00 93.56 331 ALA A C 1
ATOM 2574 O O . ALA A 1 331 ? 20.959 3.543 -6.436 1.00 93.56 331 ALA A O 1
ATOM 2575 N N . LEU A 1 332 ? 19.244 4.928 -6.782 1.00 92.44 332 LEU A N 1
ATOM 2576 C CA . LEU A 1 332 ? 19.259 4.803 -8.238 1.00 92.44 332 LEU A CA 1
ATOM 2577 C C . LEU A 1 332 ? 20.622 5.129 -8.887 1.00 92.44 332 LEU A C 1
ATOM 2579 O O . LEU A 1 332 ? 21.050 4.328 -9.725 1.00 92.44 332 LEU A O 1
ATOM 2583 N N . PRO A 1 333 ? 21.345 6.209 -8.510 1.00 90.44 333 PRO A N 1
ATOM 2584 C CA . PRO A 1 333 ? 22.641 6.559 -9.099 1.00 90.44 333 PRO A CA 1
ATOM 2585 C C . PRO A 1 333 ? 23.730 5.526 -8.794 1.00 90.44 333 PRO A C 1
ATOM 2587 O O . PRO A 1 333 ? 24.599 5.285 -9.628 1.00 90.44 333 PRO A O 1
ATOM 2590 N N . ALA A 1 334 ? 23.663 4.881 -7.624 1.00 87.44 334 ALA A N 1
ATOM 2591 C CA . ALA A 1 334 ? 24.618 3.849 -7.222 1.00 87.44 334 ALA A CA 1
ATOM 2592 C C . ALA A 1 334 ? 24.474 2.567 -8.054 1.00 87.44 334 ALA A C 1
ATOM 2594 O O . ALA A 1 334 ? 25.407 1.777 -8.162 1.00 87.44 334 ALA A O 1
ATOM 2595 N N . THR A 1 335 ? 23.299 2.342 -8.645 1.00 81.25 335 THR A N 1
ATOM 2596 C CA . THR A 1 335 ? 22.998 1.085 -9.334 1.00 81.25 335 THR A CA 1
ATOM 2597 C C . THR A 1 335 ? 22.857 1.251 -10.852 1.00 81.25 335 THR A C 1
ATOM 2599 O O . THR A 1 335 ? 23.032 0.283 -11.599 1.00 81.25 335 THR A O 1
ATOM 2602 N N . THR A 1 336 ? 22.545 2.454 -11.334 1.00 80.69 336 THR A N 1
ATOM 2603 C CA . THR A 1 336 ? 22.458 2.801 -12.757 1.00 80.69 336 THR A CA 1
ATOM 2604 C C . THR A 1 336 ? 23.005 4.195 -12.992 1.00 80.69 336 THR A C 1
ATOM 2606 O O . THR A 1 336 ? 22.675 5.116 -12.251 1.00 80.69 336 THR A O 1
ATOM 2609 N N . SER A 1 337 ? 23.734 4.386 -14.095 1.00 80.88 337 SER A N 1
ATOM 2610 C CA . SER A 1 337 ? 24.009 5.736 -14.589 1.00 80.88 337 SER A CA 1
ATOM 2611 C C . SER A 1 337 ? 22.685 6.491 -14.743 1.00 80.88 337 SER A C 1
ATOM 2613 O O . SER A 1 337 ? 21.692 5.897 -15.161 1.00 80.88 337 SER A O 1
ATOM 2615 N N . LEU A 1 338 ? 22.642 7.773 -14.378 1.00 82.31 338 LEU A N 1
ATOM 2616 C CA . LEU A 1 338 ? 21.503 8.665 -14.608 1.00 82.31 338 LEU A CA 1
ATOM 2617 C C . LEU A 1 338 ? 21.464 9.308 -16.007 1.00 82.31 338 LEU A C 1
ATOM 2619 O O . LEU A 1 338 ? 20.359 9.425 -16.545 1.00 82.31 338 LEU A O 1
ATOM 2623 N N . PRO A 1 339 ? 22.588 9.693 -16.655 1.00 83.88 339 PRO A N 1
ATOM 2624 C CA . PRO A 1 339 ? 22.503 10.343 -17.960 1.00 83.88 339 PRO A CA 1
ATOM 2625 C C . PRO A 1 339 ? 21.852 9.413 -18.986 1.00 83.88 339 PRO A C 1
ATOM 2627 O O . PRO A 1 339 ? 22.182 8.230 -19.091 1.00 83.88 339 PRO A O 1
ATOM 2630 N N . LEU A 1 340 ? 20.891 9.928 -19.752 1.00 82.19 340 LEU A N 1
ATOM 2631 C CA . LEU A 1 340 ? 20.226 9.150 -20.804 1.00 82.19 340 LEU A CA 1
ATOM 2632 C C . LEU A 1 340 ? 21.148 8.885 -22.005 1.00 82.19 340 LEU A C 1
ATOM 2634 O O . LEU A 1 340 ? 20.781 8.090 -22.862 1.00 82.19 340 LEU A O 1
ATOM 2638 N N . GLY A 1 341 ? 22.323 9.511 -22.058 1.00 81.12 341 GLY A N 1
ATOM 2639 C CA . GLY A 1 341 ? 23.260 9.464 -23.178 1.00 81.12 341 GLY A CA 1
ATOM 2640 C C . GLY A 1 341 ? 23.357 10.800 -23.903 1.00 81.12 341 GLY A C 1
ATOM 2641 O O . GLY A 1 341 ? 22.594 11.731 -23.631 1.00 81.12 341 GLY A O 1
ATOM 2642 N N . GLU A 1 342 ? 24.287 10.872 -24.842 1.00 82.38 342 GLU A N 1
ATOM 2643 C CA . GLU A 1 342 ? 24.496 12.035 -25.692 1.00 82.38 342 GLU A CA 1
ATOM 2644 C C . GLU A 1 342 ? 23.563 11.984 -26.902 1.00 82.38 342 GLU A C 1
ATOM 2646 O O . GLU A 1 342 ? 23.623 11.076 -27.732 1.00 82.38 342 GLU A O 1
ATOM 2651 N N . TYR A 1 343 ? 22.689 12.983 -27.013 1.00 81.62 343 TYR A N 1
ATOM 2652 C CA . TYR A 1 343 ? 21.790 13.151 -28.153 1.00 81.62 343 TYR A CA 1
ATOM 2653 C C . TYR A 1 343 ? 22.074 14.511 -28.789 1.00 81.62 343 TYR A C 1
ATOM 2655 O O . TYR A 1 343 ? 21.436 15.492 -28.398 1.00 81.62 343 TYR A O 1
ATOM 2663 N N . PRO A 1 344 ? 23.054 14.598 -29.711 1.00 77.50 344 PRO A N 1
ATOM 2664 C CA . PRO A 1 344 ? 23.411 15.862 -30.338 1.00 77.50 344 PRO A CA 1
ATOM 2665 C C . PRO A 1 344 ? 22.193 16.467 -31.039 1.00 77.50 344 PRO A C 1
ATOM 2667 O O . PRO A 1 344 ? 21.374 15.753 -31.624 1.00 77.50 344 PRO A O 1
ATOM 2670 N N . TYR A 1 345 ? 22.054 17.787 -30.957 1.00 74.50 345 TYR A N 1
ATOM 2671 C CA . TYR A 1 345 ? 20.984 18.490 -31.652 1.00 74.50 345 TYR A CA 1
ATOM 2672 C C . TYR A 1 345 ? 21.238 18.439 -33.160 1.00 74.50 345 TYR A C 1
ATOM 2674 O O . TYR A 1 345 ? 22.320 18.796 -33.621 1.00 74.50 345 TYR A O 1
ATOM 2682 N N . ASN A 1 346 ? 20.238 18.005 -33.927 1.00 74.25 346 ASN A N 1
ATOM 2683 C CA . ASN A 1 346 ? 20.280 18.051 -35.384 1.00 74.25 346 ASN A CA 1
ATOM 2684 C C . ASN A 1 346 ? 19.063 18.833 -35.901 1.00 74.25 346 ASN A C 1
ATOM 2686 O O . ASN A 1 346 ? 17.954 18.291 -35.883 1.00 74.25 346 ASN A O 1
ATOM 2690 N N . PRO A 1 347 ? 19.242 20.074 -36.390 1.00 67.06 347 PRO A N 1
ATOM 2691 C CA . PRO A 1 347 ? 18.133 20.939 -36.791 1.00 67.06 347 PRO A CA 1
ATOM 2692 C C . PRO A 1 347 ? 17.301 20.365 -37.946 1.00 67.06 347 PRO A C 1
ATOM 2694 O O . PRO A 1 347 ? 16.135 20.716 -38.086 1.00 67.06 347 PRO A O 1
ATOM 2697 N N . ARG A 1 348 ? 17.860 19.452 -38.757 1.00 67.31 348 ARG A N 1
ATOM 2698 C CA . ARG A 1 348 ? 17.138 18.809 -39.869 1.00 67.31 348 ARG A CA 1
ATOM 2699 C C . ARG A 1 348 ? 16.241 17.647 -39.435 1.00 67.31 348 ARG A C 1
ATOM 2701 O O . ARG A 1 348 ? 15.356 17.264 -40.189 1.00 67.31 348 ARG A O 1
ATOM 2708 N N . GLN A 1 349 ? 16.486 17.056 -38.264 1.00 65.44 349 GLN A N 1
ATOM 2709 C CA . GLN A 1 349 ? 15.813 15.826 -37.818 1.00 65.44 349 GLN A CA 1
ATOM 2710 C C . GLN A 1 349 ? 15.157 15.944 -36.430 1.00 65.44 349 GLN A C 1
ATOM 2712 O O . GLN A 1 349 ? 14.422 15.043 -36.027 1.00 65.44 349 GLN A O 1
ATOM 2717 N N . GLN A 1 350 ? 15.378 17.039 -35.692 1.00 68.94 350 GLN A N 1
ATOM 2718 C CA . GLN A 1 350 ? 14.792 17.264 -34.369 1.00 68.94 350 GLN A CA 1
ATOM 2719 C C . GLN A 1 350 ? 14.090 18.619 -34.261 1.00 68.94 350 GLN A C 1
ATOM 2721 O O . GLN A 1 350 ? 14.722 19.653 -34.067 1.00 68.94 350 GLN A O 1
ATOM 2726 N N . SER A 1 351 ? 12.757 18.591 -34.295 1.00 76.69 351 SER A N 1
ATOM 2727 C CA . SER A 1 351 ? 11.913 19.717 -33.895 1.00 76.69 351 SER A CA 1
ATOM 2728 C C . SER A 1 351 ? 11.683 19.725 -32.377 1.00 76.69 351 SER A C 1
ATOM 2730 O O . SER A 1 351 ? 11.748 18.685 -31.710 1.00 76.69 351 SER A O 1
ATOM 2732 N N . LEU A 1 352 ? 11.347 20.892 -31.814 1.00 79.50 352 LEU A N 1
ATOM 2733 C CA . LEU A 1 352 ? 10.944 21.021 -30.404 1.00 79.50 352 LEU A CA 1
ATOM 2734 C C . LEU A 1 352 ? 9.800 20.056 -30.040 1.00 79.50 352 LEU A C 1
ATOM 2736 O O . LEU A 1 352 ? 9.813 19.462 -28.962 1.00 79.50 352 LEU A O 1
ATOM 2740 N N . ALA A 1 353 ? 8.865 19.828 -30.967 1.00 82.25 353 ALA A N 1
ATOM 2741 C CA . ALA A 1 353 ? 7.757 18.891 -30.797 1.00 82.25 353 ALA A CA 1
ATOM 2742 C C . ALA A 1 353 ? 8.229 17.443 -30.563 1.00 82.25 353 ALA A C 1
ATOM 2744 O O . ALA A 1 353 ? 7.703 16.750 -29.692 1.00 82.25 353 ALA A O 1
ATOM 2745 N N . LEU A 1 354 ? 9.260 16.984 -31.281 1.00 81.56 354 LEU A N 1
ATOM 2746 C CA . LEU A 1 354 ? 9.827 15.643 -31.094 1.00 81.56 354 LEU A CA 1
ATOM 2747 C C . LEU A 1 354 ? 10.528 15.502 -29.736 1.00 81.56 354 LEU A C 1
ATOM 2749 O O . LEU A 1 354 ? 10.417 14.465 -29.076 1.00 81.56 354 LEU A O 1
ATOM 2753 N N . ARG A 1 355 ? 11.190 16.566 -29.268 1.00 82.44 355 ARG A N 1
ATOM 2754 C CA . ARG A 1 355 ? 11.811 16.596 -27.937 1.00 82.44 355 ARG A CA 1
ATOM 2755 C C . ARG A 1 355 ? 10.759 16.525 -26.829 1.00 82.44 355 ARG A C 1
ATOM 2757 O O . ARG A 1 355 ? 10.911 15.731 -25.901 1.00 82.44 355 ARG A O 1
ATOM 2764 N N . LEU A 1 356 ? 9.681 17.299 -26.958 1.00 87.50 356 LEU A N 1
ATOM 2765 C CA . LEU A 1 356 ? 8.538 17.248 -26.044 1.00 87.50 356 LEU A CA 1
ATOM 2766 C C . LEU A 1 356 ? 7.897 15.861 -26.036 1.00 87.50 356 LEU A C 1
ATOM 2768 O O . LEU A 1 356 ? 7.648 15.317 -24.966 1.00 87.50 356 LEU A O 1
ATOM 2772 N N . ARG A 1 357 ? 7.719 15.232 -27.203 1.00 90.19 357 ARG A N 1
ATOM 2773 C CA . ARG A 1 357 ? 7.173 13.872 -27.316 1.00 90.19 357 ARG A CA 1
ATOM 2774 C C . ARG A 1 357 ? 7.975 12.849 -26.508 1.00 90.19 357 ARG A C 1
ATOM 2776 O O . ARG A 1 357 ? 7.384 12.002 -25.838 1.00 90.19 357 ARG A O 1
ATOM 2783 N N . ARG A 1 358 ? 9.310 12.921 -26.543 1.00 89.31 358 ARG A N 1
ATOM 2784 C CA . ARG A 1 358 ? 10.183 12.024 -25.768 1.00 89.31 358 ARG A CA 1
ATOM 2785 C C . ARG A 1 358 ? 9.996 12.202 -24.261 1.00 89.31 358 ARG A C 1
ATOM 2787 O O . ARG A 1 358 ? 9.891 11.206 -23.544 1.00 89.31 358 ARG A O 1
ATOM 2794 N N . TRP A 1 359 ? 9.922 13.447 -23.793 1.00 90.56 359 TRP A N 1
ATOM 2795 C CA . TRP A 1 359 ? 9.672 13.752 -22.384 1.00 90.56 359 TRP A CA 1
ATOM 2796 C C . TRP A 1 359 ? 8.259 13.369 -21.949 1.00 90.56 359 TRP A C 1
ATOM 2798 O O . TRP A 1 359 ? 8.110 12.724 -20.921 1.00 90.56 359 TRP A O 1
ATOM 2808 N N . LEU A 1 360 ? 7.237 13.641 -22.760 1.00 93.81 360 LEU A N 1
ATOM 2809 C CA . LEU A 1 360 ? 5.864 13.206 -22.495 1.00 93.81 360 LEU A CA 1
ATOM 2810 C C . LEU A 1 360 ? 5.772 11.685 -22.362 1.00 93.81 360 LEU A C 1
ATOM 2812 O O . LEU A 1 360 ? 5.150 11.186 -21.432 1.00 93.81 360 LEU A O 1
ATOM 2816 N N . PHE A 1 361 ? 6.446 10.935 -23.236 1.00 94.31 361 PHE A N 1
ATOM 2817 C CA . PHE A 1 361 ? 6.505 9.477 -23.141 1.00 94.31 361 PHE A CA 1
ATOM 2818 C C . PHE A 1 361 ? 7.237 8.990 -21.879 1.00 94.31 361 PHE A C 1
ATOM 2820 O O . PHE A 1 361 ? 6.860 7.977 -21.289 1.00 94.31 361 PHE A O 1
ATOM 2827 N N . PHE A 1 362 ? 8.283 9.699 -21.446 1.00 93.50 362 PHE A N 1
ATOM 2828 C CA . PHE A 1 362 ? 8.960 9.438 -20.174 1.00 93.50 362 PHE A CA 1
ATOM 2829 C C . PHE A 1 362 ? 8.036 9.663 -18.981 1.00 93.50 362 PHE A C 1
ATOM 2831 O O . PHE A 1 362 ? 7.859 8.759 -18.167 1.00 93.50 362 PHE A O 1
ATOM 2838 N N . THR A 1 363 ? 7.402 10.829 -18.926 1.00 95.19 363 THR A N 1
ATOM 2839 C CA . THR A 1 363 ? 6.478 11.207 -17.860 1.00 95.19 363 THR A CA 1
ATOM 2840 C C . THR A 1 363 ? 5.269 10.276 -17.817 1.00 95.19 363 THR A C 1
ATOM 2842 O O . THR A 1 363 ? 4.892 9.830 -16.741 1.00 95.19 363 THR A O 1
ATOM 2845 N N . ALA A 1 364 ? 4.713 9.888 -18.969 1.00 96.00 364 ALA A N 1
ATOM 2846 C CA . ALA A 1 364 ? 3.616 8.924 -19.042 1.00 96.00 364 ALA A CA 1
ATOM 2847 C C . ALA A 1 364 ? 3.999 7.566 -18.434 1.00 96.00 364 ALA A C 1
ATOM 2849 O O . ALA A 1 364 ? 3.219 6.985 -17.686 1.00 96.00 364 ALA A O 1
ATOM 2850 N N . LYS A 1 365 ? 5.220 7.072 -18.687 1.00 95.06 365 LYS A N 1
ATOM 2851 C CA . LYS A 1 365 ? 5.705 5.844 -18.039 1.00 95.06 365 LYS A CA 1
ATOM 2852 C C . LYS A 1 365 ? 5.815 5.997 -16.529 1.00 95.06 365 LYS A C 1
ATOM 2854 O O . LYS A 1 365 ? 5.388 5.099 -15.814 1.00 95.06 365 LYS A O 1
ATOM 2859 N N . LEU A 1 366 ? 6.339 7.123 -16.050 1.00 95.25 366 LEU A N 1
ATOM 2860 C CA . LEU A 1 366 ? 6.436 7.390 -14.617 1.00 95.25 366 LEU A CA 1
ATOM 2861 C C . LEU A 1 366 ? 5.048 7.421 -13.953 1.00 95.25 366 LEU A C 1
ATOM 2863 O O . LEU A 1 366 ? 4.851 6.759 -12.937 1.00 95.25 366 LEU A O 1
ATOM 2867 N N . ILE A 1 367 ? 4.084 8.114 -14.572 1.00 96.50 367 ILE A N 1
ATOM 2868 C CA . ILE A 1 367 ? 2.690 8.216 -14.105 1.00 96.50 367 ILE A CA 1
ATOM 2869 C C . ILE A 1 367 ? 2.008 6.845 -14.035 1.00 96.50 367 ILE A C 1
ATOM 2871 O O . ILE A 1 367 ? 1.162 6.647 -13.173 1.00 96.50 367 ILE A O 1
ATOM 2875 N N . LEU A 1 368 ? 2.363 5.892 -14.901 1.00 96.56 368 LEU A N 1
ATOM 2876 C CA . LEU A 1 368 ? 1.790 4.541 -14.870 1.00 96.56 368 LEU A CA 1
ATOM 2877 C C . LEU A 1 368 ? 2.517 3.609 -13.890 1.00 96.56 368 LEU A C 1
ATOM 2879 O O . LEU A 1 368 ? 1.876 2.827 -13.194 1.00 96.56 368 LEU A O 1
ATOM 2883 N N . ILE A 1 369 ? 3.849 3.686 -13.818 1.00 95.75 369 ILE A N 1
ATOM 2884 C CA . ILE A 1 369 ? 4.667 2.799 -12.977 1.00 95.75 369 ILE A CA 1
ATOM 2885 C C . ILE A 1 369 ? 4.472 3.104 -11.491 1.00 95.75 369 ILE A C 1
ATOM 2887 O O . ILE A 1 369 ? 4.339 2.175 -10.701 1.00 95.75 369 ILE A O 1
ATOM 2891 N N . VAL A 1 370 ? 4.456 4.381 -11.095 1.00 96.38 370 VAL A N 1
ATOM 2892 C CA . VAL A 1 370 ? 4.410 4.769 -9.674 1.00 96.38 370 VAL A CA 1
ATOM 2893 C C . VAL A 1 370 ? 3.138 4.254 -8.976 1.00 96.38 370 VAL A C 1
ATOM 2895 O O . VAL A 1 370 ? 3.280 3.573 -7.959 1.00 96.38 370 VAL A O 1
ATOM 2898 N N . PRO A 1 371 ? 1.915 4.470 -9.506 1.00 95.31 371 PRO A N 1
ATOM 2899 C CA . PRO A 1 371 ? 0.701 3.914 -8.912 1.00 95.31 371 PRO A CA 1
ATOM 2900 C C . PRO A 1 371 ? 0.656 2.387 -8.986 1.00 95.31 371 PRO A C 1
ATOM 2902 O O . PRO A 1 371 ? 0.237 1.755 -8.021 1.00 95.31 371 PRO A O 1
ATOM 2905 N N . ALA A 1 372 ? 1.130 1.784 -10.085 1.00 96.38 372 ALA A N 1
ATOM 2906 C CA . ALA A 1 372 ? 1.166 0.328 -10.214 1.00 96.38 372 ALA A CA 1
ATOM 2907 C C . ALA A 1 372 ? 2.003 -0.320 -9.105 1.00 96.38 372 ALA A C 1
ATOM 2909 O O . ALA A 1 372 ? 1.581 -1.291 -8.484 1.00 96.38 372 ALA A O 1
ATOM 2910 N N . ILE A 1 373 ? 3.174 0.256 -8.821 1.00 96.94 373 ILE A N 1
ATOM 2911 C CA . ILE A 1 373 ? 4.047 -0.192 -7.736 1.00 96.94 373 ILE A CA 1
ATOM 2912 C C . ILE A 1 373 ? 3.389 0.042 -6.377 1.00 96.94 373 ILE A C 1
ATOM 2914 O O . ILE A 1 373 ? 3.439 -0.847 -5.533 1.00 96.94 373 ILE A O 1
ATOM 2918 N N . CYS A 1 374 ? 2.762 1.204 -6.176 1.00 95.12 374 CYS A N 1
ATOM 2919 C CA . CYS A 1 374 ? 2.102 1.554 -4.920 1.00 95.12 374 CYS A CA 1
ATOM 2920 C C . CYS A 1 374 ? 1.019 0.541 -4.532 1.00 95.12 374 CYS A C 1
ATOM 2922 O O . CYS A 1 374 ? 1.043 0.011 -3.424 1.00 95.12 374 CYS A O 1
ATOM 2924 N N . PHE A 1 375 ? 0.101 0.231 -5.451 1.00 95.06 375 PHE A N 1
ATOM 2925 C CA . PHE A 1 375 ? -0.985 -0.705 -5.164 1.00 95.06 375 PHE A CA 1
ATOM 2926 C C . PHE A 1 375 ? -0.494 -2.153 -5.106 1.00 95.06 375 PHE A C 1
ATOM 2928 O O . PHE A 1 375 ? -0.861 -2.880 -4.188 1.00 95.06 375 PHE A O 1
ATOM 2935 N N . ALA A 1 376 ? 0.411 -2.560 -6.004 1.00 94.88 376 ALA A N 1
ATOM 2936 C CA . ALA A 1 376 ? 0.950 -3.918 -5.983 1.00 94.88 376 ALA A CA 1
ATOM 2937 C C . ALA A 1 376 ? 1.745 -4.222 -4.701 1.00 94.88 376 ALA A C 1
ATOM 2939 O O . ALA A 1 376 ? 1.622 -5.319 -4.157 1.00 94.88 376 ALA A O 1
ATOM 2940 N N . SER A 1 377 ? 2.555 -3.278 -4.200 1.00 95.25 37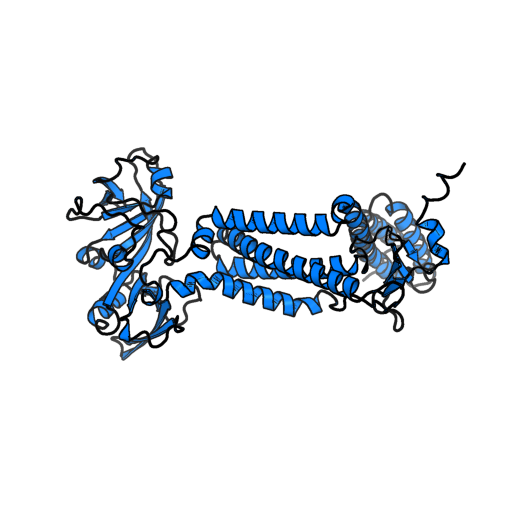7 SER A N 1
ATOM 2941 C CA . SER A 1 377 ? 3.301 -3.485 -2.952 1.00 95.25 377 SER A CA 1
ATOM 2942 C C . SER A 1 377 ? 2.380 -3.512 -1.735 1.00 95.25 377 SER A C 1
ATOM 2944 O O . SER A 1 377 ? 2.604 -4.317 -0.833 1.00 95.25 377 SER A O 1
ATOM 2946 N N . LEU A 1 378 ? 1.325 -2.691 -1.734 1.00 91.81 378 LEU A N 1
ATOM 2947 C CA . LEU A 1 378 ? 0.306 -2.675 -0.690 1.00 91.81 378 LEU A CA 1
ATOM 2948 C C . LEU A 1 378 ? -0.471 -3.999 -0.628 1.00 91.81 378 LEU A C 1
ATOM 2950 O O . LEU A 1 378 ? -0.642 -4.557 0.454 1.00 91.81 378 LEU A O 1
ATOM 2954 N N . ASP A 1 379 ? -0.900 -4.521 -1.778 1.00 92.12 379 ASP A N 1
ATOM 2955 C CA . ASP A 1 379 ? -1.637 -5.785 -1.872 1.00 92.12 379 ASP A CA 1
ATOM 2956 C C . ASP A 1 379 ? -0.774 -6.976 -1.439 1.00 92.12 379 ASP A C 1
ATOM 2958 O O . ASP A 1 379 ? -1.200 -7.800 -0.629 1.00 92.12 379 ASP A O 1
ATOM 2962 N N . LEU A 1 380 ? 0.470 -7.048 -1.925 1.00 92.44 380 LEU A N 1
ATOM 2963 C CA . LEU A 1 380 ? 1.405 -8.120 -1.571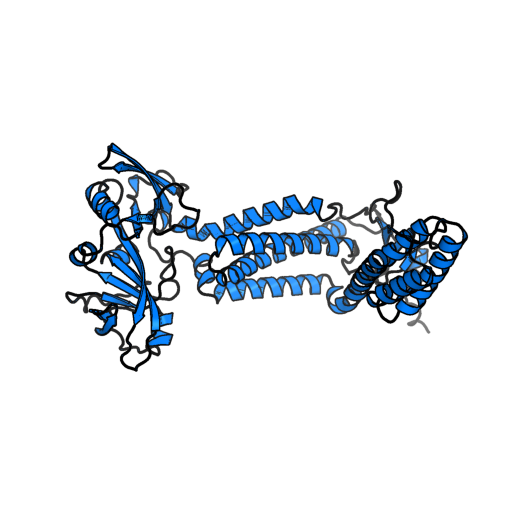 1.00 92.44 380 LEU A CA 1
ATOM 2964 C C . LEU A 1 380 ? 1.793 -8.090 -0.090 1.00 92.44 380 LEU A C 1
ATOM 2966 O O . LEU A 1 380 ? 1.960 -9.147 0.518 1.00 92.44 380 LEU A O 1
ATOM 2970 N N . ALA A 1 381 ? 1.906 -6.903 0.509 1.00 91.19 381 ALA A N 1
ATOM 2971 C CA . ALA A 1 381 ? 2.242 -6.759 1.920 1.00 91.19 381 ALA A CA 1
ATOM 2972 C C . ALA A 1 381 ? 1.211 -7.421 2.850 1.00 91.19 381 ALA A C 1
ATOM 2974 O O . ALA A 1 381 ? 1.585 -7.916 3.911 1.00 91.19 381 ALA A O 1
ATOM 2975 N N . GLN A 1 382 ? -0.062 -7.510 2.444 1.00 85.88 382 GLN A N 1
ATOM 2976 C CA . GLN A 1 382 ? -1.127 -8.134 3.245 1.00 85.88 382 GLN A CA 1
ATOM 2977 C C . GLN A 1 382 ? -0.960 -9.645 3.452 1.00 85.88 382 GLN A C 1
ATOM 2979 O O . GLN A 1 382 ? -1.633 -10.210 4.322 1.00 85.88 382 GLN A O 1
ATOM 2984 N N . ALA A 1 383 ? -0.096 -10.291 2.662 1.00 87.38 383 ALA A N 1
ATOM 2985 C CA . ALA A 1 383 ? 0.253 -11.701 2.809 1.00 87.38 383 ALA A CA 1
ATOM 2986 C C . ALA A 1 383 ? 1.237 -11.960 3.966 1.00 87.38 383 ALA A C 1
ATOM 2988 O O . ALA A 1 383 ? 1.428 -13.110 4.360 1.00 87.38 383 ALA A O 1
ATOM 2989 N N . PHE A 1 384 ? 1.852 -10.911 4.517 1.00 86.06 384 PHE A N 1
ATOM 2990 C CA . PHE A 1 384 ? 2.841 -11.005 5.586 1.00 86.06 384 PHE A CA 1
ATOM 2991 C C . PHE A 1 384 ? 2.236 -10.610 6.938 1.00 86.06 384 PHE A C 1
ATOM 2993 O O . PHE A 1 384 ? 1.288 -9.831 7.010 1.00 86.06 384 PHE A O 1
ATOM 3000 N N . GLN A 1 385 ? 2.790 -11.158 8.025 1.00 77.38 385 GLN A N 1
ATOM 3001 C CA . GLN A 1 385 ? 2.367 -10.815 9.389 1.00 77.38 385 GLN A CA 1
ATOM 3002 C C . GLN A 1 385 ? 2.732 -9.368 9.746 1.00 77.38 385 GLN A C 1
ATOM 3004 O O . GLN A 1 385 ? 1.897 -8.644 10.281 1.00 77.38 385 GLN A O 1
ATOM 3009 N N . ASP A 1 386 ? 3.955 -8.949 9.411 1.00 81.69 386 ASP A N 1
ATOM 3010 C CA . ASP A 1 386 ? 4.390 -7.554 9.485 1.00 81.69 386 ASP A CA 1
ATOM 3011 C C . ASP A 1 386 ? 4.185 -6.882 8.124 1.00 81.69 386 ASP A C 1
ATOM 3013 O O . ASP A 1 386 ? 5.043 -6.913 7.235 1.00 81.69 386 ASP A O 1
ATOM 3017 N N . THR A 1 387 ? 3.001 -6.299 7.952 1.00 84.06 387 THR A N 1
ATOM 3018 C CA . THR A 1 387 ? 2.605 -5.653 6.700 1.00 84.06 387 THR A CA 1
ATOM 3019 C C . THR A 1 387 ? 3.451 -4.415 6.398 1.00 84.06 387 THR A C 1
ATOM 3021 O O . THR A 1 387 ? 3.710 -4.138 5.232 1.00 84.06 387 THR A O 1
ATOM 3024 N N . GLN A 1 388 ? 3.902 -3.667 7.411 1.00 83.75 388 GLN A N 1
ATOM 3025 C CA . GLN A 1 388 ? 4.624 -2.406 7.201 1.00 83.75 388 GLN A CA 1
ATOM 3026 C C . GLN A 1 388 ? 6.038 -2.657 6.678 1.00 83.75 388 GLN A C 1
ATOM 3028 O O . GLN A 1 388 ? 6.419 -2.125 5.631 1.00 83.75 388 GLN A O 1
ATOM 3033 N N . SER A 1 389 ? 6.796 -3.522 7.358 1.00 88.25 389 SER A N 1
ATOM 3034 C CA . SER A 1 389 ? 8.152 -3.878 6.928 1.00 88.25 389 SER A CA 1
ATOM 3035 C C . SER A 1 389 ? 8.136 -4.553 5.557 1.00 88.25 389 SER A C 1
ATOM 3037 O O . SER A 1 389 ? 8.949 -4.221 4.689 1.00 88.25 389 SER A O 1
ATOM 3039 N N . ALA A 1 390 ? 7.168 -5.447 5.320 1.00 91.50 390 ALA A N 1
ATOM 3040 C CA . ALA A 1 390 ? 6.980 -6.069 4.015 1.00 91.50 390 ALA A CA 1
ATOM 3041 C C . ALA A 1 390 ? 6.690 -5.024 2.926 1.00 91.50 390 ALA A C 1
ATOM 3043 O O . ALA A 1 390 ? 7.333 -5.047 1.875 1.00 91.50 390 ALA A O 1
ATOM 3044 N N . GLN A 1 391 ? 5.784 -4.071 3.179 1.00 93.44 391 GLN A N 1
ATOM 3045 C CA . GLN A 1 391 ? 5.460 -3.011 2.223 1.00 93.44 391 GLN A CA 1
ATOM 3046 C C . GLN A 1 391 ? 6.681 -2.142 1.897 1.00 93.44 391 GLN A C 1
ATOM 3048 O O . GLN A 1 391 ? 6.906 -1.833 0.724 1.00 93.44 391 GLN A O 1
ATOM 3053 N N . LEU A 1 392 ? 7.482 -1.768 2.899 1.00 94.19 392 LEU A N 1
ATOM 3054 C CA . LEU A 1 392 ? 8.707 -0.986 2.712 1.00 94.19 392 LEU A CA 1
ATOM 3055 C C . LEU A 1 392 ? 9.703 -1.703 1.796 1.00 94.19 392 LEU A C 1
ATOM 3057 O O . LEU A 1 392 ? 10.150 -1.127 0.801 1.00 94.19 392 LEU A O 1
ATOM 3061 N N . ILE A 1 393 ? 10.008 -2.970 2.090 1.00 95.19 393 ILE A N 1
ATOM 3062 C CA . ILE A 1 393 ? 10.958 -3.777 1.312 1.00 95.19 393 ILE A CA 1
ATOM 3063 C C . ILE A 1 393 ? 10.448 -3.984 -0.117 1.00 95.19 393 ILE A C 1
ATOM 3065 O O . ILE A 1 393 ? 11.184 -3.752 -1.081 1.00 95.19 393 ILE A O 1
ATOM 3069 N N . LEU A 1 394 ? 9.182 -4.387 -0.266 1.00 96.56 394 LEU A N 1
ATOM 3070 C CA . LEU A 1 394 ? 8.564 -4.630 -1.568 1.00 96.56 394 LEU A CA 1
ATOM 3071 C C . LEU A 1 394 ? 8.541 -3.357 -2.410 1.00 96.56 394 LEU A C 1
ATOM 3073 O O . LEU A 1 394 ? 8.919 -3.401 -3.582 1.00 96.56 394 LEU A O 1
ATOM 3077 N N . THR A 1 395 ? 8.154 -2.222 -1.821 1.00 97.50 395 THR A N 1
ATOM 3078 C CA . THR A 1 395 ? 8.134 -0.926 -2.509 1.00 97.50 395 THR A CA 1
ATOM 3079 C C . THR A 1 395 ? 9.535 -0.514 -2.933 1.00 97.50 395 THR A C 1
ATOM 3081 O O . THR A 1 395 ? 9.728 -0.168 -4.092 1.00 97.50 395 THR A O 1
ATOM 3084 N N . PHE A 1 396 ? 10.527 -0.587 -2.042 1.00 97.25 396 PHE A N 1
ATOM 3085 C CA . PHE A 1 396 ? 11.902 -0.217 -2.373 1.00 97.25 396 PHE A CA 1
ATOM 3086 C C . PHE A 1 396 ? 12.445 -1.054 -3.539 1.00 97.25 396 PHE A C 1
ATOM 3088 O O . PHE A 1 396 ? 12.931 -0.504 -4.529 1.00 97.25 396 PHE A O 1
ATOM 3095 N N . ALA A 1 397 ? 12.314 -2.383 -3.460 1.00 95.75 397 ALA A N 1
ATOM 3096 C CA . ALA A 1 397 ? 12.825 -3.293 -4.480 1.00 95.75 397 ALA A CA 1
ATOM 3097 C C . ALA A 1 397 ? 12.136 -3.088 -5.839 1.00 95.75 397 ALA A C 1
ATOM 3099 O O . ALA A 1 397 ? 12.802 -2.996 -6.876 1.00 95.75 397 ALA A O 1
ATOM 3100 N N . SER A 1 398 ? 10.805 -2.982 -5.842 1.00 96.25 398 SER A N 1
ATOM 3101 C CA . SER A 1 398 ? 10.022 -2.790 -7.067 1.00 96.25 398 SER A CA 1
ATOM 3102 C C . SER A 1 398 ? 10.188 -1.388 -7.661 1.00 96.25 398 SER A C 1
ATOM 3104 O O . SER A 1 398 ? 10.333 -1.280 -8.878 1.00 96.25 398 SER A O 1
ATOM 3106 N N . ALA A 1 399 ? 10.263 -0.329 -6.845 1.00 96.81 399 ALA A N 1
ATOM 3107 C CA . ALA A 1 399 ? 10.562 1.037 -7.287 1.00 96.81 399 ALA A CA 1
ATOM 3108 C C . ALA A 1 399 ? 11.955 1.127 -7.911 1.00 96.81 399 ALA A C 1
ATOM 3110 O O . ALA A 1 399 ? 12.098 1.630 -9.027 1.00 96.81 399 ALA A O 1
ATOM 3111 N N . LEU A 1 400 ? 12.974 0.564 -7.255 1.00 95.44 400 LEU A N 1
ATOM 3112 C CA . LEU A 1 400 ? 14.333 0.537 -7.787 1.00 95.44 400 LEU A CA 1
ATOM 3113 C C . LEU A 1 400 ? 14.378 -0.212 -9.126 1.00 95.44 400 LEU A C 1
ATOM 3115 O O . LEU A 1 400 ? 14.906 0.308 -10.110 1.00 95.44 400 LEU A O 1
ATOM 3119 N N . ALA A 1 401 ? 13.780 -1.403 -9.204 1.00 92.12 401 ALA A N 1
ATOM 3120 C CA . ALA A 1 401 ? 13.702 -2.169 -10.446 1.00 92.12 401 ALA A CA 1
ATOM 3121 C C . ALA A 1 401 ? 12.927 -1.423 -11.551 1.00 92.12 401 ALA A C 1
ATOM 3123 O O . ALA A 1 401 ? 13.390 -1.366 -12.693 1.00 92.12 401 ALA A O 1
ATOM 3124 N N . GLY A 1 402 ? 11.787 -0.816 -11.213 1.00 92.62 402 GLY A N 1
ATOM 3125 C CA . GLY A 1 402 ? 10.924 -0.070 -12.126 1.00 92.62 402 GLY A CA 1
ATOM 3126 C C . GLY A 1 402 ? 11.594 1.181 -12.691 1.00 92.62 402 GLY A C 1
ATOM 3127 O O . GLY A 1 402 ? 11.580 1.388 -13.904 1.00 92.62 402 GLY A O 1
ATOM 3128 N N . PHE A 1 403 ? 12.259 1.979 -11.852 1.00 94.00 403 PHE A N 1
ATOM 3129 C CA . PHE A 1 403 ? 12.995 3.169 -12.289 1.00 94.00 403 PHE A CA 1
ATOM 3130 C C . PHE A 1 403 ? 14.224 2.809 -13.128 1.00 94.00 403 PHE A C 1
ATOM 3132 O O . PHE A 1 403 ? 14.440 3.408 -14.186 1.00 94.00 403 PHE A O 1
ATOM 3139 N N . ARG A 1 404 ? 14.983 1.773 -12.735 1.00 91.25 404 ARG A N 1
ATOM 3140 C CA . ARG A 1 404 ? 16.092 1.233 -13.544 1.00 91.25 404 ARG A CA 1
ATOM 3141 C C . ARG A 1 404 ? 15.608 0.784 -14.919 1.00 91.25 404 ARG A C 1
ATOM 3143 O O . ARG A 1 404 ? 16.228 1.109 -15.934 1.00 91.25 404 ARG A O 1
ATOM 3150 N N . TRP A 1 405 ? 14.499 0.044 -14.959 1.00 91.88 405 TRP A N 1
ATOM 3151 C CA . TRP A 1 405 ? 13.886 -0.402 -16.206 1.00 91.88 405 TRP A CA 1
ATOM 3152 C C . TRP A 1 405 ? 13.428 0.783 -17.058 1.00 91.88 405 TRP A C 1
ATOM 3154 O O . TRP A 1 405 ? 13.753 0.830 -18.241 1.00 91.88 405 TRP A O 1
ATOM 3164 N N . MET A 1 406 ? 12.753 1.769 -16.463 1.00 91.19 406 MET A N 1
ATOM 3165 C CA . MET A 1 406 ? 12.264 2.961 -17.158 1.00 91.19 406 MET A CA 1
ATOM 3166 C C . MET A 1 406 ? 13.406 3.742 -17.822 1.00 91.19 406 MET A C 1
ATOM 3168 O O . MET A 1 406 ? 13.289 4.111 -18.994 1.00 91.19 406 MET A O 1
ATOM 3172 N N . LEU A 1 407 ? 14.519 3.961 -17.109 1.00 89.94 407 LEU A N 1
ATOM 3173 C CA . LEU A 1 407 ? 15.713 4.614 -17.657 1.00 89.94 407 LEU A CA 1
ATOM 3174 C C . LEU A 1 407 ? 16.340 3.782 -18.781 1.00 89.94 407 LEU A C 1
ATOM 3176 O O . LEU A 1 407 ? 16.628 4.311 -19.854 1.00 89.94 407 LEU A O 1
ATOM 3180 N N . ARG A 1 408 ? 16.510 2.471 -18.576 1.00 86.62 408 ARG A N 1
ATOM 3181 C CA . ARG A 1 408 ? 17.089 1.572 -19.585 1.00 86.62 408 ARG A CA 1
ATOM 3182 C C . ARG A 1 408 ? 16.236 1.489 -20.853 1.00 86.62 408 ARG A C 1
ATOM 3184 O O . ARG A 1 408 ? 16.776 1.545 -21.953 1.00 86.62 408 ARG A O 1
ATOM 3191 N N . ASP A 1 409 ? 14.917 1.397 -20.718 1.00 88.75 409 ASP A N 1
ATOM 3192 C CA . ASP A 1 409 ? 13.988 1.393 -21.850 1.00 88.75 409 ASP A CA 1
ATOM 3193 C C . ASP A 1 409 ? 14.079 2.710 -22.640 1.00 88.75 409 ASP A C 1
ATOM 3195 O O . ASP A 1 409 ? 14.076 2.698 -23.866 1.00 88.75 409 ASP A O 1
ATOM 3199 N N . GLN A 1 410 ? 14.259 3.848 -21.964 1.00 88.25 410 GLN A N 1
ATOM 3200 C CA . GLN A 1 410 ? 14.428 5.154 -22.616 1.00 88.25 410 GLN A CA 1
ATOM 3201 C C . GLN A 1 410 ? 15.757 5.319 -23.343 1.00 88.25 410 GLN A C 1
ATOM 3203 O O . GLN A 1 410 ? 15.824 6.021 -24.353 1.00 88.25 410 GLN A O 1
ATOM 3208 N N . ARG A 1 411 ? 16.808 4.671 -22.838 1.00 86.69 411 ARG A N 1
ATOM 3209 C CA . ARG A 1 411 ? 18.124 4.619 -23.477 1.00 86.69 411 ARG A CA 1
ATOM 3210 C C . ARG A 1 411 ? 18.103 3.826 -24.774 1.00 86.69 411 ARG A C 1
ATOM 3212 O O . ARG A 1 411 ? 18.763 4.222 -25.723 1.00 86.69 411 ARG A O 1
ATOM 3219 N N . CYS A 1 412 ? 17.336 2.739 -24.814 1.00 86.75 412 CYS A N 1
ATOM 3220 C CA . CYS A 1 412 ? 17.267 1.831 -25.956 1.00 86.75 412 CYS A CA 1
ATOM 3221 C C . CYS A 1 412 ? 16.182 2.199 -26.984 1.00 86.75 412 CYS A C 1
ATOM 3223 O O . CYS A 1 412 ? 15.889 1.388 -27.862 1.00 86.75 412 CYS A O 1
ATOM 3225 N N . ARG A 1 413 ? 15.561 3.382 -26.890 1.00 88.81 413 ARG A N 1
ATOM 3226 C CA . ARG A 1 413 ? 14.542 3.850 -27.842 1.00 88.81 413 ARG A CA 1
ATOM 3227 C C . ARG A 1 413 ? 15.074 4.959 -28.734 1.00 88.81 413 ARG A C 1
ATOM 3229 O O . ARG A 1 413 ? 15.835 5.820 -28.300 1.00 88.81 413 ARG A O 1
ATOM 3236 N N . CYS A 1 414 ? 14.615 4.961 -29.981 1.00 88.00 414 CYS A N 1
ATOM 3237 C CA . CYS A 1 414 ? 14.910 6.033 -30.921 1.00 88.00 414 CYS A CA 1
ATOM 3238 C C . CYS A 1 414 ? 14.362 7.375 -30.391 1.00 88.00 414 CYS A C 1
ATOM 3240 O O . CYS A 1 414 ? 13.180 7.441 -30.044 1.00 88.00 414 CYS A O 1
ATOM 3242 N N . PRO A 1 415 ? 15.157 8.461 -30.375 1.00 87.38 415 PRO A N 1
ATOM 3243 C CA . PRO A 1 415 ? 14.708 9.769 -29.894 1.00 87.38 415 PRO A CA 1
ATOM 3244 C C . PRO A 1 415 ? 13.621 10.412 -30.771 1.00 87.38 415 PRO A C 1
ATOM 3246 O O . PRO A 1 415 ? 12.971 11.347 -30.316 1.00 87.38 415 PRO A O 1
ATOM 3249 N N . VAL A 1 416 ? 13.418 9.920 -32.000 1.00 85.62 416 VAL A N 1
ATOM 3250 C CA . VAL A 1 416 ? 12.438 10.453 -32.961 1.00 85.62 416 VAL A CA 1
ATOM 3251 C C . VAL A 1 416 ? 11.127 9.658 -32.926 1.00 85.62 416 VAL A C 1
ATOM 3253 O O . VAL A 1 416 ? 10.072 10.211 -32.614 1.00 85.62 416 VAL A O 1
ATOM 3256 N N . CYS A 1 417 ? 11.170 8.348 -33.204 1.00 86.75 417 CYS A N 1
ATOM 3257 C CA . CYS A 1 417 ? 9.959 7.518 -33.286 1.00 86.75 417 CYS A CA 1
ATOM 3258 C C . CYS A 1 417 ? 9.611 6.744 -32.007 1.00 86.75 417 CYS A C 1
ATOM 3260 O O . CYS A 1 417 ? 8.559 6.108 -31.959 1.00 86.75 417 CYS A O 1
ATOM 3262 N N . LEU A 1 418 ? 10.472 6.771 -30.980 1.00 89.75 418 LEU A N 1
ATOM 3263 C CA . LEU A 1 418 ? 10.309 6.059 -29.700 1.00 89.75 418 LEU A CA 1
ATOM 3264 C C . LEU A 1 418 ? 10.196 4.529 -29.809 1.00 89.75 418 LEU A C 1
ATOM 3266 O O . LEU A 1 418 ? 9.918 3.854 -28.814 1.00 89.75 418 LEU A O 1
ATOM 3270 N N . GLN A 1 419 ? 10.441 3.963 -30.989 1.00 88.69 419 GLN A N 1
ATOM 3271 C CA . GLN A 1 419 ? 10.550 2.519 -31.170 1.00 88.69 419 GLN A CA 1
ATOM 3272 C C . GLN A 1 419 ? 11.825 2.009 -30.494 1.00 88.69 419 GLN A C 1
ATOM 3274 O O . GLN A 1 419 ? 12.850 2.699 -30.504 1.00 88.69 419 GLN A O 1
ATOM 3279 N N . LEU A 1 420 ? 11.768 0.807 -29.913 1.00 88.38 420 LEU A N 1
ATOM 3280 C CA . LEU A 1 420 ? 12.978 0.128 -29.438 1.00 88.38 420 LEU A CA 1
ATOM 3281 C C . LEU A 1 420 ? 13.932 -0.113 -30.610 1.00 88.38 420 LEU A C 1
ATOM 3283 O O . LEU A 1 420 ? 13.514 -0.581 -31.671 1.00 88.38 420 LEU A O 1
ATOM 3287 N N . LEU A 1 421 ? 15.204 0.208 -30.392 1.00 85.88 421 LEU A N 1
ATOM 3288 C CA . LEU A 1 421 ? 16.278 -0.049 -31.341 1.00 85.88 421 LEU A CA 1
ATOM 3289 C C . LEU A 1 421 ? 16.554 -1.554 -31.404 1.00 85.88 421 LEU A C 1
ATOM 3291 O O . LEU A 1 421 ? 16.453 -2.257 -30.393 1.00 85.88 421 LEU A O 1
ATOM 3295 N N . ARG A 1 422 ? 16.864 -2.049 -32.601 1.00 78.44 422 ARG A N 1
ATOM 3296 C CA . ARG A 1 422 ? 17.032 -3.479 -32.891 1.00 78.44 422 ARG A CA 1
ATOM 3297 C C . ARG A 1 422 ? 18.359 -3.723 -33.606 1.00 78.44 422 ARG A C 1
ATOM 3299 O O . ARG A 1 422 ? 19.050 -2.772 -33.955 1.00 78.44 422 ARG A O 1
ATOM 3306 N N . ASN A 1 423 ? 18.668 -5.001 -33.825 1.00 73.69 423 ASN A N 1
ATOM 3307 C CA . ASN A 1 423 ? 19.826 -5.475 -34.583 1.00 73.69 423 ASN A CA 1
ATOM 3308 C C . ASN A 1 423 ? 21.148 -4.976 -33.980 1.00 73.69 423 ASN A C 1
ATOM 3310 O O . ASN A 1 423 ? 21.752 -4.062 -34.536 1.00 73.69 423 ASN A O 1
ATOM 3314 N N . PRO A 1 424 ? 21.563 -5.518 -32.818 1.00 78.81 424 PRO A N 1
ATOM 3315 C CA . PRO A 1 424 ? 22.871 -5.205 -32.262 1.00 78.81 424 PRO A CA 1
ATOM 3316 C C . PRO A 1 424 ? 23.956 -5.669 -33.239 1.00 78.81 424 PRO A C 1
ATOM 3318 O O . PRO A 1 424 ? 24.016 -6.849 -33.574 1.00 78.81 424 PRO A O 1
ATOM 3321 N N . VAL A 1 425 ? 24.789 -4.738 -33.689 1.00 76.19 425 VAL A N 1
ATOM 3322 C CA . VAL A 1 425 ? 25.976 -5.014 -34.501 1.00 76.19 425 VAL A CA 1
ATOM 3323 C C . VAL A 1 425 ? 27.193 -4.612 -33.681 1.00 76.19 425 VAL A C 1
ATOM 3325 O O . VAL A 1 425 ? 27.247 -3.496 -33.167 1.00 76.19 425 VAL A O 1
ATOM 3328 N N . HIS A 1 426 ? 28.156 -5.515 -33.521 1.00 75.38 426 HIS A N 1
ATOM 3329 C CA . HIS A 1 426 ? 29.428 -5.168 -32.891 1.00 75.38 426 HIS A CA 1
ATOM 3330 C C . HIS A 1 426 ? 30.281 -4.360 -33.871 1.00 75.38 426 HIS A C 1
ATOM 3332 O O . HIS A 1 426 ? 30.358 -4.692 -35.055 1.00 75.38 426 HIS A O 1
ATOM 3338 N N . VAL A 1 427 ? 30.898 -3.284 -33.385 1.00 68.00 427 VAL A N 1
ATOM 3339 C CA . VAL A 1 427 ? 31.699 -2.362 -34.198 1.00 68.00 427 VAL A CA 1
ATOM 3340 C C . VAL A 1 427 ? 33.150 -2.371 -33.739 1.00 68.00 427 VAL A C 1
ATOM 3342 O O . VAL A 1 427 ? 33.443 -2.345 -32.542 1.00 68.00 427 VAL A O 1
ATOM 3345 N N . GLY A 1 428 ? 34.060 -2.382 -34.716 1.00 64.38 428 GLY A N 1
ATOM 3346 C CA . GLY A 1 428 ? 35.503 -2.522 -34.521 1.00 64.38 428 GLY A CA 1
ATOM 3347 C C . GLY A 1 428 ? 35.997 -3.956 -34.725 1.00 64.38 428 GLY A C 1
ATOM 3348 O O . GLY A 1 428 ? 35.208 -4.887 -34.852 1.00 64.38 428 GLY A O 1
ATOM 3349 N N . GLN A 1 429 ? 37.316 -4.130 -34.774 1.00 55.59 429 GLN A N 1
ATOM 3350 C CA . GLN A 1 429 ? 37.941 -5.443 -34.597 1.00 55.59 429 GLN A CA 1
ATOM 3351 C C . GLN A 1 429 ? 38.101 -5.702 -33.097 1.00 55.59 429 GLN A C 1
ATOM 3353 O O . GLN A 1 429 ? 38.354 -4.753 -32.351 1.00 55.59 429 GLN A O 1
ATOM 3358 N N . ALA A 1 430 ? 37.989 -6.962 -32.662 1.00 55.41 430 ALA A N 1
ATOM 3359 C CA . ALA A 1 430 ? 38.422 -7.358 -31.325 1.00 55.41 430 ALA A CA 1
ATOM 3360 C C . ALA A 1 430 ? 39.867 -6.872 -31.138 1.00 55.41 430 ALA A C 1
ATOM 3362 O O . ALA A 1 430 ? 40.766 -7.262 -31.888 1.00 55.41 430 ALA A O 1
ATOM 3363 N N . SER A 1 431 ? 40.076 -5.907 -30.241 1.00 48.59 431 SER A N 1
ATOM 3364 C CA . SER A 1 431 ? 41.376 -5.240 -30.156 1.00 48.59 431 SER A CA 1
ATOM 3365 C C . SER A 1 431 ? 42.445 -6.241 -29.701 1.00 48.59 431 SER A C 1
ATOM 3367 O O . SER A 1 431 ? 42.258 -6.942 -28.705 1.00 48.59 431 SER A O 1
ATOM 3369 N N . GLN A 1 432 ? 43.589 -6.287 -30.395 1.00 46.41 432 GLN A N 1
ATOM 3370 C CA . GLN A 1 432 ? 44.703 -7.197 -30.070 1.00 46.41 432 GLN A CA 1
ATOM 3371 C C . GLN A 1 432 ? 45.288 -6.985 -28.660 1.00 46.41 432 GLN A C 1
ATOM 3373 O O . GLN A 1 432 ? 46.033 -7.831 -28.181 1.00 46.41 432 GLN A O 1
ATOM 3378 N N . ASN A 1 433 ? 44.943 -5.883 -27.984 1.00 44.34 433 ASN A N 1
ATOM 3379 C CA . ASN A 1 433 ? 45.442 -5.581 -26.646 1.00 44.34 433 ASN A CA 1
ATOM 3380 C C . ASN A 1 433 ? 44.489 -5.987 -25.510 1.00 44.34 433 ASN A C 1
ATOM 3382 O O . ASN A 1 433 ? 44.969 -6.101 -24.388 1.00 44.34 433 ASN A O 1
ATOM 3386 N N . PHE A 1 434 ? 43.186 -6.209 -25.751 1.00 52.78 434 PHE A N 1
ATOM 3387 C CA . PHE A 1 434 ? 42.230 -6.469 -24.656 1.00 52.78 434 PHE A CA 1
ATOM 3388 C C . PHE A 1 434 ? 40.994 -7.326 -25.007 1.00 52.78 434 PHE A C 1
ATOM 3390 O O . PHE A 1 434 ? 40.052 -7.352 -24.218 1.00 52.78 434 PHE A O 1
ATOM 3397 N N . LEU A 1 435 ? 40.976 -8.037 -26.144 1.00 54.97 435 LEU A N 1
ATOM 3398 C CA . LEU A 1 435 ? 39.980 -9.078 -26.500 1.00 54.97 435 LEU A CA 1
ATOM 3399 C C . LEU A 1 435 ? 38.491 -8.640 -26.569 1.00 54.97 435 LEU A C 1
ATOM 3401 O O . LEU A 1 435 ? 37.633 -9.455 -26.884 1.00 54.97 435 LEU A O 1
ATOM 3405 N N . GLY A 1 436 ? 38.159 -7.365 -26.334 1.00 56.31 436 GLY A N 1
ATOM 3406 C CA . GLY A 1 436 ? 36.794 -6.820 -26.442 1.00 56.31 436 GLY A CA 1
ATOM 3407 C C . GLY A 1 436 ? 36.526 -6.053 -27.744 1.00 56.31 436 GLY A C 1
ATOM 3408 O O . GLY A 1 436 ? 37.464 -5.570 -28.392 1.00 56.31 436 GLY A O 1
ATOM 3409 N N . TRP A 1 437 ? 35.246 -5.909 -28.114 1.00 65.75 437 TRP A N 1
ATOM 3410 C CA . TRP A 1 437 ? 34.809 -5.033 -29.209 1.00 65.75 437 TRP A CA 1
ATOM 3411 C C . TRP A 1 437 ? 34.852 -3.562 -28.765 1.00 65.75 437 TRP A C 1
ATOM 3413 O O . TRP A 1 437 ? 34.850 -3.257 -27.572 1.00 65.75 437 TRP A O 1
ATOM 3423 N N . ASN A 1 438 ? 34.864 -2.612 -29.709 1.00 66.88 438 ASN A N 1
ATOM 3424 C CA . ASN A 1 438 ? 34.841 -1.186 -29.342 1.00 66.88 438 ASN A CA 1
ATOM 3425 C C . ASN A 1 438 ? 33.462 -0.762 -28.808 1.00 66.88 438 ASN A C 1
ATOM 3427 O O . ASN A 1 438 ? 33.355 0.092 -27.925 1.00 66.88 438 ASN A O 1
ATOM 3431 N N . GLY A 1 439 ? 32.394 -1.371 -29.317 1.00 74.69 439 GLY A N 1
ATOM 3432 C CA . GLY A 1 439 ? 31.037 -1.095 -28.873 1.00 74.69 439 GLY A CA 1
ATOM 3433 C C . GLY A 1 439 ? 29.990 -1.865 -29.662 1.00 74.69 439 GLY A C 1
ATOM 3434 O O . GLY A 1 439 ? 30.279 -2.510 -30.669 1.00 74.69 439 GLY A O 1
ATOM 3435 N N . THR A 1 440 ? 28.748 -1.765 -29.204 1.00 82.00 440 THR A N 1
ATOM 3436 C CA . THR A 1 440 ? 27.575 -2.278 -29.910 1.00 82.00 440 THR A CA 1
ATOM 3437 C C . THR A 1 440 ? 26.782 -1.120 -30.505 1.00 82.00 440 THR A C 1
ATOM 3439 O O . THR A 1 440 ? 26.418 -0.178 -29.797 1.00 82.00 440 THR A O 1
ATOM 3442 N N . GLU A 1 441 ? 26.430 -1.220 -31.780 1.00 85.69 441 GLU A N 1
ATOM 3443 C CA . GLU A 1 441 ? 25.511 -0.307 -32.450 1.00 85.69 441 GLU A CA 1
ATOM 3444 C C . GLU A 1 441 ? 24.120 -0.917 -32.589 1.00 85.69 441 GLU A C 1
ATOM 3446 O O . GLU A 1 441 ? 23.953 -2.093 -32.904 1.00 85.69 441 GLU A O 1
ATOM 3451 N N . LEU A 1 442 ? 23.099 -0.108 -32.315 1.00 85.69 442 LEU A N 1
ATOM 3452 C CA . LEU A 1 442 ? 21.691 -0.489 -32.388 1.00 85.69 442 LEU A CA 1
ATOM 3453 C C . LEU A 1 442 ? 20.971 0.428 -33.372 1.00 85.69 442 LEU A C 1
ATOM 3455 O O . LEU A 1 442 ? 20.980 1.648 -33.203 1.00 85.69 442 LEU A O 1
ATOM 3459 N N . ILE A 1 443 ? 20.287 -0.141 -34.360 1.00 84.88 443 ILE A N 1
ATOM 3460 C CA . ILE A 1 443 ? 19.706 0.616 -35.474 1.00 84.88 443 ILE A CA 1
ATOM 3461 C C . ILE A 1 443 ? 18.215 0.887 -35.227 1.00 84.88 443 ILE A C 1
ATOM 3463 O O . ILE A 1 443 ? 17.467 0.055 -34.697 1.00 84.88 443 ILE A O 1
ATOM 3467 N N . CYS A 1 444 ? 17.749 2.074 -35.621 1.00 85.62 444 CYS A N 1
ATOM 3468 C CA . CYS A 1 444 ? 16.322 2.352 -35.734 1.00 85.62 444 CYS A CA 1
ATOM 3469 C C . CYS A 1 444 ? 15.763 1.724 -37.013 1.00 85.62 444 CYS A C 1
ATOM 3471 O O . CYS A 1 444 ? 16.160 2.105 -38.106 1.00 85.62 444 CYS A O 1
ATOM 3473 N N . VAL A 1 445 ? 14.764 0.848 -36.884 1.00 80.44 445 VAL A N 1
ATOM 3474 C CA . VAL A 1 445 ? 14.108 0.180 -38.029 1.00 80.44 445 VAL A CA 1
ATOM 3475 C C . VAL A 1 445 ? 13.444 1.134 -39.030 1.00 80.44 445 VAL A C 1
ATOM 3477 O O . VAL A 1 445 ? 13.204 0.748 -40.162 1.00 80.44 445 VAL A O 1
ATOM 3480 N N . VAL A 1 446 ? 13.145 2.370 -38.617 1.00 80.94 446 VAL A N 1
ATOM 3481 C CA . VAL A 1 446 ? 12.578 3.416 -39.490 1.00 80.94 446 VAL A CA 1
ATOM 3482 C C . VAL A 1 446 ? 13.680 4.201 -40.224 1.00 80.94 446 VAL A C 1
ATOM 3484 O O . VAL A 1 446 ? 13.384 4.978 -41.118 1.00 80.94 446 VAL A O 1
ATOM 3487 N N . GLY A 1 447 ? 14.953 4.033 -39.847 1.00 82.31 447 GLY A N 1
ATOM 3488 C CA . GLY A 1 447 ? 16.070 4.734 -40.488 1.00 82.31 447 GLY A CA 1
ATOM 3489 C C . GLY A 1 447 ? 16.360 6.134 -39.935 1.00 82.31 447 GLY A C 1
ATOM 3490 O O . GLY A 1 447 ? 16.918 6.969 -40.636 1.00 82.31 447 GLY A O 1
ATOM 3491 N N . HIS A 1 448 ? 16.018 6.429 -38.674 1.00 85.06 448 HIS A N 1
ATOM 3492 C CA . HIS A 1 448 ? 16.341 7.735 -38.066 1.00 85.06 448 HIS A CA 1
ATOM 3493 C C . HIS A 1 448 ? 17.805 7.884 -37.616 1.00 85.06 448 HIS A C 1
ATOM 3495 O O . HIS A 1 448 ? 18.253 8.994 -37.335 1.00 85.06 448 HIS A O 1
ATOM 3501 N N . GLY A 1 449 ? 18.526 6.780 -37.429 1.00 87.56 449 GLY A N 1
ATOM 3502 C CA . GLY A 1 449 ? 19.827 6.790 -36.765 1.00 87.56 449 GLY A CA 1
ATOM 3503 C C . GLY A 1 449 ? 20.179 5.458 -36.123 1.00 87.56 449 GLY A C 1
ATOM 3504 O O . GLY A 1 449 ? 19.383 4.509 -36.133 1.00 87.56 449 GLY A O 1
ATOM 3505 N N . PHE A 1 450 ? 21.353 5.437 -35.508 1.00 87.75 450 PHE A N 1
ATOM 3506 C CA . PHE A 1 450 ? 21.851 4.338 -34.699 1.00 87.75 450 PHE A CA 1
ATOM 3507 C C . PHE A 1 450 ? 22.350 4.851 -33.343 1.00 87.75 450 PHE A C 1
ATOM 3509 O O . PHE A 1 450 ? 22.772 5.997 -33.188 1.00 87.75 450 PHE A O 1
ATOM 3516 N N . LEU A 1 451 ? 22.234 4.005 -32.325 1.00 88.00 451 LEU A N 1
ATOM 3517 C CA . LEU A 1 451 ? 22.764 4.246 -30.990 1.00 88.00 451 LEU A CA 1
ATOM 3518 C C . LEU A 1 451 ? 24.050 3.451 -30.840 1.00 88.00 451 LEU A C 1
ATOM 3520 O O . LEU A 1 451 ? 24.004 2.224 -30.874 1.00 88.00 451 LEU A O 1
ATOM 3524 N N . HIS A 1 452 ? 25.152 4.151 -30.615 1.00 85.50 452 HIS A N 1
ATOM 3525 C CA . HIS A 1 452 ? 26.426 3.543 -30.277 1.00 85.50 452 HIS A CA 1
ATOM 3526 C C . HIS A 1 452 ? 26.538 3.403 -28.754 1.00 85.50 452 HIS A C 1
ATOM 3528 O O . HIS A 1 452 ? 26.384 4.382 -28.015 1.00 85.50 452 HIS A O 1
ATOM 3534 N N . VAL A 1 453 ? 26.776 2.181 -28.278 1.00 84.19 453 VAL A N 1
ATOM 3535 C CA . VAL A 1 453 ? 26.976 1.848 -26.864 1.00 84.19 453 VAL A CA 1
ATOM 3536 C C . VAL A 1 453 ? 28.405 1.324 -26.697 1.00 84.19 453 VAL A C 1
ATOM 3538 O O . VAL A 1 453 ? 28.684 0.233 -27.193 1.00 84.19 453 VAL A O 1
ATOM 3541 N N . PRO A 1 454 ? 29.305 2.055 -26.015 1.00 76.25 454 PRO A N 1
ATOM 3542 C CA . PRO A 1 454 ? 30.677 1.594 -25.824 1.00 76.25 454 PRO A CA 1
ATOM 3543 C C . PRO A 1 454 ? 30.710 0.361 -24.909 1.00 76.25 454 PRO A C 1
ATOM 3545 O O . PRO A 1 454 ? 30.026 0.336 -23.882 1.00 76.25 454 PRO A O 1
ATOM 3548 N N . GLU A 1 455 ? 31.500 -0.654 -25.272 1.00 69.06 455 GLU A N 1
ATOM 3549 C CA . GLU A 1 455 ? 31.755 -1.820 -24.405 1.00 69.06 455 GLU A CA 1
ATOM 3550 C C . GLU A 1 455 ? 32.789 -1.483 -23.323 1.00 69.06 455 GLU A C 1
ATOM 3552 O O . GLU A 1 455 ? 32.646 -1.894 -22.170 1.00 69.06 455 GLU A O 1
ATOM 3557 N N . LEU A 1 456 ? 33.778 -0.655 -23.673 1.00 65.56 456 LEU A N 1
ATOM 3558 C CA . LEU A 1 456 ? 34.792 -0.127 -22.767 1.00 65.56 456 LEU A CA 1
ATOM 3559 C C . LEU A 1 456 ? 34.686 1.406 -22.717 1.00 65.56 456 LEU A C 1
ATOM 3561 O O . LEU A 1 456 ? 34.898 2.062 -23.740 1.00 65.56 456 LEU A O 1
ATOM 3565 N N . PRO A 1 457 ? 34.366 2.006 -21.555 1.00 61.41 457 PRO A N 1
ATOM 3566 C CA . PRO A 1 457 ? 34.317 3.454 -21.430 1.00 61.41 457 PRO A CA 1
ATOM 3567 C C . PRO A 1 457 ? 35.737 4.022 -21.535 1.00 61.41 457 PRO A C 1
ATOM 3569 O O . PRO A 1 457 ? 36.556 3.850 -20.633 1.00 61.41 457 PRO A O 1
ATOM 3572 N N . THR A 1 458 ? 36.036 4.701 -22.639 1.00 63.62 458 THR A N 1
ATOM 3573 C CA . THR A 1 458 ? 37.296 5.440 -22.818 1.00 63.62 458 THR A CA 1
ATOM 3574 C C . THR A 1 458 ? 37.097 6.911 -22.457 1.00 63.62 458 THR A C 1
ATOM 3576 O O . THR A 1 458 ? 35.965 7.391 -22.364 1.00 63.62 458 THR A O 1
ATOM 3579 N N . SER A 1 459 ? 38.187 7.664 -22.278 1.00 57.78 459 SER A N 1
ATOM 3580 C CA . SER A 1 459 ? 38.125 9.114 -22.030 1.00 57.78 459 SER A CA 1
ATOM 3581 C C . SER A 1 459 ? 37.388 9.882 -23.137 1.00 57.78 459 SER A C 1
ATOM 3583 O O . SER A 1 459 ? 36.877 10.968 -22.879 1.00 57.78 459 SER A O 1
ATOM 3585 N N . TRP A 1 460 ? 37.315 9.326 -24.353 1.00 54.16 460 TRP A N 1
ATOM 3586 C CA . TRP A 1 460 ? 36.652 9.931 -25.514 1.00 54.16 460 TRP A CA 1
ATOM 3587 C C . TRP A 1 460 ? 35.257 9.340 -25.792 1.00 54.16 460 TRP A C 1
ATOM 3589 O O . TRP A 1 460 ? 34.447 9.989 -26.447 1.00 54.16 460 TRP A O 1
ATOM 3599 N N . PHE A 1 461 ? 34.948 8.148 -25.261 1.00 60.78 461 PHE A N 1
ATOM 3600 C CA . PHE A 1 461 ? 33.654 7.465 -25.400 1.00 60.78 461 PHE A CA 1
ATOM 3601 C C . PHE A 1 461 ? 33.232 6.810 -24.079 1.00 60.78 461 PHE A C 1
ATOM 3603 O O . PHE A 1 461 ? 33.310 5.594 -23.909 1.00 60.78 461 PHE A O 1
ATOM 3610 N N . SER A 1 462 ? 32.784 7.622 -23.122 1.00 66.06 462 SER A N 1
ATOM 3611 C CA . SER A 1 462 ? 32.380 7.147 -21.790 1.00 66.06 462 SER A CA 1
ATOM 3612 C C . SER A 1 462 ? 30.877 6.874 -21.661 1.00 66.06 462 SER A C 1
ATOM 3614 O O . SER A 1 462 ? 30.452 6.166 -20.746 1.00 66.06 462 SER A O 1
ATOM 3616 N N . THR A 1 463 ? 30.053 7.413 -22.569 1.00 75.44 463 THR A N 1
ATOM 3617 C CA . THR A 1 463 ? 28.591 7.266 -22.535 1.00 75.44 463 THR A CA 1
ATOM 3618 C C . THR A 1 463 ? 28.016 6.871 -23.893 1.00 75.44 463 THR A C 1
ATOM 3620 O O . THR A 1 463 ? 28.632 7.071 -24.937 1.00 75.44 463 THR A O 1
ATOM 3623 N N . GLN A 1 464 ? 26.820 6.276 -23.884 1.00 83.56 464 GLN A N 1
ATOM 3624 C CA . GLN A 1 464 ? 26.113 5.949 -25.122 1.00 83.56 464 GLN A CA 1
ATOM 3625 C C . GLN A 1 464 ? 25.749 7.220 -25.903 1.00 83.56 464 GLN A C 1
ATOM 3627 O O . GLN A 1 464 ? 25.302 8.210 -25.313 1.00 83.56 464 GLN A O 1
ATOM 3632 N N . ARG A 1 465 ? 25.873 7.172 -27.231 1.00 86.69 465 ARG A N 1
ATOM 3633 C CA . ARG A 1 465 ? 25.676 8.329 -28.110 1.00 86.69 465 ARG A CA 1
ATOM 3634 C C . ARG A 1 465 ? 24.772 7.996 -29.286 1.00 86.69 465 ARG A C 1
ATOM 3636 O O . ARG A 1 465 ? 24.895 6.948 -29.914 1.00 86.69 465 ARG A O 1
ATOM 3643 N N . TRP A 1 466 ? 23.855 8.908 -29.584 1.00 89.06 466 TRP A N 1
ATOM 3644 C CA . TRP A 1 466 ? 23.002 8.831 -30.763 1.00 89.06 466 TRP A CA 1
ATOM 3645 C C . TRP A 1 466 ? 23.685 9.452 -31.980 1.00 89.06 466 TRP A C 1
ATOM 3647 O O . TRP A 1 466 ? 24.162 10.589 -31.920 1.00 89.06 466 TRP A O 1
ATOM 3657 N N . LEU A 1 467 ? 23.682 8.716 -33.088 1.00 87.19 467 LEU A N 1
ATOM 3658 C CA . LEU A 1 467 ? 24.244 9.120 -34.367 1.00 87.19 467 LEU A CA 1
ATOM 3659 C C . LEU A 1 467 ? 23.129 9.129 -35.414 1.00 87.19 467 LEU A C 1
ATOM 3661 O O . LEU A 1 467 ? 22.384 8.161 -35.578 1.00 87.19 467 LEU A O 1
ATOM 3665 N N . TYR A 1 468 ? 22.969 10.266 -36.086 1.00 83.94 468 TYR A N 1
ATOM 3666 C CA . TYR A 1 468 ? 21.973 10.409 -37.142 1.00 83.94 468 TYR A CA 1
ATOM 3667 C C . TYR A 1 468 ? 22.502 9.818 -38.436 1.00 83.94 468 TYR A C 1
ATOM 3669 O O . TYR A 1 468 ? 23.662 10.032 -38.782 1.00 83.94 468 TYR A O 1
ATOM 3677 N N . LEU A 1 469 ? 21.628 9.131 -39.166 1.00 81.12 469 LEU A N 1
ATOM 3678 C CA . LEU A 1 469 ? 21.949 8.703 -40.518 1.00 81.12 469 LEU A CA 1
ATOM 3679 C C . LEU A 1 469 ? 22.012 9.932 -41.428 1.00 81.12 469 LEU A C 1
ATOM 3681 O O . LEU A 1 469 ? 21.125 10.797 -41.400 1.00 81.12 469 LEU A O 1
ATOM 3685 N N . ASP A 1 470 ? 23.084 10.010 -42.211 1.00 72.69 470 ASP A N 1
ATOM 3686 C CA . ASP A 1 470 ? 23.230 11.014 -43.254 1.00 72.69 470 ASP A CA 1
ATOM 3687 C C . ASP A 1 470 ? 22.372 10.660 -44.490 1.00 72.69 470 ASP A C 1
ATOM 3689 O O . ASP A 1 470 ? 21.674 9.643 -44.539 1.00 72.69 470 ASP A O 1
ATOM 3693 N N . ALA A 1 471 ? 22.379 11.536 -45.496 1.00 68.31 471 ALA A N 1
ATOM 3694 C CA . ALA A 1 471 ? 21.541 11.376 -46.681 1.00 68.31 471 ALA A CA 1
ATOM 3695 C C . ALA A 1 471 ? 21.879 10.131 -47.526 1.00 68.31 471 ALA A C 1
ATOM 3697 O O . ALA A 1 471 ? 21.000 9.662 -48.248 1.00 68.31 471 ALA A O 1
ATOM 3698 N N . SER A 1 472 ? 23.097 9.588 -47.426 1.00 71.31 472 SER A N 1
ATOM 3699 C CA . SER A 1 472 ? 23.545 8.434 -48.217 1.00 71.31 472 SER A CA 1
ATOM 3700 C C . SER A 1 472 ? 22.855 7.128 -47.807 1.00 71.31 472 SER A C 1
ATOM 3702 O O . SER A 1 472 ? 22.676 6.238 -48.632 1.00 71.31 472 SER A O 1
ATOM 3704 N N . TRP A 1 473 ? 22.367 7.046 -46.567 1.00 70.06 473 TRP A N 1
ATOM 3705 C CA . TRP A 1 473 ? 21.706 5.857 -46.025 1.00 70.06 473 TRP A CA 1
ATOM 3706 C C . TRP A 1 473 ? 20.214 5.761 -46.364 1.00 70.06 473 TRP A C 1
ATOM 3708 O O . TRP A 1 473 ? 19.590 4.731 -46.108 1.00 70.06 473 TRP A O 1
ATOM 3718 N N . LYS A 1 474 ? 19.612 6.813 -46.938 1.00 66.12 474 LYS A N 1
ATOM 3719 C CA . LYS A 1 474 ? 18.165 6.857 -47.220 1.00 66.12 474 LYS A CA 1
ATOM 3720 C C . LYS A 1 474 ? 17.692 5.731 -48.147 1.00 66.12 474 LYS A C 1
ATOM 3722 O O . LYS A 1 474 ? 16.582 5.241 -47.965 1.00 66.12 474 LYS A O 1
ATOM 3727 N N . SER A 1 475 ? 18.528 5.302 -49.093 1.00 69.06 475 SER A N 1
ATOM 3728 C CA . SER A 1 475 ? 18.217 4.237 -50.058 1.00 69.06 475 SER A CA 1
ATOM 3729 C C . SER A 1 475 ? 18.027 2.859 -49.415 1.00 69.06 475 SER A C 1
ATOM 3731 O O . SER A 1 475 ? 17.303 2.031 -49.954 1.00 69.06 475 SER A O 1
ATOM 3733 N N . ILE A 1 476 ? 18.635 2.615 -48.249 1.00 69.31 476 ILE A N 1
ATOM 3734 C CA . ILE A 1 476 ? 18.584 1.321 -47.550 1.00 69.31 476 ILE A CA 1
ATOM 3735 C C . ILE A 1 476 ? 17.285 1.176 -46.741 1.00 69.31 476 ILE A C 1
ATOM 3737 O O . ILE A 1 476 ? 16.755 0.076 -46.601 1.00 69.31 476 ILE A O 1
ATOM 3741 N N . PHE A 1 477 ? 16.747 2.284 -46.221 1.00 66.31 477 PHE A N 1
ATOM 3742 C CA . PHE A 1 477 ? 15.562 2.282 -45.352 1.00 66.31 477 PHE A CA 1
ATOM 3743 C C . PHE A 1 477 ? 14.248 2.617 -46.081 1.00 66.31 477 PHE A C 1
ATOM 3745 O O . PHE A 1 477 ? 13.180 2.440 -45.498 1.00 66.31 477 PHE A O 1
ATOM 3752 N N . HIS A 1 478 ? 14.305 3.029 -47.353 1.00 56.16 478 HIS A N 1
ATOM 3753 C CA . HIS A 1 478 ? 13.145 3.182 -48.241 1.00 56.16 478 HIS A CA 1
ATOM 3754 C C . HIS A 1 478 ? 13.204 2.188 -49.419 1.00 56.16 478 HIS A C 1
ATOM 3756 O O . HIS A 1 478 ? 13.646 2.557 -50.504 1.00 56.16 478 HIS A O 1
ATOM 3762 N N . PRO A 1 479 ? 12.711 0.941 -49.276 1.00 47.38 479 PRO A N 1
ATOM 3763 C CA . PRO A 1 479 ? 12.599 0.022 -50.412 1.00 47.38 479 PRO A CA 1
ATOM 3764 C C . PRO A 1 479 ? 11.373 0.278 -51.309 1.00 47.38 479 PRO A C 1
ATOM 3766 O O . PRO A 1 479 ? 11.167 -0.455 -52.270 1.00 47.38 479 PRO A O 1
ATOM 3769 N N . GLN A 1 480 ? 10.510 1.254 -51.006 1.00 45.97 480 GLN A N 1
ATOM 3770 C CA . GLN A 1 480 ? 9.212 1.405 -51.677 1.00 45.97 480 GLN A CA 1
ATOM 3771 C C . GLN A 1 480 ? 8.984 2.822 -52.193 1.00 45.97 480 GLN A C 1
ATOM 3773 O O . GLN A 1 480 ? 8.303 3.619 -51.563 1.00 45.97 480 GLN A O 1
ATOM 3778 N N . GLU A 1 481 ? 9.528 3.091 -53.375 1.00 37.81 481 GLU A N 1
ATOM 3779 C CA . GLU A 1 481 ? 8.973 4.080 -54.315 1.00 37.81 481 GLU A CA 1
ATOM 3780 C C . GLU A 1 481 ? 9.340 3.754 -55.778 1.00 37.81 481 GLU A C 1
ATOM 3782 O O . GLU A 1 481 ? 8.621 4.142 -56.688 1.00 37.81 481 GLU A O 1
ATOM 3787 N N . MET A 1 482 ? 10.357 2.915 -56.022 1.00 35.34 482 MET A N 1
ATOM 3788 C CA . MET A 1 482 ? 10.781 2.512 -57.377 1.00 35.34 482 MET A CA 1
ATOM 3789 C C . MET A 1 482 ? 9.961 1.369 -58.021 1.00 35.34 482 MET A C 1
ATOM 3791 O O . MET A 1 482 ? 10.239 0.995 -59.152 1.00 35.34 482 MET A O 1
ATOM 3795 N N . ALA A 1 483 ? 8.957 0.798 -57.342 1.00 36.22 483 ALA A N 1
ATOM 3796 C CA . ALA A 1 483 ? 8.167 -0.338 -57.858 1.00 36.22 483 ALA A CA 1
ATOM 3797 C C . ALA A 1 483 ? 6.739 0.033 -58.321 1.00 36.22 483 ALA A C 1
ATOM 3799 O O . ALA A 1 483 ? 5.903 -0.849 -58.500 1.00 36.22 483 ALA A O 1
ATOM 3800 N N . ARG A 1 484 ? 6.425 1.327 -58.480 1.00 37.25 484 ARG A N 1
ATOM 3801 C CA . ARG A 1 484 ? 5.115 1.801 -58.983 1.00 37.25 484 ARG A CA 1
ATOM 3802 C C . ARG A 1 484 ? 5.185 2.579 -60.301 1.00 37.25 484 ARG A C 1
ATOM 3804 O O . ARG A 1 484 ? 4.208 3.215 -60.678 1.00 37.25 484 ARG A O 1
ATOM 3811 N N . SER A 1 485 ? 6.300 2.501 -61.020 1.00 36.19 485 SER A N 1
ATOM 3812 C CA . SER A 1 485 ? 6.432 3.107 -62.348 1.00 36.19 485 SER A CA 1
ATOM 3813 C C . SER A 1 485 ? 7.187 2.194 -63.312 1.00 36.19 485 SER A C 1
ATOM 3815 O O . SER A 1 485 ? 8.307 2.505 -63.705 1.00 36.19 485 SER A O 1
ATOM 3817 N N . THR A 1 486 ? 6.563 1.076 -63.670 1.00 35.16 486 THR A N 1
ATOM 3818 C CA . THR A 1 486 ? 6.708 0.401 -64.972 1.00 35.16 486 THR A CA 1
ATOM 3819 C C . THR A 1 486 ? 5.449 -0.393 -65.231 1.00 35.16 486 THR A C 1
ATOM 3821 O O . THR A 1 486 ? 5.078 -1.159 -64.309 1.00 35.16 486 THR A O 1
#

pLDDT: mean 80.72, std 12.65, range [35.16, 97.5]

Solvent-accessible surface area (backbone atoms only — not comparable to full-atom values): 26805 Å² total; per-residue (Å²): 130,85,59,57,56,71,72,56,38,54,49,45,46,56,60,26,39,70,58,28,54,83,83,54,29,65,57,53,54,50,51,56,50,53,52,49,54,53,41,54,72,78,44,59,52,56,56,35,39,57,55,40,59,47,41,47,59,48,24,48,50,52,35,55,49,51,50,56,54,54,58,60,62,78,36,74,73,53,26,43,53,64,48,41,51,50,53,41,45,51,50,24,50,51,23,49,51,48,28,66,68,38,69,86,41,26,56,50,74,46,81,77,69,42,61,64,38,74,42,30,23,40,51,28,48,60,88,59,61,96,62,75,55,61,64,45,31,48,52,56,53,62,48,42,72,67,75,35,65,91,52,33,76,47,75,28,46,36,30,80,43,81,44,55,36,54,75,84,77,84,56,75,43,82,38,35,30,31,43,26,36,58,58,41,65,66,74,42,54,33,90,34,57,52,63,50,77,93,67,76,60,98,65,42,36,27,32,33,26,48,67,44,37,44,72,78,51,72,58,52,89,76,50,63,72,43,72,40,47,47,89,92,38,74,29,33,24,41,29,57,25,42,83,68,53,76,82,63,86,75,82,65,41,30,38,38,32,24,53,68,76,58,60,65,71,50,64,51,79,48,52,15,38,38,40,34,31,44,39,72,88,73,59,86,48,100,79,67,48,65,47,81,46,76,45,79,44,97,85,75,48,73,48,52,27,35,35,35,17,54,58,46,67,52,44,44,67,58,51,45,45,51,52,22,40,48,52,20,59,70,48,38,63,83,77,36,84,76,78,76,50,49,70,75,90,44,85,90,80,53,53,73,67,40,56,50,50,50,50,52,55,50,51,52,49,50,67,31,49,54,56,22,46,54,32,41,21,51,52,58,12,69,79,43,93,58,36,64,66,42,24,34,54,44,26,22,54,50,41,35,53,49,53,53,46,54,54,52,55,58,52,45,26,37,74,76,79,44,33,47,45,41,72,80,40,78,40,74,65,62,38,95,87,72,76,45,51,54,21,39,34,26,34,34,90,80,54,70,26,35,39,41,36,51,69,57,68,41,101,91,40,68,61,38,34,54,42,70,59,59,82,84,55,52,69,78,61,53,86,80,72,84,85,80,78,129

Sequence (486 aa):
MRPLPLHACMAVLRFASWIVPSEDRREWLREWKAELWHVAQLRAAEEATAFAGGAFRDAYLLRADLRRAGSRSSHAVRSSPVLCLLSLLMTALVSLGLAYVLPGTRGTLLPSPYRDARTLVVVARNGSSHTPSASISLGEFRYWQRATQGVFSDLAFYQIVRRQLHTGHGAELELSVARSSGNLLSLLETASFPVADHLATAGPQLVLSDALWRRAFHADPHILGRVVFLMGEKAMIIGVAKRDAWRLPGRVDAWLLEDQSRVETLAAQSLGFVVARIQPALVRSATEESWHMVVPQNDGSVAGFACVSVKHYAREPFVFFAFAALLALLALPATTSLPLGEYPYNPRQQSLALRLRRWLFFTAKLILIVPAICFASLDLAQAFQDTQSAQLILTFASALAGFRWMLRDQRCRCPVCLQLLRNPVHVGQASQNFLGWNGTELICVVGHGFLHVPELPTSWFSTQRWLYLDASWKSIFHPQEMARST

Radius of gyration: 33.7 Å; Cα contacts (8 Å, |Δi|>4): 743; chains: 1; bounding box: 90×54×107 Å